Protein AF-A0A2A4S9M3-F1 (afdb_monomer)

Radius of gyration: 30.75 Å; Cα contacts (8 Å, |Δi|>4): 573; chains: 1; bounding box: 72×80×88 Å

Nearest PDB structures (foldseek):
  4kvl-assembly1_A  TM=8.487E-01  e=3.436E-14  Oryza sativa
  4kvk-assembly1_A  TM=8.444E-01  e=5.235E-13  Oryza sativa
  2gw1-assembly1_B  TM=8.976E-01  e=7.265E-02  Saccharomyces cerevisiae
  2pl2-assembly1_B  TM=8.483E-01  e=1.064E-01  Thermus thermophilus HB27
  8sxh-assembly1_C  TM=6.439E-01  e=9.925E-01  Pseudomonas aeruginosa

Foldseek 3Di:
DDDDDDDDDDDPPPDDDPDDDDDDDDDDDDDPDDPVVVVLLVVLLVCLQVLVLVVSLVSLVVCVVPDQALVSLQSNLLSCVSVLVLVSSLVSLVVRCVRPVPDVLSVVSNVVSVVCVVLVVVDDVPDADDDDLVVLLDDDDFDPPNADFDPDDDPDDDPVVVVVVVVVVVVCVVVVVVLVVLLCCLPPPVHAQDPDRGDLVVDDVVSSVSSVVNVVVVQVVQFWAAQDAPPAAWSRDDFPDQQDGRLVPDAGLQRASVPVGRRCVQGAFTWDTTGHDLLVQDDDDDVVNCVVQPVVCCVPPVPDDDDDDDDPPDDCLVVLVVVLQCQQAFDQHDFDPPDWDWGADPPPHPCCVSSVYRTDTHGHRRFSPNDDDPPGSRRGITGGRAGNDPPSLQAQANHSVLNVVQCPPPLRAGDADPVQFADADPSRFGRGRGCPPDDPSNSVVSSVVSVVRVVVSVVVCVVVVD

Mean predicted aligned error: 9.08 Å

Secondary structure (DSSP, 8-state):
------PPPPP---PPPP----------------HHHHHHHHHHHHHHHTT-HHHHHHHHHTTGGG--SSHHHHHHHHHHHHTT-HHHHHHHHHHHHHH-TT-HHHHHHHHHHHHHHHHTTTS-SS------HHHHHSPP---TTSSPPPPP-PPPPPHHHHHHHHHHHHHHHHHHHHHHHHHHHHHHTS----SSS--GGGS-HHHHHHHHHHHHHHHHHHS-B-SSPTTPPGGGPPTTPPPPSSTTTS--TTSTTSSTTSTTTT-TTEE--BSS-GGG-----HHHHTSS-HHHHIIIIIS--SSPPP-TT--HHHHHHHHHHHHHH----PEEEEEEEEEEPPTT-HHHHHT--SEEEEEEEPP-TT--TTSSSSS---EESS-SSSS-HHHH-SSHHHHHHHB-SSTTPBP--TTSPPPB-TTSSB--S--TT--HHHHHHHHHHHHHHHHHHHHHHHH---

Structure (mmCIF, N/CA/C/O backbone):
data_AF-A0A2A4S9M3-F1
#
_entry.id   AF-A0A2A4S9M3-F1
#
loop_
_atom_site.group_PDB
_atom_site.id
_atom_site.type_symbol
_atom_site.label_atom_id
_atom_site.label_alt_id
_atom_site.label_comp_id
_atom_site.label_asym_id
_atom_site.label_entity_id
_atom_site.label_seq_id
_atom_site.pdbx_PDB_ins_code
_atom_site.Cartn_x
_atom_site.Cartn_y
_atom_site.Cartn_z
_atom_site.occupancy
_atom_site.B_iso_or_equiv
_atom_site.auth_seq_id
_atom_site.auth_comp_id
_atom_site.auth_asym_id
_atom_site.auth_atom_id
_atom_site.pdbx_PDB_model_num
ATOM 1 N N . MET A 1 1 ? -14.253 -50.652 -7.033 1.00 42.84 1 MET A N 1
ATOM 2 C CA . MET A 1 1 ? -14.307 -51.408 -8.297 1.00 42.84 1 MET A CA 1
ATOM 3 C C . MET A 1 1 ? -15.195 -50.633 -9.264 1.00 42.84 1 MET A C 1
ATOM 5 O O . MET A 1 1 ? -16.349 -50.979 -9.441 1.00 42.84 1 MET A O 1
ATOM 9 N N . ILE A 1 2 ? -14.667 -49.522 -9.782 1.00 29.81 2 ILE A N 1
ATOM 10 C CA . ILE A 1 2 ? -15.126 -48.811 -10.980 1.00 29.81 2 ILE A CA 1
ATOM 11 C C . ILE A 1 2 ? -13.826 -48.273 -11.572 1.00 29.81 2 ILE A C 1
ATOM 13 O O . ILE A 1 2 ? -13.128 -47.486 -10.935 1.00 29.81 2 ILE A O 1
ATOM 17 N N . ASP A 1 3 ? -13.462 -48.863 -12.697 1.00 26.80 3 ASP A N 1
ATOM 18 C CA . ASP A 1 3 ? -12.218 -48.698 -13.426 1.00 26.80 3 ASP A CA 1
ATOM 19 C C . ASP A 1 3 ? -12.502 -47.707 -14.560 1.00 26.80 3 ASP A C 1
ATOM 21 O O . ASP A 1 3 ? -13.326 -47.979 -15.434 1.00 26.80 3 ASP A O 1
ATOM 25 N N . HIS A 1 4 ? -11.892 -46.526 -14.505 1.00 32.34 4 HIS A N 1
ATOM 26 C CA . HIS A 1 4 ? -11.906 -45.578 -15.612 1.00 32.34 4 HIS A CA 1
ATOM 27 C C . HIS A 1 4 ? -10.462 -45.330 -16.025 1.00 32.34 4 HIS A C 1
ATOM 29 O O . HIS A 1 4 ? -9.740 -44.531 -15.429 1.00 32.34 4 HIS A O 1
ATOM 35 N N . GLY A 1 5 ? -10.059 -46.097 -17.038 1.00 27.06 5 GLY A N 1
ATOM 36 C CA . GLY A 1 5 ? -8.757 -46.041 -17.672 1.00 27.06 5 GLY A CA 1
ATOM 37 C C . GLY A 1 5 ? -8.456 -44.652 -18.223 1.00 27.06 5 GLY A C 1
ATOM 38 O O . GLY A 1 5 ? -9.140 -44.147 -19.113 1.00 27.06 5 GLY A O 1
ATOM 39 N N . PHE A 1 6 ? -7.384 -44.063 -17.709 1.00 28.72 6 PHE A N 1
ATOM 40 C CA . PHE A 1 6 ? -6.715 -42.941 -18.341 1.00 28.72 6 PHE A CA 1
ATOM 41 C C . PHE A 1 6 ? -5.919 -43.471 -19.536 1.00 28.72 6 PHE A C 1
ATOM 43 O O . PHE A 1 6 ? -4.916 -44.164 -19.368 1.00 28.72 6 PHE A O 1
ATOM 50 N N . SER A 1 7 ? -6.370 -43.160 -20.754 1.00 28.30 7 SER A N 1
ATOM 51 C CA . SER A 1 7 ? -5.548 -43.337 -21.948 1.00 28.30 7 SER A CA 1
ATOM 52 C C . SER A 1 7 ? -4.449 -42.278 -21.946 1.00 28.30 7 SER A C 1
ATOM 54 O O . SER A 1 7 ? -4.725 -41.080 -22.026 1.00 28.30 7 SER A O 1
ATOM 56 N N . THR A 1 8 ? -3.203 -42.720 -21.866 1.00 31.06 8 THR A N 1
ATOM 57 C CA . THR A 1 8 ? -2.017 -41.905 -22.112 1.00 31.06 8 THR A CA 1
ATOM 58 C C . THR A 1 8 ? -2.015 -41.386 -23.559 1.00 31.06 8 THR A C 1
ATOM 60 O O . THR A 1 8 ? -2.219 -42.171 -24.490 1.00 31.06 8 THR A O 1
ATOM 63 N N . PRO A 1 9 ? -1.763 -40.088 -23.807 1.00 30.95 9 PRO A N 1
ATOM 64 C CA . PRO A 1 9 ? -1.440 -39.619 -25.146 1.00 30.95 9 PRO A CA 1
ATOM 65 C C . PRO A 1 9 ? -0.085 -40.198 -25.558 1.00 30.95 9 PRO A C 1
ATOM 67 O O . PRO A 1 9 ? 0.891 -40.131 -24.810 1.00 30.95 9 PRO A O 1
ATOM 70 N N . LYS A 1 10 ? -0.044 -40.799 -26.748 1.00 27.36 10 LYS A N 1
ATOM 71 C CA . LYS A 1 10 ? 1.167 -41.340 -27.370 1.00 27.36 10 LYS A CA 1
ATOM 72 C C . LYS A 1 10 ? 2.256 -40.268 -27.417 1.00 27.36 10 LYS A C 1
ATOM 74 O O . LYS A 1 10 ? 2.044 -39.197 -27.980 1.00 27.36 10 LYS A O 1
ATOM 79 N N . SER A 1 11 ? 3.428 -40.601 -26.885 1.00 29.14 11 SER A N 1
ATOM 80 C CA . SER A 1 11 ? 4.656 -39.863 -27.137 1.00 29.14 11 SER A CA 1
ATOM 81 C C . SER A 1 11 ? 4.961 -39.904 -28.635 1.00 29.14 11 SER A C 1
ATOM 83 O O . SER A 1 11 ? 5.195 -40.963 -29.220 1.00 29.14 11 SER A O 1
ATOM 85 N N . SER A 1 12 ? 4.948 -38.746 -29.288 1.00 28.80 12 SER A N 1
ATOM 86 C CA . SER A 1 12 ? 5.615 -38.596 -30.575 1.00 28.80 12 SER A CA 1
ATOM 87 C C . SER A 1 12 ? 7.116 -38.614 -30.303 1.00 28.80 12 SER A C 1
ATOM 89 O O . SER A 1 12 ? 7.695 -37.616 -29.876 1.00 28.80 12 SER A O 1
ATOM 91 N N . GLN A 1 13 ? 7.737 -39.777 -30.492 1.00 28.08 13 GLN A N 1
ATOM 92 C CA . GLN A 1 13 ? 9.186 -39.898 -30.566 1.00 28.08 13 GLN A CA 1
ATOM 93 C C . GLN A 1 13 ? 9.680 -39.022 -31.723 1.00 28.08 13 GLN A C 1
ATOM 95 O O . GLN A 1 13 ? 9.494 -39.359 -32.891 1.00 28.08 13 GLN A O 1
ATOM 100 N N . LEU A 1 14 ? 10.286 -37.880 -31.401 1.00 29.47 14 LEU A N 1
ATOM 101 C CA . LEU A 1 14 ? 11.103 -37.132 -32.346 1.00 29.47 14 LEU A CA 1
ATOM 102 C C . LEU A 1 14 ? 12.381 -37.945 -32.569 1.00 29.47 14 LEU A C 1
ATOM 104 O O . LEU A 1 14 ? 13.251 -38.024 -31.706 1.00 29.47 14 LEU A O 1
ATOM 108 N N . THR A 1 15 ? 12.460 -38.609 -33.717 1.00 31.11 15 THR A N 1
ATOM 109 C CA . THR A 1 15 ? 13.685 -39.243 -34.207 1.00 31.11 15 THR A CA 1
ATOM 110 C C . THR A 1 15 ? 14.762 -38.180 -34.456 1.00 31.11 15 THR A C 1
ATOM 112 O O . THR A 1 15 ? 14.432 -37.138 -35.034 1.00 31.11 15 THR A O 1
ATOM 115 N N . PRO A 1 16 ? 16.040 -38.427 -34.112 1.00 27.89 16 PRO A N 1
ATOM 116 C CA . PRO A 1 16 ? 17.136 -37.532 -34.472 1.00 27.89 16 PRO A CA 1
ATOM 117 C C . PRO A 1 16 ? 17.208 -37.414 -35.996 1.00 27.89 16 PRO A C 1
ATOM 119 O O . PRO A 1 16 ? 17.354 -38.423 -36.689 1.00 27.89 16 PRO A O 1
ATOM 122 N N . ARG A 1 17 ? 17.078 -36.199 -36.540 1.00 29.17 17 ARG A N 1
ATOM 123 C CA . ARG A 1 17 ? 17.356 -35.972 -37.962 1.00 29.17 17 ARG A CA 1
ATOM 124 C C . ARG A 1 17 ? 18.839 -36.235 -38.203 1.00 29.17 17 ARG A C 1
ATOM 126 O O . ARG A 1 17 ? 19.698 -35.620 -37.578 1.00 29.17 17 ARG A O 1
ATOM 133 N N . SER A 1 18 ? 19.101 -37.170 -39.107 1.00 27.66 18 SER A N 1
ATOM 134 C CA . SER A 1 18 ? 20.408 -37.434 -39.688 1.00 27.66 18 SER A CA 1
ATOM 135 C C . SER A 1 18 ? 21.010 -36.150 -40.250 1.00 27.66 18 SER A C 1
ATOM 137 O O . SER A 1 18 ? 20.326 -35.394 -40.942 1.00 27.66 18 SER A O 1
ATOM 139 N N . ILE A 1 19 ? 22.294 -35.956 -39.964 1.00 33.16 19 ILE A N 1
ATOM 140 C CA . ILE A 1 19 ? 23.172 -34.945 -40.548 1.00 33.16 19 ILE A CA 1
ATOM 141 C C . ILE A 1 19 ? 23.051 -35.046 -42.075 1.00 33.16 19 ILE A C 1
ATOM 143 O O . ILE A 1 19 ? 23.479 -36.033 -42.670 1.00 33.16 19 ILE A O 1
ATOM 147 N N . GLY A 1 20 ? 22.376 -34.068 -42.677 1.00 29.81 20 GLY A N 1
ATOM 148 C CA . GLY A 1 20 ? 22.252 -33.924 -44.122 1.00 29.81 20 GLY A CA 1
ATOM 149 C C . GLY A 1 20 ? 23.487 -33.229 -44.675 1.00 29.81 20 GLY A C 1
ATOM 150 O O . GLY A 1 20 ? 23.930 -32.217 -44.136 1.00 29.81 20 GLY A O 1
ATOM 151 N N . GLU A 1 21 ? 24.044 -33.816 -45.725 1.00 28.69 21 GLU A N 1
ATOM 152 C CA . GLU A 1 21 ? 25.200 -33.343 -46.475 1.00 28.69 21 GLU A CA 1
ATOM 153 C C . GLU A 1 21 ? 25.025 -31.885 -46.936 1.00 28.69 21 GLU A C 1
ATOM 155 O O . GLU A 1 21 ? 23.994 -31.503 -47.489 1.00 28.69 21 GLU A O 1
ATOM 160 N N . TYR A 1 22 ? 26.063 -31.076 -46.711 1.00 28.23 22 TYR A N 1
ATOM 161 C CA . TYR A 1 22 ? 26.186 -29.712 -47.221 1.00 28.23 22 TYR A CA 1
ATOM 162 C C . TYR A 1 22 ? 26.224 -29.728 -48.756 1.00 28.23 22 TYR A C 1
ATOM 164 O O . TYR A 1 22 ? 27.253 -30.032 -49.360 1.00 28.23 22 TYR A O 1
ATOM 172 N N . THR A 1 23 ? 25.124 -29.351 -49.403 1.00 29.58 23 THR A N 1
ATOM 173 C CA . THR A 1 23 ? 25.136 -28.929 -50.807 1.00 29.58 23 THR A CA 1
ATOM 174 C C . THR A 1 23 ? 25.354 -27.424 -50.869 1.00 29.58 23 THR A C 1
ATOM 176 O O . THR A 1 23 ? 24.516 -26.643 -50.421 1.00 29.58 23 THR A O 1
ATOM 179 N N . ALA A 1 24 ? 26.502 -27.030 -51.416 1.00 37.94 24 ALA A N 1
ATOM 180 C CA . ALA A 1 24 ? 26.849 -25.650 -51.711 1.00 37.94 24 ALA A CA 1
ATOM 181 C C . ALA A 1 24 ? 25.869 -25.038 -52.727 1.00 37.94 24 ALA A C 1
ATOM 183 O O . ALA A 1 24 ? 25.671 -25.599 -53.804 1.00 37.94 24 ALA A O 1
ATOM 184 N N . GLY A 1 25 ? 25.314 -23.868 -52.400 1.00 34.22 25 GLY A N 1
ATOM 185 C CA . GLY A 1 25 ? 24.670 -22.989 -53.377 1.00 34.22 25 GLY A CA 1
ATOM 186 C C . GLY A 1 25 ? 23.372 -22.337 -52.909 1.00 34.22 25 GLY A C 1
ATOM 187 O O . GLY A 1 25 ? 22.306 -22.806 -53.279 1.00 34.22 25 GLY A O 1
ATOM 188 N N . ASP A 1 26 ? 23.477 -21.237 -52.158 1.00 29.66 26 ASP A N 1
ATOM 189 C CA . ASP A 1 26 ? 22.722 -19.993 -52.406 1.00 29.66 26 ASP A CA 1
ATOM 190 C C . ASP A 1 26 ? 23.348 -18.876 -51.545 1.00 29.66 26 ASP A C 1
ATOM 192 O O . ASP A 1 26 ? 23.142 -18.799 -50.334 1.00 29.66 26 ASP A O 1
ATOM 196 N N . HIS A 1 27 ? 24.212 -18.055 -52.148 1.00 35.81 27 HIS A N 1
ATOM 197 C CA . HIS A 1 27 ? 24.874 -16.938 -51.473 1.00 35.81 27 HIS A CA 1
ATOM 198 C C . HIS A 1 27 ? 23.889 -15.772 -51.307 1.00 35.81 27 HIS A C 1
ATOM 200 O O . HIS A 1 27 ? 23.840 -14.865 -52.136 1.00 35.81 27 HIS A O 1
ATOM 206 N N . ARG A 1 28 ? 23.135 -15.766 -50.204 1.00 37.53 28 ARG A N 1
ATOM 207 C CA . ARG A 1 28 ? 22.654 -14.515 -49.599 1.00 37.53 28 ARG A CA 1
ATOM 208 C C . ARG A 1 28 ? 23.727 -14.043 -48.627 1.00 37.53 28 ARG A C 1
ATOM 210 O O . ARG A 1 28 ? 24.218 -14.842 -47.836 1.00 37.53 28 ARG A O 1
ATOM 217 N N . GLY A 1 29 ? 24.156 -12.792 -48.774 1.00 33.00 29 GLY A N 1
ATOM 218 C CA . GLY A 1 29 ? 25.310 -12.231 -48.074 1.00 33.00 29 GLY A CA 1
ATOM 219 C C . GLY A 1 29 ? 25.183 -12.337 -46.558 1.00 33.00 29 GLY A C 1
ATOM 220 O O . GLY A 1 29 ? 24.412 -11.603 -45.953 1.00 33.00 29 GLY A O 1
ATOM 221 N N . TRP A 1 30 ? 25.967 -13.234 -45.967 1.00 34.91 30 TRP A N 1
ATOM 222 C CA . TRP A 1 30 ? 26.328 -13.181 -44.559 1.00 34.91 30 TRP A CA 1
ATOM 223 C C . TRP A 1 30 ? 27.546 -12.269 -44.473 1.00 34.91 30 TRP A C 1
ATOM 225 O O . TRP A 1 30 ? 28.602 -12.596 -45.013 1.00 34.91 30 TRP A O 1
ATOM 235 N N . ILE A 1 31 ? 27.375 -11.093 -43.879 1.00 45.81 31 ILE A N 1
ATOM 236 C CA . ILE A 1 31 ? 28.504 -10.255 -43.484 1.00 45.81 31 ILE A CA 1
ATOM 237 C C . ILE A 1 31 ? 29.170 -11.003 -42.323 1.00 45.81 31 ILE A C 1
ATOM 239 O O . ILE A 1 31 ? 28.525 -11.258 -41.309 1.00 45.81 31 ILE A O 1
ATOM 243 N N . GLU A 1 32 ? 30.421 -11.439 -42.495 1.00 43.09 32 GLU A N 1
ATOM 244 C CA . GLU A 1 32 ? 31.227 -11.939 -41.377 1.00 43.09 32 GLU A CA 1
ATOM 245 C C . GLU A 1 32 ? 31.374 -10.797 -40.366 1.00 43.09 32 GLU A C 1
ATOM 247 O O . GLU A 1 32 ? 32.010 -9.785 -40.661 1.00 43.09 32 GLU A O 1
ATOM 252 N N . MET A 1 33 ? 30.751 -10.944 -39.195 1.00 54.06 33 MET A N 1
ATOM 253 C CA . MET A 1 33 ? 30.994 -10.051 -38.064 1.00 54.06 33 MET A CA 1
ATOM 254 C C . MET A 1 33 ? 32.470 -10.134 -37.669 1.00 54.06 33 MET A C 1
ATOM 256 O O . MET A 1 33 ? 33.020 -11.231 -37.539 1.00 54.06 33 MET A O 1
ATOM 260 N N . ASP A 1 34 ? 33.102 -8.987 -37.433 1.00 64.56 34 ASP A N 1
ATOM 261 C CA . ASP A 1 34 ? 34.456 -8.949 -36.884 1.00 64.56 34 ASP A CA 1
ATOM 262 C C . ASP A 1 34 ? 34.445 -9.528 -35.454 1.00 64.56 34 ASP A C 1
ATOM 264 O O . ASP A 1 34 ? 33.540 -9.252 -34.661 1.00 64.56 34 ASP A O 1
ATOM 268 N N . ASN A 1 35 ? 35.466 -10.309 -35.085 1.00 64.62 35 ASN A N 1
ATOM 269 C CA . ASN A 1 35 ? 35.623 -10.875 -33.737 1.00 64.62 35 ASN A CA 1
ATOM 270 C C . ASN A 1 35 ? 35.577 -9.787 -32.644 1.00 64.62 35 ASN A C 1
ATOM 272 O O . ASN A 1 35 ? 35.195 -10.062 -31.505 1.00 64.62 35 ASN A O 1
ATOM 276 N N . GLY A 1 36 ? 35.945 -8.547 -32.987 1.00 72.12 36 GLY A N 1
ATOM 277 C CA . GLY A 1 36 ? 35.822 -7.388 -32.103 1.00 72.12 36 GLY A CA 1
ATOM 278 C C . GLY A 1 36 ? 34.376 -6.981 -31.793 1.00 72.12 36 GLY A C 1
ATOM 279 O O . GLY A 1 36 ? 34.095 -6.576 -30.670 1.00 72.12 36 GLY A O 1
ATOM 280 N N . GLU A 1 37 ? 33.440 -7.119 -32.737 1.00 74.12 37 GLU A N 1
ATOM 281 C CA . GLU A 1 37 ? 32.028 -6.751 -32.533 1.00 74.12 37 GLU A CA 1
ATOM 282 C C . GLU A 1 37 ? 31.316 -7.735 -31.607 1.00 74.12 37 GLU A C 1
ATOM 284 O O . GLU A 1 37 ? 30.579 -7.330 -30.709 1.00 74.12 37 GLU A O 1
ATOM 289 N N . GLN A 1 38 ? 31.596 -9.031 -31.763 1.00 77.69 38 GLN A N 1
ATOM 290 C CA . GLN A 1 38 ? 31.062 -10.058 -30.868 1.00 77.69 38 GLN A CA 1
ATOM 291 C C . GLN A 1 38 ? 31.561 -9.877 -29.429 1.00 77.69 38 GLN A C 1
ATOM 293 O O . GLN A 1 38 ? 30.780 -10.019 -28.490 1.00 77.69 38 GLN A O 1
ATOM 298 N N . ALA A 1 39 ? 32.836 -9.517 -29.251 1.00 83.12 39 ALA A N 1
ATOM 299 C CA . ALA A 1 39 ? 33.405 -9.259 -27.931 1.00 83.12 39 ALA A CA 1
ATOM 300 C C . ALA A 1 39 ? 32.745 -8.053 -27.240 1.00 83.12 39 ALA A C 1
ATOM 302 O O . ALA A 1 39 ? 32.370 -8.152 -26.075 1.00 83.12 39 ALA A O 1
ATOM 303 N N . VAL A 1 40 ? 32.535 -6.950 -27.969 1.00 85.31 40 VAL A N 1
ATOM 304 C CA . VAL A 1 40 ? 31.871 -5.746 -27.436 1.00 85.31 40 VAL A CA 1
ATOM 305 C C . VAL A 1 40 ? 30.424 -6.036 -27.037 1.00 85.31 40 VAL A C 1
ATOM 307 O O . VAL A 1 40 ? 29.971 -5.577 -25.992 1.00 85.31 40 VAL A O 1
ATOM 310 N N . ARG A 1 41 ? 29.691 -6.826 -27.829 1.00 86.44 41 ARG A N 1
ATOM 311 C CA . ARG A 1 41 ? 28.314 -7.217 -27.489 1.00 86.44 41 ARG A CA 1
ATOM 312 C C . ARG A 1 41 ? 28.253 -8.109 -26.258 1.00 86.44 41 ARG A C 1
ATOM 314 O O . ARG A 1 41 ? 27.386 -7.900 -25.417 1.00 86.44 41 ARG A O 1
ATOM 321 N N . ALA A 1 42 ? 29.170 -9.066 -26.139 1.00 88.94 42 ALA A N 1
ATOM 322 C CA . ALA A 1 42 ? 29.266 -9.909 -24.952 1.00 88.94 42 ALA A CA 1
ATOM 323 C C . ALA A 1 42 ? 29.560 -9.069 -23.697 1.00 88.94 42 ALA A C 1
ATOM 325 O O . ALA A 1 42 ? 28.914 -9.256 -22.669 1.00 88.94 42 ALA A O 1
ATOM 326 N N . GLU A 1 43 ? 30.462 -8.090 -23.802 1.00 91.62 43 GLU A N 1
ATOM 327 C CA . GLU A 1 43 ? 30.752 -7.147 -22.718 1.00 91.62 43 GLU A CA 1
ATOM 328 C C . GLU A 1 43 ? 29.535 -6.267 -22.386 1.00 91.62 43 GLU A C 1
ATOM 330 O O . GLU A 1 43 ? 29.182 -6.113 -21.220 1.00 91.62 43 GLU A O 1
ATOM 335 N N . ALA A 1 44 ? 28.821 -5.748 -23.389 1.00 91.75 44 ALA A N 1
ATOM 336 C CA . ALA A 1 44 ? 27.601 -4.972 -23.174 1.00 91.75 44 ALA A CA 1
ATOM 337 C C . ALA A 1 44 ? 26.495 -5.795 -22.491 1.00 91.75 44 ALA A C 1
ATOM 339 O O . ALA A 1 44 ? 25.823 -5.291 -21.593 1.00 91.75 44 ALA A O 1
ATOM 340 N N . GLN A 1 45 ? 26.320 -7.062 -22.879 1.00 91.31 45 GLN A N 1
ATOM 341 C CA . GLN A 1 45 ? 25.387 -7.987 -22.230 1.00 91.31 45 GLN A CA 1
ATOM 342 C C . GLN A 1 45 ? 25.774 -8.250 -20.772 1.00 91.31 45 GLN A C 1
ATOM 344 O O . GLN A 1 45 ? 24.913 -8.208 -19.896 1.00 91.31 45 GLN A O 1
ATOM 349 N N . GLU A 1 46 ? 27.062 -8.445 -20.489 1.00 92.00 46 GLU A N 1
ATOM 350 C CA . GLU A 1 46 ? 27.554 -8.592 -19.119 1.00 92.00 46 GLU A CA 1
ATOM 351 C C . GLU A 1 46 ? 27.293 -7.321 -18.288 1.00 92.00 46 GLU A C 1
ATOM 353 O O . GLU A 1 46 ? 26.845 -7.404 -17.142 1.00 92.00 46 GLU A O 1
ATOM 358 N N . LEU A 1 47 ? 27.505 -6.134 -18.864 1.00 93.56 47 LEU A N 1
ATOM 359 C CA . LEU A 1 47 ? 27.195 -4.861 -18.210 1.00 93.56 47 LEU A CA 1
ATOM 360 C C . LEU A 1 47 ? 25.689 -4.706 -17.942 1.00 93.56 47 LEU A C 1
ATOM 362 O O . LEU A 1 47 ? 25.317 -4.278 -16.848 1.00 93.56 47 LEU A O 1
ATOM 366 N N . LEU A 1 48 ? 24.826 -5.087 -18.891 1.00 92.25 48 LEU A N 1
ATOM 367 C CA . LEU A 1 48 ? 23.368 -5.105 -18.718 1.00 92.25 48 LEU A CA 1
ATOM 368 C C . LEU A 1 48 ? 22.960 -6.041 -17.574 1.00 92.25 48 LEU A C 1
ATOM 370 O O . LEU A 1 48 ? 22.226 -5.631 -16.676 1.00 92.25 48 LEU A O 1
ATOM 374 N N . GLU A 1 49 ? 23.506 -7.256 -17.536 1.00 89.56 49 GLU A N 1
ATOM 375 C CA . GLU A 1 49 ? 23.250 -8.226 -16.468 1.00 89.56 49 GLU A CA 1
ATOM 376 C C . GLU A 1 49 ? 23.747 -7.740 -15.091 1.00 89.56 49 GLU A C 1
ATOM 378 O O . GLU A 1 49 ? 23.129 -8.013 -14.058 1.00 89.56 49 GLU A O 1
ATOM 383 N N . GLN A 1 50 ? 24.833 -6.962 -15.066 1.00 89.12 50 GLN A N 1
ATOM 384 C CA . GLN A 1 50 ? 25.369 -6.305 -13.867 1.00 89.12 50 GLN A CA 1
ATOM 385 C C . GLN A 1 50 ? 24.666 -4.982 -13.517 1.00 89.12 50 GLN A C 1
ATOM 387 O O . GLN A 1 50 ? 25.064 -4.321 -12.556 1.00 89.12 50 GLN A O 1
ATOM 392 N N . ARG A 1 51 ? 23.634 -4.580 -14.272 1.00 88.25 51 ARG A N 1
ATOM 393 C CA . ARG A 1 51 ? 22.920 -3.295 -14.157 1.00 88.25 51 ARG A CA 1
ATOM 394 C C . ARG A 1 51 ? 23.767 -2.046 -14.375 1.00 88.25 51 ARG A C 1
ATOM 396 O O . ARG A 1 51 ? 23.385 -0.939 -13.992 1.00 88.25 51 ARG A O 1
ATOM 403 N N . LYS A 1 52 ? 24.914 -2.193 -15.018 1.00 92.50 52 LYS A N 1
ATOM 404 C CA . LYS A 1 52 ? 25.766 -1.084 -15.437 1.00 92.50 52 LYS A CA 1
ATOM 405 C C . LYS A 1 52 ? 25.249 -0.525 -16.759 1.00 92.50 52 LYS A C 1
ATOM 407 O O . LYS A 1 52 ? 25.953 -0.485 -17.761 1.00 92.50 52 LYS A O 1
ATOM 412 N N . TYR A 1 53 ? 23.979 -0.118 -16.767 1.00 94.12 53 TYR A N 1
ATOM 413 C CA . TYR A 1 53 ? 23.262 0.251 -17.988 1.00 94.12 53 TYR A CA 1
ATOM 414 C C . TYR A 1 53 ? 23.875 1.470 -18.679 1.00 94.12 53 TYR A C 1
ATOM 416 O O . TYR A 1 53 ? 23.931 1.513 -19.904 1.00 94.12 53 TYR A O 1
ATOM 424 N N . ARG A 1 54 ? 24.376 2.442 -17.902 1.00 95.19 54 ARG A N 1
ATOM 425 C CA . ARG A 1 54 ? 25.093 3.603 -18.452 1.00 95.19 54 ARG A CA 1
ATOM 426 C C . ARG A 1 54 ? 26.415 3.199 -19.099 1.00 95.19 54 ARG A C 1
ATOM 428 O O . ARG A 1 54 ? 26.672 3.624 -20.216 1.00 95.19 54 ARG A O 1
ATOM 435 N N . ASP A 1 55 ? 27.183 2.322 -18.455 1.00 94.69 55 ASP A N 1
ATOM 436 C CA . ASP A 1 55 ? 28.439 1.814 -19.018 1.00 94.69 55 ASP A CA 1
ATOM 437 C C . ASP A 1 55 ? 28.175 1.015 -20.308 1.00 94.69 55 ASP A C 1
ATOM 439 O O . ASP A 1 55 ? 28.880 1.193 -21.299 1.00 94.69 55 ASP A O 1
ATOM 443 N N . ALA A 1 56 ? 27.120 0.187 -20.332 1.00 94.00 56 ALA A N 1
ATOM 444 C CA . ALA A 1 56 ? 26.694 -0.542 -21.529 1.00 94.00 56 ALA A CA 1
ATOM 445 C C . ALA A 1 56 ? 26.308 0.417 -22.667 1.00 94.00 56 ALA A C 1
ATOM 447 O O . ALA A 1 56 ? 26.699 0.229 -23.817 1.00 94.00 56 ALA A O 1
ATOM 448 N N . LEU A 1 57 ? 25.567 1.476 -22.341 1.00 93.81 57 LEU A N 1
ATOM 449 C CA . LEU A 1 57 ? 25.156 2.510 -23.281 1.00 93.81 57 LEU A CA 1
ATOM 450 C C . LEU A 1 57 ? 26.358 3.279 -23.849 1.00 93.81 57 LEU A C 1
ATOM 452 O O . LEU A 1 57 ? 26.418 3.495 -25.060 1.00 93.81 57 LEU A O 1
ATOM 456 N N . ASP A 1 58 ? 27.327 3.653 -23.014 1.00 92.19 58 ASP A N 1
ATOM 457 C CA . ASP A 1 58 ? 28.548 4.339 -23.450 1.00 92.19 58 ASP A CA 1
ATOM 458 C C . ASP A 1 58 ? 29.421 3.433 -24.332 1.00 92.19 58 ASP A C 1
ATOM 460 O O . ASP A 1 58 ? 29.951 3.879 -25.355 1.00 92.19 58 ASP A O 1
ATOM 464 N N . LEU A 1 59 ? 29.523 2.145 -23.988 1.00 91.12 59 LEU A N 1
ATOM 465 C CA . LEU A 1 59 ? 30.226 1.141 -24.785 1.00 91.12 59 LEU A CA 1
ATOM 466 C C . LEU A 1 59 ? 29.602 0.995 -26.185 1.00 91.12 59 LEU A C 1
ATOM 468 O O . LEU A 1 59 ? 30.312 1.066 -27.190 1.00 91.12 59 LEU A O 1
ATOM 472 N N . LEU A 1 60 ? 28.275 0.855 -26.258 1.00 89.50 60 LEU A N 1
ATOM 473 C CA . LEU A 1 60 ? 27.541 0.630 -27.509 1.00 89.50 60 LEU A CA 1
ATOM 474 C C . LEU A 1 60 ? 27.501 1.879 -28.406 1.00 89.50 60 LEU A C 1
ATOM 476 O O . LEU A 1 60 ? 27.733 1.783 -29.613 1.00 89.50 60 LEU A O 1
ATOM 480 N N . LYS A 1 61 ? 27.281 3.078 -27.843 1.00 86.06 61 LYS A N 1
ATOM 481 C CA . LYS A 1 61 ? 27.203 4.333 -28.623 1.00 86.06 61 LYS A CA 1
ATOM 482 C C . LYS A 1 61 ? 28.465 4.622 -29.429 1.00 86.06 61 LYS A C 1
ATOM 484 O O . LYS A 1 61 ? 28.378 5.130 -30.546 1.00 86.06 61 LYS A O 1
ATOM 489 N N . ASN A 1 62 ? 29.630 4.276 -28.889 1.00 79.25 62 ASN A N 1
ATOM 490 C CA . ASN A 1 62 ? 30.910 4.480 -29.564 1.00 79.25 62 ASN A CA 1
ATOM 491 C C . ASN A 1 62 ? 31.116 3.543 -30.769 1.00 79.25 62 ASN A C 1
ATOM 493 O O . ASN A 1 62 ? 32.010 3.788 -31.584 1.00 79.25 62 ASN A O 1
ATOM 497 N N . ARG A 1 63 ? 30.304 2.484 -30.900 1.00 74.12 63 ARG A N 1
ATOM 498 C CA . ARG A 1 63 ? 30.484 1.422 -31.897 1.00 74.12 63 ARG A CA 1
ATOM 499 C C . ARG A 1 63 ? 29.415 1.388 -32.992 1.00 74.12 63 ARG A C 1
ATOM 501 O O . ARG A 1 63 ? 29.745 0.988 -34.105 1.00 74.12 63 ARG A O 1
ATOM 508 N N . LEU A 1 64 ? 28.211 1.906 -32.731 1.00 68.56 64 LEU A N 1
ATOM 509 C CA . LEU A 1 64 ? 27.079 1.924 -33.676 1.00 68.56 64 LEU A CA 1
ATOM 510 C C . LEU A 1 64 ? 27.393 2.374 -35.117 1.00 68.56 64 LEU A C 1
ATOM 512 O O . LEU A 1 64 ? 26.848 1.768 -36.034 1.00 68.56 64 LEU A O 1
ATOM 516 N N . PRO A 1 65 ? 28.279 3.359 -35.388 1.00 61.09 65 PRO A N 1
ATOM 517 C CA . PRO A 1 65 ? 28.612 3.735 -36.768 1.00 61.09 65 PRO A CA 1
ATOM 518 C C . PRO A 1 65 ? 29.317 2.641 -37.590 1.00 61.09 65 PRO A C 1
ATOM 520 O O . PRO A 1 65 ? 29.552 2.847 -38.779 1.00 61.09 65 PRO A O 1
ATOM 523 N N . GLN A 1 66 ? 29.726 1.534 -36.962 1.00 60.94 66 GLN A N 1
ATOM 524 C CA . GLN A 1 66 ? 30.478 0.439 -37.583 1.00 60.94 66 GLN A CA 1
ATOM 525 C C . GLN A 1 66 ? 29.667 -0.860 -37.679 1.00 60.94 66 GLN A C 1
ATOM 527 O O . GLN A 1 66 ? 30.109 -1.782 -38.355 1.00 60.94 66 GLN A O 1
ATOM 532 N N . GLU A 1 67 ? 28.487 -0.925 -37.054 1.00 64.50 67 GLU A N 1
ATOM 533 C CA . GLU A 1 67 ? 27.666 -2.135 -37.038 1.00 64.50 67 GLU A CA 1
ATOM 534 C C . GLU A 1 67 ? 26.808 -2.271 -38.304 1.00 64.50 67 GLU A C 1
ATOM 536 O O . GLU A 1 67 ? 26.331 -1.285 -38.869 1.00 64.50 67 GLU A O 1
ATOM 541 N N . THR A 1 68 ? 26.612 -3.512 -38.757 1.00 66.12 68 THR A N 1
ATOM 542 C CA . THR A 1 68 ? 25.870 -3.829 -39.994 1.00 66.12 68 THR A CA 1
ATOM 543 C C . THR A 1 68 ? 24.561 -4.591 -39.760 1.00 66.12 68 THR A C 1
ATOM 545 O O . THR A 1 68 ? 23.825 -4.829 -40.718 1.00 66.12 68 THR A O 1
ATOM 548 N N . ASP A 1 69 ? 24.239 -4.937 -38.508 1.00 80.12 69 ASP A N 1
ATOM 549 C CA . ASP A 1 69 ? 23.017 -5.649 -38.114 1.00 80.12 69 ASP A CA 1
ATOM 550 C C . ASP A 1 69 ? 22.239 -4.900 -37.005 1.00 80.12 69 ASP A C 1
ATOM 552 O O . ASP A 1 69 ? 22.682 -3.869 -36.495 1.00 80.12 69 ASP A O 1
ATOM 556 N N . GLY A 1 70 ? 21.044 -5.392 -36.658 1.00 89.00 70 GLY A N 1
ATOM 557 C CA . GLY A 1 70 ? 20.161 -4.755 -35.674 1.00 89.00 70 GLY A CA 1
ATOM 558 C C . GLY A 1 70 ? 20.487 -5.016 -34.197 1.00 89.00 70 GLY A C 1
ATOM 559 O O . GLY A 1 70 ? 19.887 -4.369 -33.339 1.00 89.00 70 GLY A O 1
ATOM 560 N N . GLU A 1 71 ? 21.412 -5.920 -33.858 1.00 90.31 71 GLU A N 1
ATOM 561 C CA . GLU A 1 71 ? 21.590 -6.390 -32.471 1.00 90.31 71 GLU A CA 1
ATOM 562 C C . GLU A 1 71 ? 22.193 -5.308 -31.562 1.00 90.31 71 GLU A C 1
ATOM 564 O O . GLU A 1 71 ? 21.747 -5.157 -30.426 1.00 90.31 71 GLU A O 1
ATOM 569 N N . GLY A 1 72 ? 23.156 -4.503 -32.028 1.00 90.25 72 GLY A N 1
ATOM 570 C CA . GLY A 1 72 ? 23.693 -3.411 -31.200 1.00 90.25 72 GLY A CA 1
ATOM 571 C C . GLY A 1 72 ? 22.664 -2.321 -30.919 1.00 90.25 72 GLY A C 1
ATOM 572 O O . GLY A 1 72 ? 22.602 -1.805 -29.802 1.00 90.25 72 GLY A O 1
ATOM 573 N N . HIS A 1 73 ? 21.788 -2.031 -31.886 1.00 92.69 73 HIS A N 1
ATOM 574 C CA . HIS A 1 73 ? 20.636 -1.157 -31.667 1.00 92.69 73 HIS A CA 1
ATOM 575 C C . HIS A 1 73 ? 19.655 -1.769 -30.660 1.00 92.69 73 HIS A C 1
ATOM 577 O O . HIS A 1 73 ? 19.184 -1.065 -29.770 1.00 92.69 73 HIS A O 1
ATOM 583 N N . ALA A 1 74 ? 19.389 -3.075 -30.727 1.00 94.50 74 ALA A N 1
ATOM 584 C CA . ALA A 1 74 ? 18.534 -3.749 -29.753 1.00 94.50 74 ALA A CA 1
ATOM 585 C C . ALA A 1 74 ? 19.129 -3.726 -28.330 1.00 94.50 74 ALA A C 1
ATOM 587 O O . ALA A 1 74 ? 18.405 -3.449 -27.373 1.00 94.50 74 ALA A O 1
ATOM 588 N N . LEU A 1 75 ? 20.440 -3.945 -28.177 1.00 94.19 75 LEU A N 1
ATOM 589 C CA . LEU A 1 75 ? 21.134 -3.852 -26.885 1.00 94.19 75 LEU A CA 1
ATOM 590 C C . LEU A 1 75 ? 21.146 -2.418 -26.340 1.00 94.19 75 LEU A C 1
ATOM 592 O O . LEU A 1 75 ? 20.929 -2.217 -25.145 1.00 94.19 75 LEU A O 1
ATOM 596 N N . LEU A 1 76 ? 21.341 -1.413 -27.201 1.00 94.38 76 LEU A N 1
ATOM 597 C CA . LEU A 1 76 ? 21.264 -0.012 -26.786 1.00 94.38 76 LEU A CA 1
ATOM 598 C C . LEU A 1 76 ? 19.830 0.360 -26.379 1.00 94.38 76 LEU A C 1
ATOM 600 O O . LEU A 1 76 ? 19.628 1.046 -25.377 1.00 94.38 76 LEU A O 1
ATOM 604 N N . GLY A 1 77 ? 18.834 -0.124 -27.125 1.00 95.94 77 GLY A N 1
ATOM 605 C CA . GLY A 1 77 ? 17.422 0.019 -26.786 1.00 95.94 77 GLY A CA 1
ATOM 606 C C . GLY A 1 77 ? 17.091 -0.602 -25.432 1.00 95.94 77 GLY A C 1
ATOM 607 O O . GLY A 1 77 ? 16.416 0.031 -24.622 1.00 95.94 77 GLY A O 1
ATOM 608 N N . LEU A 1 78 ? 17.637 -1.784 -25.143 1.00 96.56 78 LEU A N 1
ATOM 609 C CA . LEU A 1 78 ? 17.472 -2.456 -23.856 1.00 96.56 78 LEU A CA 1
ATOM 610 C C . LEU A 1 78 ? 18.130 -1.677 -22.707 1.00 96.56 78 LEU A C 1
ATOM 612 O O . LEU A 1 78 ? 17.532 -1.536 -21.641 1.00 96.56 78 LEU A O 1
ATOM 616 N N . ALA A 1 79 ? 19.325 -1.120 -22.923 1.00 96.12 79 ALA A N 1
ATOM 617 C CA . ALA A 1 79 ? 19.997 -0.272 -21.938 1.00 96.12 79 ALA A CA 1
ATOM 618 C C . ALA A 1 79 ? 19.165 0.978 -21.605 1.00 96.12 79 ALA A C 1
ATOM 620 O O . ALA A 1 79 ? 18.948 1.279 -20.431 1.00 96.12 79 ALA A O 1
ATOM 621 N N . HIS A 1 80 ? 18.638 1.663 -22.626 1.00 97.19 80 HIS A N 1
ATOM 622 C CA . HIS A 1 80 ? 17.713 2.784 -22.445 1.00 97.19 80 HIS A CA 1
ATOM 623 C C . HIS A 1 80 ? 16.429 2.362 -21.724 1.00 97.19 80 HIS A C 1
ATOM 625 O O . HIS A 1 80 ? 15.982 3.059 -20.819 1.00 97.19 80 HIS A O 1
ATOM 631 N N . TYR A 1 81 ? 15.861 1.205 -22.075 1.00 96.38 81 TYR A N 1
ATOM 632 C CA . TYR A 1 81 ? 14.660 0.676 -21.430 1.00 96.38 81 TYR A CA 1
ATOM 633 C C . TYR A 1 81 ? 14.877 0.458 -19.926 1.00 96.38 81 TYR A C 1
ATOM 635 O O . TYR A 1 81 ? 14.041 0.853 -19.119 1.00 96.38 81 TYR A O 1
ATOM 643 N N . HIS A 1 82 ? 16.016 -0.116 -19.532 1.00 93.75 82 HIS A N 1
ATOM 644 C CA . HIS A 1 82 ? 16.365 -0.326 -18.125 1.00 93.75 82 HIS A CA 1
ATOM 645 C C . HIS A 1 82 ? 16.730 0.952 -17.359 1.00 93.75 82 HIS A C 1
ATOM 647 O O . HIS A 1 82 ? 16.633 0.968 -16.132 1.00 93.75 82 HIS A O 1
ATOM 653 N N . LEU A 1 83 ? 17.146 2.006 -18.062 1.00 94.62 83 LEU A N 1
ATOM 654 C CA . LEU A 1 83 ? 17.323 3.352 -17.509 1.00 94.62 83 LEU A CA 1
ATOM 655 C C . LEU A 1 83 ? 16.011 4.144 -17.445 1.00 94.62 83 LEU A C 1
ATOM 657 O O . LEU A 1 83 ? 16.032 5.303 -17.040 1.00 94.62 83 LEU A O 1
ATOM 661 N N . GLU A 1 84 ? 14.895 3.532 -17.854 1.00 95.31 84 GLU A N 1
ATOM 662 C CA . GLU A 1 84 ? 13.578 4.165 -17.969 1.00 95.31 84 GLU A CA 1
ATOM 663 C C . GLU A 1 84 ? 13.554 5.338 -18.974 1.00 95.31 84 GLU A C 1
ATOM 665 O O . GLU A 1 84 ? 12.656 6.179 -18.990 1.00 95.31 84 GLU A O 1
ATOM 670 N N . GLU A 1 85 ? 14.524 5.366 -19.892 1.00 97.00 85 GLU A N 1
ATOM 671 C CA . GLU A 1 85 ? 14.645 6.320 -20.996 1.00 97.00 85 GLU A CA 1
ATOM 672 C C . GLU A 1 85 ? 13.842 5.815 -22.209 1.00 97.00 85 GLU A C 1
ATOM 674 O O . GLU A 1 85 ? 14.371 5.590 -23.302 1.00 97.00 85 GLU A O 1
ATOM 679 N N . TYR A 1 86 ? 12.541 5.582 -22.009 1.00 97.50 86 TYR A N 1
ATOM 680 C CA . TYR A 1 86 ? 11.711 4.811 -22.941 1.00 97.50 86 TYR A CA 1
ATOM 681 C C . TYR A 1 86 ? 11.618 5.410 -24.348 1.00 97.50 86 TYR A C 1
ATOM 683 O O . TYR A 1 86 ? 11.626 4.658 -25.320 1.00 97.50 86 TYR A O 1
ATOM 691 N N . ALA A 1 87 ? 11.604 6.739 -24.486 1.00 97.25 87 ALA A N 1
ATOM 692 C CA . ALA A 1 87 ? 11.596 7.389 -25.798 1.00 97.25 87 ALA A CA 1
ATOM 693 C C . ALA A 1 87 ? 12.851 7.031 -26.618 1.00 97.25 87 ALA A C 1
ATOM 695 O O . ALA A 1 87 ? 12.748 6.662 -27.786 1.00 97.25 87 ALA A O 1
ATOM 696 N N . SER A 1 88 ? 14.024 7.042 -25.981 1.00 97.38 88 SER A N 1
ATOM 697 C CA . SER A 1 88 ? 15.279 6.611 -26.602 1.00 97.38 88 SER A CA 1
ATOM 698 C C . SER A 1 88 ? 15.253 5.117 -26.929 1.00 97.38 88 SER A C 1
ATOM 700 O O . SER A 1 88 ? 15.707 4.709 -27.995 1.00 97.38 88 SER A O 1
ATOM 702 N N . ALA A 1 89 ? 14.674 4.286 -26.054 1.00 97.75 89 ALA A N 1
ATOM 703 C CA . ALA A 1 89 ? 14.503 2.859 -26.327 1.00 97.75 89 ALA A CA 1
ATOM 704 C C . ALA A 1 89 ? 13.636 2.613 -27.576 1.00 97.75 89 ALA A C 1
ATOM 706 O O . ALA A 1 89 ? 13.989 1.783 -28.414 1.00 97.75 89 ALA A O 1
ATOM 707 N N . VAL A 1 90 ? 12.543 3.372 -27.743 1.00 98.38 90 VAL A N 1
ATOM 708 C CA . VAL A 1 90 ? 11.681 3.324 -28.937 1.00 98.38 90 VAL A CA 1
ATOM 709 C C . VAL A 1 90 ? 12.476 3.618 -30.206 1.00 98.38 90 VAL A C 1
ATOM 711 O O . VAL A 1 90 ? 12.333 2.891 -31.189 1.00 98.38 90 VAL A O 1
ATOM 714 N N . GLU A 1 91 ? 13.315 4.656 -30.196 1.00 97.06 91 GLU A N 1
ATOM 715 C CA . GLU A 1 91 ? 14.154 5.003 -31.348 1.00 97.06 91 GLU A CA 1
ATOM 716 C C . GLU A 1 91 ? 15.090 3.851 -31.724 1.00 97.06 91 GLU A C 1
ATOM 718 O O . GLU A 1 91 ? 15.148 3.456 -32.888 1.00 97.06 91 GLU A O 1
ATOM 723 N N . GLN A 1 92 ? 15.777 3.266 -30.741 1.00 96.12 92 GLN A N 1
ATOM 724 C CA . GLN A 1 92 ? 16.754 2.211 -31.001 1.00 96.12 92 GLN A CA 1
ATOM 725 C C . GLN A 1 92 ? 16.109 0.905 -31.476 1.00 96.12 92 GLN A C 1
ATOM 727 O O . GLN A 1 92 ? 16.555 0.337 -32.472 1.00 96.12 92 GLN A O 1
ATOM 732 N N . TYR A 1 93 ? 15.018 0.455 -30.848 1.00 97.50 93 TYR A N 1
ATOM 733 C CA . TYR A 1 93 ? 14.311 -0.743 -31.314 1.00 97.50 93 TYR A CA 1
ATOM 734 C C . TYR A 1 93 ? 13.680 -0.551 -32.698 1.00 97.50 93 TYR A C 1
ATOM 736 O O . TYR A 1 93 ? 13.645 -1.491 -33.492 1.00 97.50 93 TYR A O 1
ATOM 744 N N . ALA A 1 94 ? 13.226 0.662 -33.033 1.00 97.19 94 ALA A N 1
ATOM 745 C CA . ALA A 1 94 ? 12.732 0.957 -34.374 1.00 97.19 94 ALA A CA 1
ATOM 746 C C . ALA A 1 94 ? 13.834 0.827 -35.438 1.00 97.19 94 ALA A C 1
ATOM 748 O O . ALA A 1 94 ? 13.557 0.321 -36.524 1.00 97.19 94 ALA A O 1
ATOM 749 N N . VAL A 1 95 ? 15.071 1.244 -35.139 1.00 94.75 95 VAL A N 1
ATOM 750 C CA . VAL A 1 95 ? 16.214 1.046 -36.047 1.00 94.75 95 VAL A CA 1
ATOM 751 C C . VAL A 1 95 ? 16.589 -0.433 -36.144 1.00 94.75 95 VAL A C 1
ATOM 753 O O . VAL A 1 95 ? 16.771 -0.935 -37.252 1.00 94.75 95 VAL A O 1
ATOM 756 N N . ALA A 1 96 ? 16.621 -1.160 -35.023 1.00 94.69 96 ALA A N 1
ATOM 757 C CA . ALA A 1 96 ? 16.890 -2.599 -35.020 1.00 94.69 96 ALA A CA 1
ATOM 758 C C . ALA A 1 96 ? 15.923 -3.363 -35.949 1.00 94.69 96 ALA A C 1
ATOM 760 O O . ALA A 1 96 ? 16.353 -4.140 -36.800 1.00 94.69 96 ALA A O 1
ATOM 761 N N . LEU A 1 97 ? 14.623 -3.057 -35.879 1.00 96.25 97 LEU A N 1
ATOM 762 C CA . LEU A 1 97 ? 13.587 -3.664 -36.727 1.00 96.25 97 LEU A CA 1
ATOM 763 C C . LEU A 1 97 ? 13.632 -3.226 -38.200 1.00 96.25 97 LEU A C 1
ATOM 765 O O . LEU A 1 97 ? 13.068 -3.907 -39.053 1.00 96.25 97 LEU A O 1
ATOM 769 N N . GLN A 1 98 ? 14.285 -2.110 -38.539 1.00 94.81 98 GLN A N 1
ATOM 770 C CA . GLN A 1 98 ? 14.550 -1.782 -39.947 1.00 94.81 98 GLN A CA 1
ATOM 771 C C . GLN A 1 98 ? 15.604 -2.717 -40.551 1.00 94.81 98 GLN A C 1
ATOM 773 O O . GLN A 1 98 ? 15.546 -3.005 -41.746 1.00 94.81 98 GLN A O 1
ATOM 778 N N . LEU A 1 99 ? 16.550 -3.180 -39.730 1.00 92.38 99 LEU A N 1
ATOM 779 C CA . LEU A 1 99 ? 17.630 -4.082 -40.129 1.00 92.38 99 LEU A CA 1
ATOM 780 C C . LEU A 1 99 ? 17.189 -5.555 -40.087 1.00 92.38 99 LEU A C 1
ATOM 782 O O . LEU A 1 99 ? 17.604 -6.331 -40.946 1.00 92.38 99 LEU A O 1
ATOM 786 N N . ASP A 1 100 ? 16.296 -5.923 -39.162 1.00 93.75 100 ASP A N 1
ATOM 787 C CA . ASP A 1 100 ? 15.622 -7.227 -39.127 1.00 93.75 100 ASP A CA 1
ATOM 788 C C . ASP A 1 100 ? 14.141 -7.092 -38.733 1.00 93.75 100 ASP A C 1
ATOM 790 O O . ASP A 1 100 ? 13.756 -7.158 -37.565 1.00 93.75 100 ASP A O 1
ATOM 794 N N . ALA A 1 101 ? 13.284 -6.929 -39.742 1.00 92.94 101 ALA A N 1
ATOM 795 C CA . ALA A 1 101 ? 11.844 -6.752 -39.554 1.00 92.94 101 ALA A CA 1
ATOM 796 C C . ALA A 1 101 ? 11.117 -8.012 -39.047 1.00 92.94 101 ALA A C 1
ATOM 798 O O . ALA A 1 101 ? 9.937 -7.937 -38.705 1.00 92.94 101 ALA A O 1
ATOM 799 N N . GLY A 1 102 ? 11.777 -9.177 -39.048 1.00 93.44 102 GLY A N 1
ATOM 800 C CA . GLY A 1 102 ? 11.196 -10.443 -38.603 1.00 93.44 102 GLY A CA 1
ATOM 801 C C . GLY A 1 102 ? 11.332 -10.695 -37.102 1.00 93.44 102 GLY A C 1
ATOM 802 O O . GLY A 1 102 ? 10.764 -11.670 -36.606 1.00 93.44 102 GLY A O 1
ATOM 803 N N . ASN A 1 103 ? 12.073 -9.851 -36.380 1.00 94.81 103 ASN A N 1
ATOM 804 C CA . ASN A 1 103 ? 12.391 -10.087 -34.980 1.00 94.81 103 ASN A CA 1
ATOM 805 C C . ASN A 1 103 ? 11.211 -9.744 -34.051 1.00 94.81 103 ASN A C 1
ATOM 807 O O . ASN A 1 103 ? 10.952 -8.583 -33.727 1.00 94.81 103 ASN A O 1
ATOM 811 N N . GLN A 1 104 ? 10.487 -10.774 -33.607 1.00 93.94 104 GLN A N 1
ATOM 812 C CA . GLN A 1 104 ? 9.314 -10.606 -32.746 1.00 93.94 104 GLN A CA 1
ATOM 813 C C . GLN A 1 104 ? 9.669 -10.020 -31.369 1.00 93.94 104 GLN A C 1
ATOM 815 O O . GLN A 1 104 ? 8.896 -9.231 -30.830 1.00 93.94 104 GLN A O 1
ATOM 820 N N . GLU A 1 105 ? 10.826 -10.359 -30.801 1.00 92.94 105 GLU A N 1
ATOM 821 C CA . GLU A 1 105 ? 11.209 -9.884 -29.467 1.00 92.94 105 GLU A CA 1
ATOM 822 C C . GLU A 1 105 ? 11.454 -8.378 -29.452 1.00 92.94 105 GLU A C 1
ATOM 824 O O . GLU A 1 105 ? 11.011 -7.669 -28.547 1.00 92.94 105 GLU A O 1
ATOM 829 N N . TRP A 1 106 ? 12.131 -7.871 -30.483 1.00 96.06 106 TRP A N 1
ATOM 830 C CA . TRP A 1 106 ? 12.378 -6.440 -30.628 1.00 96.06 106 TRP A CA 1
ATOM 831 C C . TRP A 1 106 ? 11.080 -5.678 -30.873 1.00 96.06 106 TRP A C 1
ATOM 833 O O . TRP A 1 106 ? 10.921 -4.569 -30.365 1.00 96.06 106 TRP A O 1
ATOM 843 N N . GLN A 1 107 ? 10.128 -6.280 -31.591 1.00 96.94 107 GLN A N 1
ATOM 844 C CA . GLN A 1 107 ? 8.792 -5.714 -31.766 1.00 96.94 107 GLN A CA 1
ATOM 845 C C . GLN A 1 107 ? 8.044 -5.619 -30.428 1.00 96.94 107 GLN A C 1
ATOM 847 O O . GLN A 1 107 ? 7.474 -4.575 -30.119 1.00 96.94 107 GLN A O 1
ATOM 852 N N . GLU A 1 108 ? 8.103 -6.658 -29.596 1.00 95.56 108 GLU A N 1
ATOM 853 C CA . GLU A 1 108 ? 7.496 -6.645 -28.260 1.00 95.56 108 GLU A CA 1
ATOM 854 C C . GLU A 1 108 ? 8.137 -5.595 -27.341 1.00 95.56 108 GLU A C 1
ATOM 856 O O . GLU A 1 108 ? 7.425 -4.887 -26.626 1.00 95.56 108 GLU A O 1
ATOM 861 N N . MET A 1 109 ? 9.465 -5.451 -27.379 1.00 97.31 109 MET A N 1
ATOM 862 C CA . MET A 1 109 ? 10.173 -4.422 -26.613 1.00 97.31 109 MET A CA 1
ATOM 863 C C . MET A 1 109 ? 9.887 -3.006 -27.122 1.00 97.31 109 MET A C 1
ATOM 865 O O . MET A 1 109 ? 9.711 -2.095 -26.313 1.00 97.31 109 MET A O 1
ATOM 869 N N . LEU A 1 110 ? 9.768 -2.814 -28.439 1.00 97.88 110 LEU A N 1
ATOM 870 C CA . LEU A 1 110 ? 9.333 -1.552 -29.036 1.00 97.88 110 LEU A CA 1
ATOM 871 C C . LEU A 1 110 ? 7.928 -1.169 -28.559 1.00 97.88 110 LEU A C 1
ATOM 873 O O . LEU A 1 110 ? 7.700 -0.026 -28.163 1.00 97.88 110 LEU A O 1
ATOM 877 N N . ASP A 1 111 ? 6.988 -2.112 -28.586 1.00 97.44 111 ASP A N 1
ATOM 878 C CA . ASP A 1 111 ? 5.609 -1.865 -28.167 1.00 97.44 111 ASP A CA 1
ATOM 879 C C . ASP A 1 111 ? 5.519 -1.577 -26.662 1.00 97.44 111 ASP A C 1
ATOM 881 O O . ASP A 1 111 ? 4.819 -0.644 -26.258 1.00 97.44 111 ASP A O 1
ATOM 885 N N . ALA A 1 112 ? 6.292 -2.292 -25.836 1.00 96.12 112 ALA A N 1
ATOM 886 C CA . ALA A 1 112 ? 6.417 -2.008 -24.408 1.00 96.12 112 ALA A CA 1
ATOM 887 C C . ALA A 1 112 ? 7.012 -0.612 -24.149 1.00 96.12 112 ALA A C 1
ATOM 889 O O . ALA A 1 112 ? 6.439 0.172 -23.395 1.00 96.12 112 ALA A O 1
ATOM 890 N N . ALA A 1 113 ? 8.114 -0.254 -24.815 1.00 97.56 113 ALA A N 1
ATOM 891 C CA . ALA A 1 113 ? 8.745 1.059 -24.678 1.00 97.56 113 ALA A CA 1
ATOM 892 C C . ALA A 1 113 ? 7.814 2.198 -25.128 1.00 97.56 113 ALA A C 1
ATOM 894 O O . ALA A 1 113 ? 7.759 3.248 -24.488 1.00 97.56 113 ALA A O 1
ATOM 895 N N . ARG A 1 114 ? 7.020 1.995 -26.188 1.00 97.75 114 ARG A N 1
ATOM 896 C CA . ARG A 1 114 ? 5.998 2.960 -26.626 1.00 97.75 114 ARG A CA 1
ATOM 897 C C . ARG A 1 114 ? 4.916 3.147 -25.573 1.00 97.75 114 ARG A C 1
ATOM 899 O O . ARG A 1 114 ? 4.592 4.285 -25.246 1.00 97.75 114 ARG A O 1
ATOM 906 N N . ALA A 1 115 ? 4.380 2.050 -25.040 1.00 96.19 115 ALA A N 1
ATOM 907 C CA . ALA A 1 115 ? 3.369 2.103 -23.992 1.00 96.19 115 ALA A CA 1
ATOM 908 C C . ALA A 1 115 ? 3.893 2.839 -22.750 1.00 96.19 115 ALA A C 1
ATOM 910 O O . ALA A 1 115 ? 3.224 3.741 -22.254 1.00 96.19 115 ALA A O 1
ATOM 911 N N . ASN A 1 116 ? 5.117 2.527 -22.317 1.00 94.94 116 ASN A N 1
ATOM 912 C CA . ASN A 1 116 ? 5.762 3.162 -21.169 1.00 94.94 116 ASN A CA 1
ATOM 913 C C . ASN A 1 116 ? 6.034 4.654 -21.397 1.00 94.94 116 ASN A C 1
ATOM 915 O O . ASN A 1 116 ? 5.838 5.449 -20.487 1.00 94.94 116 ASN A O 1
ATOM 919 N N . THR A 1 117 ? 6.426 5.038 -22.618 1.00 93.94 117 THR A N 1
ATOM 920 C CA . THR A 1 117 ? 6.626 6.446 -23.000 1.00 93.94 117 THR A CA 1
ATOM 921 C C . THR A 1 117 ? 5.321 7.234 -22.907 1.00 93.94 117 THR A C 1
ATOM 923 O O . THR A 1 117 ? 5.304 8.325 -22.353 1.00 93.94 117 THR A O 1
ATOM 926 N N . VAL A 1 118 ? 4.223 6.683 -23.440 1.00 91.56 118 VAL A N 1
ATOM 927 C CA . VAL A 1 118 ? 2.896 7.326 -23.421 1.00 91.56 118 VAL A CA 1
ATOM 928 C C . VAL A 1 118 ? 2.326 7.402 -22.005 1.00 91.56 118 VAL A C 1
ATOM 930 O O . VAL A 1 118 ? 1.640 8.363 -21.677 1.00 91.56 118 VAL A O 1
ATOM 933 N N . ALA A 1 119 ? 2.579 6.380 -21.188 1.00 87.25 119 ALA A N 1
ATOM 934 C CA . ALA A 1 119 ? 2.088 6.296 -19.817 1.00 87.25 119 ALA A CA 1
ATOM 935 C C . ALA A 1 119 ? 2.992 6.998 -18.789 1.00 87.25 119 ALA A C 1
ATOM 937 O O . ALA A 1 119 ? 2.614 7.062 -17.625 1.00 87.25 119 ALA A O 1
ATOM 938 N N . GLU A 1 120 ? 4.167 7.485 -19.200 1.00 87.81 120 GLU A N 1
ATOM 939 C CA . GLU A 1 120 ? 5.155 8.159 -18.348 1.00 87.81 120 GLU A CA 1
ATOM 940 C C . GLU A 1 120 ? 5.510 7.381 -17.066 1.00 87.81 120 GLU A C 1
ATOM 942 O O . GLU A 1 120 ? 5.710 7.964 -16.001 1.00 87.81 120 GLU A O 1
ATOM 947 N N . ILE A 1 121 ? 5.619 6.048 -17.155 1.00 84.88 121 ILE A N 1
ATOM 948 C CA . ILE A 1 121 ? 5.784 5.183 -15.969 1.00 84.88 121 ILE A CA 1
ATOM 949 C C . ILE A 1 121 ? 7.082 5.435 -15.180 1.00 84.88 121 ILE A C 1
ATOM 951 O O . ILE A 1 121 ? 7.197 4.976 -14.049 1.00 84.88 121 ILE A O 1
ATOM 955 N N . GLN A 1 122 ? 8.056 6.129 -15.778 1.00 87.62 122 GLN A N 1
ATOM 956 C CA . GLN A 1 122 ? 9.309 6.551 -15.142 1.00 87.62 122 GLN A CA 1
ATOM 957 C C . GLN A 1 122 ? 9.120 7.675 -14.115 1.00 87.62 122 GLN A C 1
ATOM 959 O O . GLN A 1 122 ? 10.026 7.978 -13.342 1.00 87.62 122 GLN A O 1
ATOM 964 N N . VAL A 1 123 ? 7.976 8.364 -14.143 1.00 85.88 123 VAL A N 1
ATOM 965 C CA . VAL A 1 123 ? 7.676 9.433 -13.194 1.00 85.88 123 VAL A CA 1
ATOM 966 C C . VAL A 1 123 ? 7.085 8.787 -11.938 1.00 85.88 123 VAL A C 1
ATOM 968 O O . VAL A 1 123 ? 5.987 8.233 -12.004 1.00 85.88 123 VAL A O 1
ATOM 971 N N . PRO A 1 124 ? 7.779 8.826 -10.784 1.00 83.00 124 PRO A N 1
ATOM 972 C CA . PRO A 1 124 ? 7.268 8.212 -9.568 1.00 83.00 124 PRO A CA 1
ATOM 973 C C . PRO A 1 124 ? 5.998 8.927 -9.095 1.00 83.00 124 PRO A C 1
ATOM 975 O O . PRO A 1 124 ? 5.939 10.156 -9.038 1.00 83.00 124 PRO A O 1
ATOM 978 N N . VAL A 1 125 ? 4.977 8.144 -8.738 1.00 80.44 125 VAL A N 1
ATOM 979 C CA . VAL A 1 125 ? 3.723 8.654 -8.175 1.00 80.44 125 VAL A CA 1
ATOM 980 C C . VAL A 1 125 ? 3.331 7.830 -6.947 1.00 80.44 125 VAL A C 1
ATOM 982 O O . VAL A 1 125 ? 2.973 6.656 -7.091 1.00 80.44 125 VAL A O 1
ATOM 985 N N . PRO A 1 126 ? 3.362 8.414 -5.734 1.00 83.06 126 PRO A N 1
ATOM 986 C CA . PRO A 1 126 ? 3.870 9.744 -5.373 1.00 83.06 126 PRO A CA 1
ATOM 987 C C . PRO A 1 126 ? 5.411 9.806 -5.409 1.00 83.06 126 PRO A C 1
ATOM 989 O O . PRO A 1 126 ? 6.069 8.814 -5.730 1.00 83.06 126 PRO A O 1
ATOM 992 N N . ASP A 1 127 ? 5.977 10.959 -5.039 1.00 85.19 127 ASP A N 1
ATOM 993 C CA . ASP A 1 127 ? 7.423 11.138 -4.872 1.00 85.19 127 ASP A CA 1
ATOM 994 C C . ASP A 1 127 ? 8.043 10.052 -3.972 1.00 85.19 127 ASP A C 1
ATOM 996 O O . ASP A 1 127 ? 7.436 9.550 -3.018 1.00 85.19 127 ASP A O 1
ATOM 1000 N N . VAL A 1 128 ? 9.289 9.680 -4.277 1.00 88.75 128 VAL A N 1
ATOM 1001 C CA . VAL A 1 128 ? 10.011 8.639 -3.539 1.00 88.75 128 VAL A CA 1
ATOM 1002 C C . VAL A 1 128 ? 10.410 9.153 -2.155 1.00 88.75 128 VAL A C 1
ATOM 1004 O O . VAL A 1 128 ? 11.130 10.142 -2.028 1.00 88.75 128 VAL A O 1
ATOM 1007 N N . TYR A 1 129 ? 9.993 8.434 -1.114 1.00 89.94 129 TYR A N 1
ATOM 1008 C CA . TYR A 1 129 ? 10.300 8.738 0.280 1.00 89.94 129 TYR A CA 1
ATOM 1009 C C . TYR A 1 129 ? 10.694 7.473 1.053 1.00 89.94 129 TYR A C 1
ATOM 1011 O O . TYR A 1 129 ? 10.048 6.433 0.945 1.00 89.94 129 TYR A O 1
ATOM 1019 N N . PHE A 1 130 ? 11.742 7.578 1.869 1.00 95.00 130 PHE A N 1
ATOM 1020 C CA . PHE A 1 130 ? 12.219 6.513 2.753 1.00 95.00 130 PHE A CA 1
ATOM 1021 C C . PHE A 1 130 ? 11.979 6.889 4.214 1.00 95.00 130 PHE A C 1
ATOM 1023 O O . PHE A 1 130 ? 12.027 8.065 4.575 1.00 95.00 130 PHE A O 1
ATOM 1030 N N . PHE A 1 131 ? 11.738 5.891 5.061 1.00 96.50 131 PHE A N 1
ATOM 1031 C CA . PHE A 1 131 ? 11.393 6.102 6.458 1.00 96.50 131 PHE A CA 1
ATOM 1032 C C . PHE A 1 131 ? 12.530 6.788 7.214 1.00 96.50 131 PHE A C 1
ATOM 1034 O O . PHE A 1 131 ? 13.651 6.285 7.294 1.00 96.50 131 PHE A O 1
ATOM 1041 N N . ASP A 1 132 ? 12.206 7.914 7.842 1.00 96.69 132 ASP A N 1
ATOM 1042 C CA . ASP A 1 132 ? 13.120 8.618 8.731 1.00 96.69 132 ASP A CA 1
ATOM 1043 C C . ASP A 1 132 ? 12.896 8.169 10.176 1.00 96.69 132 ASP A C 1
ATOM 1045 O O . ASP A 1 132 ? 11.812 8.332 10.739 1.00 96.69 132 ASP A O 1
ATOM 1049 N N . ARG A 1 133 ? 13.937 7.602 10.790 1.00 97.25 133 ARG A N 1
ATOM 1050 C CA . ARG A 1 133 ? 13.856 7.040 12.141 1.00 97.25 133 ARG A CA 1
ATOM 1051 C C . ARG A 1 133 ? 13.351 8.048 13.172 1.00 97.25 133 ARG A C 1
ATOM 1053 O O . ARG A 1 133 ? 12.557 7.677 14.034 1.00 97.25 133 ARG A O 1
ATOM 1060 N N . ASP A 1 134 ? 13.835 9.282 13.121 1.00 97.69 134 ASP A N 1
ATOM 1061 C CA . ASP A 1 134 ? 13.544 10.271 14.154 1.00 97.69 134 ASP A CA 1
ATOM 1062 C C . ASP A 1 134 ? 12.119 10.808 13.998 1.00 97.69 134 ASP A C 1
ATOM 1064 O O . ASP A 1 134 ? 11.418 10.950 15.000 1.00 97.69 134 ASP A O 1
ATOM 1068 N N . LYS A 1 135 ? 11.625 10.965 12.761 1.00 96.44 135 LYS A N 1
ATOM 1069 C CA . LYS A 1 135 ? 10.202 11.231 12.493 1.00 96.44 135 LYS A CA 1
ATOM 1070 C C . LYS A 1 135 ? 9.301 10.103 12.999 1.00 96.44 135 LYS A C 1
ATOM 1072 O O . LYS A 1 135 ? 8.300 10.371 13.659 1.00 96.44 135 LYS A O 1
ATOM 1077 N N . LEU A 1 136 ? 9.662 8.841 12.748 1.00 97.62 136 LEU A N 1
ATOM 1078 C CA . LEU A 1 136 ? 8.869 7.695 13.213 1.00 97.62 136 LEU A CA 1
ATOM 1079 C C . LEU A 1 136 ? 8.806 7.595 14.747 1.00 97.62 136 LEU A C 1
ATOM 1081 O O . LEU A 1 136 ? 7.816 7.109 15.296 1.00 97.62 136 LEU A O 1
ATOM 1085 N N . LEU A 1 137 ? 9.837 8.062 15.455 1.00 97.12 137 LEU A N 1
ATOM 1086 C CA . LEU A 1 137 ? 9.897 8.057 16.922 1.00 97.12 137 LEU A CA 1
ATOM 1087 C C . LEU A 1 137 ? 9.366 9.338 17.573 1.00 97.12 137 LEU A C 1
ATOM 1089 O O . LEU A 1 137 ? 9.144 9.345 18.785 1.00 97.12 137 LEU A O 1
ATOM 1093 N N . ALA A 1 138 ? 9.151 10.399 16.797 1.00 96.94 138 ALA A N 1
ATOM 1094 C CA . ALA A 1 138 ? 8.623 11.656 17.301 1.00 96.94 138 ALA A CA 1
ATOM 1095 C C . ALA A 1 138 ? 7.248 11.469 17.960 1.00 96.94 138 ALA A C 1
ATOM 1097 O O . ALA A 1 138 ? 6.467 10.576 17.592 1.00 96.94 138 ALA A O 1
ATOM 1098 N N . GLU A 1 139 ? 6.974 12.325 18.946 1.00 96.12 139 GLU A N 1
ATOM 1099 C CA . GLU A 1 139 ? 5.658 12.414 19.572 1.00 96.12 139 GLU A CA 1
ATOM 1100 C C . GLU A 1 139 ? 4.597 12.790 18.526 1.00 96.12 139 GLU A C 1
ATOM 1102 O O . GLU A 1 139 ? 4.891 13.568 17.614 1.00 96.12 139 GLU A O 1
ATOM 1107 N N . PRO A 1 140 ? 3.376 12.236 18.616 1.00 95.25 140 PRO A N 1
ATOM 1108 C CA . PRO A 1 140 ? 2.313 12.563 17.679 1.00 95.25 140 PRO A CA 1
ATOM 1109 C C . PRO A 1 140 ? 1.809 13.987 17.920 1.00 95.25 140 PRO A C 1
ATOM 1111 O O . PRO A 1 140 ? 1.282 14.306 18.991 1.00 95.25 140 PRO A O 1
ATOM 1114 N N . ILE A 1 141 ? 1.948 14.838 16.905 1.00 92.94 141 ILE A N 1
ATOM 1115 C CA . ILE A 1 141 ? 1.542 16.243 16.953 1.00 92.94 141 ILE A CA 1
ATOM 1116 C C . ILE A 1 141 ? 0.259 16.409 16.146 1.00 92.94 141 ILE A C 1
ATOM 1118 O O . ILE A 1 141 ? 0.220 16.105 14.959 1.00 92.94 141 ILE A O 1
ATOM 1122 N N . VAL A 1 142 ? -0.766 16.968 16.785 1.00 95.19 142 VAL A N 1
ATOM 1123 C CA . VAL A 1 142 ? -1.959 17.478 16.103 1.00 95.19 142 VAL A CA 1
ATOM 1124 C C . VAL A 1 142 ? -1.788 18.991 15.980 1.00 95.19 142 VAL A C 1
ATOM 1126 O O . VAL A 1 142 ? -1.788 19.659 17.016 1.00 95.19 142 VAL A O 1
ATOM 1129 N N . PRO A 1 143 ? -1.596 19.546 14.769 1.00 93.75 143 PRO A N 1
ATOM 1130 C CA . PRO A 1 143 ? -1.383 20.981 14.612 1.00 93.75 143 PRO A CA 1
ATOM 1131 C C . PRO A 1 143 ? -2.560 21.808 15.136 1.00 93.75 143 PRO A C 1
ATOM 1133 O O . PRO A 1 143 ? -3.722 21.402 15.040 1.00 93.75 143 PRO A O 1
ATOM 1136 N N . ASP A 1 144 ? -2.265 22.993 15.667 1.00 88.81 144 ASP A N 1
ATOM 1137 C CA . ASP A 1 144 ? -3.296 23.906 16.157 1.00 88.81 144 ASP A CA 1
ATOM 1138 C C . ASP A 1 144 ? -4.281 24.260 15.033 1.00 88.81 144 ASP A C 1
ATOM 1140 O O . ASP A 1 144 ? -3.893 24.681 13.944 1.00 88.81 144 ASP A O 1
ATOM 1144 N N . GLY A 1 145 ? -5.577 24.084 15.299 1.00 86.69 145 GLY A N 1
ATOM 1145 C CA . GLY A 1 145 ? -6.641 24.320 14.318 1.00 86.69 145 GLY A CA 1
ATOM 1146 C C . GLY A 1 145 ? -6.873 23.182 13.316 1.00 86.69 145 GLY A C 1
ATOM 1147 O O . GLY A 1 145 ? -7.824 23.271 12.540 1.00 86.69 145 GLY A O 1
ATOM 1148 N N . ALA A 1 146 ? -6.083 22.100 13.352 1.00 91.56 146 ALA A N 1
ATOM 1149 C CA . ALA A 1 146 ? -6.328 20.916 12.522 1.00 91.56 146 ALA A CA 1
ATOM 1150 C C . ALA A 1 146 ? -7.663 20.239 12.869 1.00 91.56 146 ALA A C 1
ATOM 1152 O O . ALA A 1 146 ? -8.381 19.769 11.985 1.00 91.56 146 ALA A O 1
ATOM 1153 N N . LEU A 1 147 ? -8.016 20.226 14.159 1.00 92.12 147 LEU A N 1
ATOM 1154 C CA . LEU A 1 147 ? -9.284 19.701 14.650 1.00 92.12 147 LEU A CA 1
ATOM 1155 C C . LEU A 1 147 ? -10.214 20.829 15.114 1.00 92.12 147 LEU A C 1
ATOM 1157 O O . LEU A 1 147 ? -9.752 21.797 15.726 1.00 92.12 147 LEU A O 1
ATOM 1161 N N . PRO A 1 148 ? -11.535 20.693 14.899 1.00 86.31 148 PRO A N 1
ATOM 1162 C CA . PRO A 1 148 ? -12.503 21.589 15.513 1.00 86.31 148 PRO A CA 1
ATOM 1163 C C . PRO A 1 148 ? -12.462 21.501 17.052 1.00 86.31 148 PRO A C 1
ATOM 1165 O O . PRO A 1 148 ? -12.136 20.442 17.607 1.00 86.31 148 PRO A O 1
ATOM 1168 N N . PRO A 1 149 ? -12.850 22.578 17.763 1.00 77.94 149 PRO A N 1
ATOM 1169 C CA . PRO A 1 149 ? -12.994 22.537 19.213 1.00 77.94 149 PRO A CA 1
ATOM 1170 C C . PRO A 1 149 ? -14.070 21.526 19.619 1.00 77.94 149 PRO A C 1
ATOM 1172 O O . PRO A 1 149 ? -14.935 21.139 18.824 1.00 77.94 149 PRO A O 1
ATOM 1175 N N . ARG A 1 150 ? -14.041 21.093 20.883 1.00 72.56 150 ARG A N 1
ATOM 1176 C CA . ARG A 1 150 ? -15.023 20.114 21.377 1.00 72.56 150 ARG A CA 1
ATOM 1177 C C . ARG A 1 150 ? -16.453 20.648 21.182 1.00 72.56 150 ARG A C 1
ATOM 1179 O O . ARG A 1 150 ? -16.732 21.770 21.612 1.00 72.56 150 ARG A O 1
ATOM 1186 N N . PRO A 1 151 ? -17.379 19.863 20.599 1.00 70.19 151 PRO A N 1
ATOM 1187 C CA . PRO A 1 151 ? -18.761 20.302 20.457 1.00 70.19 151 PRO A CA 1
ATOM 1188 C C . PRO A 1 151 ? -19.393 20.596 21.827 1.00 70.19 151 PRO A C 1
ATOM 1190 O O . PRO A 1 151 ? -19.079 19.953 22.834 1.00 70.19 151 PRO A O 1
ATOM 1193 N N . LEU A 1 152 ? -20.293 21.586 21.866 1.00 60.88 152 LEU A N 1
ATOM 1194 C CA . LEU A 1 152 ? -20.970 22.018 23.091 1.00 60.88 152 LEU A CA 1
ATOM 1195 C C . LEU A 1 152 ? -21.702 20.844 23.761 1.00 60.88 152 LEU A C 1
ATOM 1197 O O . LEU A 1 152 ? -22.394 20.057 23.118 1.00 60.88 152 LEU A O 1
ATOM 1201 N N . ILE A 1 153 ? -21.547 20.755 25.083 1.00 62.50 153 ILE A N 1
ATOM 1202 C CA . ILE A 1 153 ? -22.039 19.672 25.943 1.00 62.50 153 ILE A CA 1
ATOM 1203 C C . ILE A 1 153 ? -23.508 19.333 25.638 1.00 62.50 153 ILE A C 1
ATOM 1205 O O . ILE A 1 153 ? -24.421 20.111 25.930 1.00 62.50 153 ILE A O 1
ATOM 1209 N N . VAL A 1 154 ? -23.758 18.116 25.146 1.00 59.75 154 VAL A N 1
ATOM 1210 C CA . VAL A 1 154 ? -25.109 17.545 25.083 1.00 59.75 154 VAL A CA 1
ATOM 1211 C C . VAL A 1 154 ? -25.579 17.281 26.516 1.00 59.75 154 VAL A C 1
ATOM 1213 O O . VAL A 1 154 ? -24.924 16.560 27.271 1.00 59.75 154 VAL A O 1
ATOM 1216 N N . ARG A 1 155 ? -26.719 17.863 26.919 1.00 67.56 155 ARG A N 1
ATOM 1217 C CA . ARG A 1 155 ? -27.317 17.617 28.245 1.00 67.56 155 ARG A CA 1
ATOM 1218 C C . ARG A 1 155 ? -27.424 16.110 28.500 1.00 67.56 155 ARG A C 1
ATOM 1220 O O . ARG A 1 155 ? -28.007 15.377 27.701 1.00 67.56 155 ARG A O 1
ATOM 1227 N N . GLY A 1 156 ? -26.884 15.665 29.636 1.00 68.50 156 GLY A N 1
ATOM 1228 C CA . GLY A 1 156 ? -26.915 14.259 30.031 1.00 68.50 156 GLY A CA 1
ATOM 1229 C C . GLY A 1 156 ? -28.343 13.690 30.087 1.00 68.50 156 GLY A C 1
ATOM 1230 O O . GLY A 1 156 ? -29.312 14.433 30.266 1.00 68.50 156 GLY A O 1
ATOM 1231 N N . PRO A 1 157 ? -28.501 12.362 29.956 1.00 76.25 157 PRO A N 1
ATOM 1232 C CA . PRO A 1 157 ? -29.811 11.727 29.915 1.00 76.25 157 PRO A CA 1
ATOM 1233 C C . PRO A 1 157 ? -30.598 11.981 31.209 1.00 76.25 157 PRO A C 1
ATOM 1235 O O . PRO A 1 157 ? -30.056 11.868 32.314 1.00 76.25 157 PRO A O 1
ATOM 1238 N N . GLY A 1 158 ? -31.892 12.288 31.064 1.00 87.94 158 GLY A N 1
ATOM 1239 C CA . GLY A 1 158 ? -32.830 12.412 32.183 1.00 87.94 158 GLY A CA 1
ATOM 1240 C C . GLY A 1 158 ? -33.028 11.092 32.952 1.00 87.94 158 GLY A C 1
ATOM 1241 O O . GLY A 1 158 ? -32.616 10.030 32.478 1.00 87.94 158 GLY A O 1
ATOM 1242 N N . PRO A 1 159 ? -33.683 11.119 34.126 1.00 87.62 159 PRO A N 1
ATOM 1243 C CA . PRO A 1 159 ? -33.747 9.984 35.054 1.00 87.62 159 PRO A CA 1
ATOM 1244 C C . PRO A 1 159 ? -34.363 8.712 34.448 1.00 87.62 159 PRO A C 1
ATOM 1246 O O . PRO A 1 159 ? -33.813 7.629 34.625 1.00 87.62 159 PRO A O 1
ATOM 1249 N N . LEU A 1 160 ? -35.438 8.829 33.660 1.00 89.38 160 LEU A N 1
ATOM 1250 C CA . LEU A 1 160 ? -36.050 7.685 32.966 1.00 89.38 160 LEU A CA 1
ATOM 1251 C C . LEU A 1 160 ? -35.107 7.055 31.934 1.00 89.38 160 LEU A C 1
ATOM 1253 O O . LEU A 1 160 ? -35.022 5.834 31.830 1.00 89.38 160 LEU A O 1
ATOM 1257 N N . LYS A 1 161 ? -34.357 7.885 31.196 1.00 88.44 161 LYS A N 1
ATOM 1258 C CA . LYS A 1 161 ? -33.370 7.407 30.222 1.00 88.44 161 LYS A CA 1
ATOM 1259 C C . LYS A 1 161 ? -32.192 6.732 30.930 1.00 88.44 161 LYS A C 1
ATOM 1261 O O . LYS A 1 161 ? -31.721 5.714 30.445 1.00 88.44 161 LYS A O 1
ATOM 1266 N N . ARG A 1 162 ? -31.776 7.219 32.107 1.00 89.25 162 ARG A N 1
ATOM 1267 C CA . ARG A 1 162 ? -30.778 6.536 32.952 1.00 89.25 162 ARG A CA 1
ATOM 1268 C C . ARG A 1 162 ? -31.269 5.171 33.435 1.00 89.25 162 ARG A C 1
ATOM 1270 O O . ARG A 1 162 ? -30.532 4.202 33.316 1.00 89.25 162 ARG A O 1
ATOM 1277 N N . LEU A 1 163 ? -32.507 5.077 33.928 1.00 92.38 163 LEU A N 1
ATOM 1278 C CA . LEU A 1 163 ? -33.091 3.799 34.353 1.00 92.38 163 LEU A CA 1
ATOM 1279 C C . LEU A 1 163 ? -33.169 2.801 33.191 1.00 92.38 163 LEU A C 1
ATOM 1281 O O . LEU A 1 163 ? -32.794 1.642 33.351 1.00 92.38 163 LEU A O 1
ATOM 1285 N N . LYS A 1 164 ? -33.605 3.265 32.014 1.00 92.50 164 LYS A N 1
ATOM 1286 C CA . LYS A 1 164 ? -33.621 2.461 30.790 1.00 92.50 164 LYS A CA 1
ATOM 1287 C C . LYS A 1 164 ? -32.224 1.928 30.457 1.00 92.50 164 LYS A C 1
ATOM 1289 O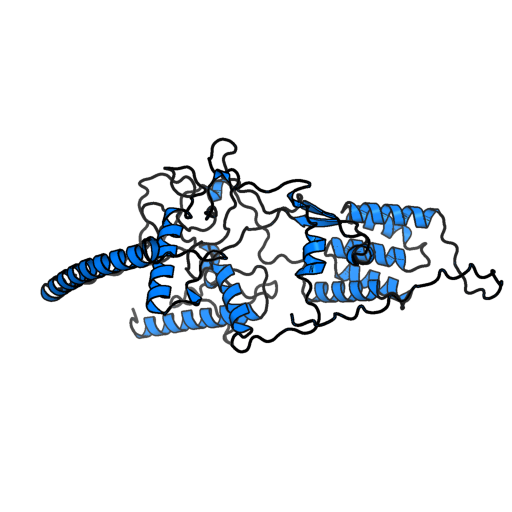 O . LYS A 1 164 ? -32.085 0.728 30.272 1.00 92.50 164 LYS A O 1
ATOM 1294 N N . VAL A 1 165 ? -31.204 2.791 30.466 1.00 90.94 165 VAL A N 1
ATOM 1295 C CA . VAL A 1 165 ? -29.805 2.393 30.219 1.00 90.94 165 VAL A CA 1
ATOM 1296 C C . VAL A 1 165 ? -29.334 1.347 31.229 1.00 90.94 165 VAL A C 1
ATOM 1298 O O . VAL A 1 165 ? -28.693 0.377 30.837 1.00 90.94 165 VAL A O 1
ATOM 1301 N N . ILE A 1 166 ? -29.675 1.493 32.515 1.00 93.50 166 ILE A N 1
ATOM 1302 C CA . ILE A 1 166 ? -29.324 0.503 33.548 1.00 93.50 166 ILE A CA 1
ATOM 1303 C C . ILE A 1 166 ? -29.971 -0.852 33.240 1.00 93.50 166 ILE A C 1
ATOM 1305 O O . ILE A 1 166 ? -29.298 -1.880 33.294 1.00 93.50 166 ILE A O 1
ATOM 1309 N N . LEU A 1 167 ? -31.262 -0.863 32.897 1.00 93.25 167 LEU A N 1
ATOM 1310 C CA . LEU A 1 167 ? -31.984 -2.091 32.570 1.00 93.25 167 LEU A CA 1
ATOM 1311 C C . LEU A 1 167 ? -31.431 -2.754 31.299 1.00 93.25 167 LEU A C 1
ATOM 1313 O O . LEU A 1 167 ? -31.199 -3.960 31.296 1.00 93.25 167 LEU A O 1
ATOM 1317 N N . GLU A 1 168 ? -31.178 -1.972 30.247 1.00 92.50 168 GLU A N 1
ATOM 1318 C CA . GLU A 1 168 ? -30.539 -2.439 29.010 1.00 92.50 168 GLU A CA 1
ATOM 1319 C C . GLU A 1 168 ? -29.151 -3.032 29.293 1.00 92.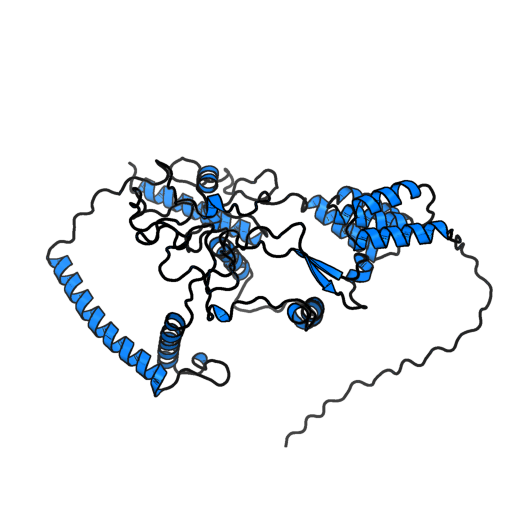50 168 GLU A C 1
ATOM 1321 O O . GLU A 1 168 ? -28.830 -4.102 28.783 1.00 92.50 168 GLU A O 1
ATOM 1326 N N . THR A 1 169 ? -28.364 -2.398 30.168 1.00 94.12 169 THR A N 1
ATOM 1327 C CA . THR A 1 169 ? -27.046 -2.899 30.591 1.00 94.12 169 THR A CA 1
ATOM 1328 C C . THR A 1 169 ? -27.166 -4.235 31.328 1.00 94.12 169 THR A C 1
ATOM 1330 O O . THR A 1 169 ? -26.420 -5.166 31.034 1.00 94.12 169 THR A O 1
ATOM 1333 N N . LEU A 1 170 ? -28.125 -4.371 32.253 1.00 95.19 170 LEU A N 1
ATOM 1334 C CA . LEU A 1 170 ? -28.347 -5.613 33.001 1.00 95.19 170 LEU A CA 1
ATOM 1335 C C . LEU A 1 170 ? -28.777 -6.758 32.073 1.00 95.19 170 LEU A C 1
ATOM 1337 O O . LEU A 1 170 ? -28.210 -7.849 32.126 1.00 95.19 170 LEU A O 1
ATOM 1341 N N . ILE A 1 171 ? -29.766 -6.507 31.211 1.00 95.06 171 ILE A N 1
ATOM 1342 C CA . ILE A 1 171 ? -30.250 -7.491 30.234 1.00 95.06 171 ILE A CA 1
ATOM 1343 C C . ILE A 1 171 ? -29.112 -7.886 29.289 1.00 95.06 171 ILE A C 1
ATOM 1345 O O . ILE A 1 171 ? -28.903 -9.075 29.049 1.00 95.06 171 ILE A O 1
ATOM 1349 N N . GLY A 1 172 ? -28.344 -6.907 28.805 1.00 94.25 172 GLY A N 1
ATOM 1350 C CA . GLY A 1 172 ? -27.166 -7.130 27.975 1.00 94.25 172 GLY A CA 1
ATOM 1351 C C . GLY A 1 172 ? -26.121 -8.009 28.662 1.00 94.25 172 GLY A C 1
ATOM 1352 O O . GLY A 1 172 ? -25.611 -8.935 28.038 1.00 94.25 172 GLY A O 1
ATOM 1353 N N . ALA A 1 173 ? -25.857 -7.797 29.954 1.00 95.12 173 ALA A N 1
ATOM 1354 C CA . ALA A 1 173 ? -24.926 -8.622 30.722 1.00 95.12 173 ALA A CA 1
ATOM 1355 C C . ALA A 1 173 ? -25.402 -10.080 30.853 1.00 95.12 173 ALA A C 1
ATOM 1357 O O . ALA A 1 173 ? -24.615 -11.005 30.650 1.00 95.12 173 ALA A O 1
ATOM 1358 N N . ILE A 1 174 ? -26.692 -10.300 31.137 1.00 95.50 174 ILE A N 1
ATOM 1359 C CA . ILE A 1 174 ? -27.276 -11.649 31.234 1.00 95.50 174 ILE A CA 1
ATOM 1360 C C . ILE A 1 174 ? -27.212 -12.364 29.878 1.00 95.50 174 ILE A C 1
ATOM 1362 O O . ILE A 1 174 ? -26.749 -13.503 29.800 1.00 95.50 174 ILE A O 1
ATOM 1366 N N . LEU A 1 175 ? -27.643 -11.700 28.801 1.00 95.06 175 LEU A N 1
ATOM 1367 C CA . LEU A 1 175 ? -27.582 -12.256 27.447 1.00 95.06 175 LEU A CA 1
ATOM 1368 C C . LEU A 1 175 ? -26.139 -12.518 27.007 1.00 95.06 175 LEU A C 1
ATOM 1370 O O . LEU A 1 175 ? -25.873 -13.547 26.387 1.00 95.06 175 LEU A O 1
ATOM 1374 N N . GLY A 1 176 ? -25.210 -11.630 27.361 1.00 93.94 176 GLY A N 1
ATOM 1375 C CA . GLY A 1 176 ? -23.781 -11.797 27.116 1.00 93.94 176 GLY A CA 1
ATOM 1376 C C . GLY A 1 176 ? -23.229 -13.043 27.802 1.00 93.94 176 GLY A C 1
ATOM 1377 O O . GLY A 1 176 ? -22.575 -13.851 27.148 1.00 93.94 176 GLY A O 1
ATOM 1378 N N . PHE A 1 177 ? -23.567 -13.261 29.076 1.00 95.56 177 PHE A N 1
ATOM 1379 C CA . PHE A 1 177 ? -23.173 -14.465 29.810 1.00 95.56 177 PHE A CA 1
ATOM 1380 C C . PHE A 1 177 ? -23.721 -15.744 29.164 1.00 95.56 177 PHE A C 1
ATOM 1382 O O . PHE A 1 177 ? -22.971 -16.689 28.929 1.00 95.56 177 PHE A O 1
ATOM 1389 N N . ILE A 1 178 ? -25.015 -15.773 28.825 1.00 95.25 178 ILE A N 1
ATOM 1390 C CA . ILE A 1 178 ? -25.630 -16.926 28.146 1.00 95.25 178 ILE A CA 1
ATOM 1391 C C . ILE A 1 178 ? -24.935 -17.186 26.803 1.00 95.25 178 ILE A C 1
ATOM 1393 O O . ILE A 1 178 ? -24.618 -18.329 26.478 1.00 95.25 178 ILE A O 1
ATOM 1397 N N . THR A 1 179 ? -24.672 -16.128 26.036 1.00 93.56 179 THR A N 1
ATOM 1398 C CA . THR A 1 179 ? -23.993 -16.218 24.739 1.00 93.56 179 THR A CA 1
ATOM 1399 C C . THR A 1 179 ? -22.578 -16.768 24.894 1.00 93.56 179 THR A C 1
ATOM 1401 O O . THR A 1 179 ? -22.209 -17.664 24.141 1.00 93.56 179 THR A O 1
ATOM 1404 N N . ASP A 1 180 ? -21.806 -16.310 25.884 1.00 94.19 180 ASP A N 1
ATOM 1405 C CA . ASP A 1 180 ? -20.466 -16.846 26.154 1.00 94.19 180 ASP A CA 1
ATOM 1406 C C . ASP A 1 180 ? -20.523 -18.335 26.517 1.00 94.19 180 ASP A C 1
ATOM 1408 O O . ASP A 1 180 ? -19.793 -19.136 25.938 1.00 94.19 180 ASP A O 1
ATOM 1412 N N . VAL A 1 181 ? -21.466 -18.757 27.368 1.00 93.88 181 VAL A N 1
ATOM 1413 C CA . VAL A 1 181 ? -21.670 -20.185 27.674 1.00 93.88 181 VAL A CA 1
ATOM 1414 C C . VAL A 1 181 ? -21.948 -20.998 26.404 1.00 93.88 181 VAL A C 1
ATOM 1416 O O . VAL A 1 181 ? -21.357 -22.064 26.220 1.00 93.88 181 VAL A O 1
ATOM 1419 N N . LEU A 1 182 ? -22.796 -20.500 25.498 1.00 93.44 182 LEU A N 1
ATOM 1420 C CA . LEU 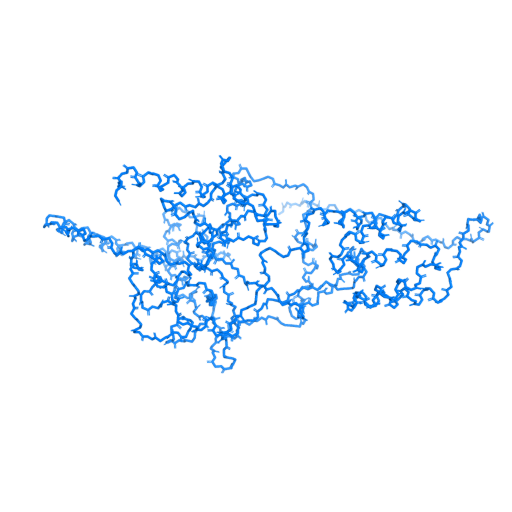A 1 182 ? -23.092 -21.167 24.224 1.00 93.44 182 LEU A CA 1
ATOM 1421 C C . LEU A 1 182 ? -21.874 -21.220 23.292 1.00 93.44 182 LEU A C 1
ATOM 1423 O O . LEU A 1 182 ? -21.619 -22.259 22.681 1.00 93.44 182 LEU A O 1
ATOM 1427 N N . ILE A 1 183 ? -21.092 -20.140 23.219 1.00 94.31 183 ILE A N 1
ATOM 1428 C CA . ILE A 1 183 ? -19.828 -20.083 22.472 1.00 94.31 183 ILE A CA 1
ATOM 1429 C C . ILE A 1 183 ? -18.857 -21.144 23.007 1.00 94.31 183 ILE A C 1
ATOM 1431 O O . ILE A 1 183 ? -18.302 -21.932 22.238 1.00 94.31 183 ILE A O 1
ATOM 1435 N N . GLN A 1 184 ? -18.683 -21.211 24.329 1.00 93.50 184 GLN A N 1
ATOM 1436 C CA . GLN A 1 184 ? -17.816 -22.196 24.975 1.00 93.50 184 GLN A CA 1
ATOM 1437 C C . GLN A 1 184 ? -18.309 -23.627 24.733 1.00 93.50 184 GLN A C 1
ATOM 1439 O O . GLN A 1 184 ? -17.491 -24.505 24.462 1.00 93.50 184 GLN A O 1
ATOM 1444 N N . LEU A 1 185 ? -19.622 -23.870 24.787 1.00 91.06 185 LEU A N 1
ATOM 1445 C CA . LEU A 1 185 ? -20.222 -25.177 24.510 1.00 91.06 185 LEU A CA 1
ATOM 1446 C C . LEU A 1 185 ? -19.962 -25.617 23.061 1.00 91.06 185 LEU A C 1
ATOM 1448 O O . LEU A 1 185 ? -19.494 -26.735 22.829 1.00 91.06 185 LEU A O 1
ATOM 1452 N N . ALA A 1 186 ? -20.204 -24.733 22.090 1.00 89.88 186 ALA A N 1
ATOM 1453 C CA . ALA A 1 186 ? -19.963 -25.013 20.678 1.00 89.88 186 ALA A CA 1
ATOM 1454 C C . ALA A 1 186 ? -18.486 -25.321 20.396 1.00 89.88 186 ALA A C 1
ATOM 1456 O O . ALA A 1 186 ? -18.171 -26.248 19.653 1.00 89.88 186 ALA A O 1
ATOM 1457 N N . GLY A 1 187 ? -17.571 -24.579 21.016 1.00 89.44 187 GLY A N 1
ATOM 1458 C CA . GLY A 1 187 ? -16.138 -24.785 20.845 1.00 89.44 187 GLY A CA 1
ATOM 1459 C C . GLY A 1 187 ? -15.589 -26.028 21.534 1.00 89.44 187 GLY A C 1
ATOM 1460 O O . GLY A 1 187 ? -14.910 -26.838 20.905 1.00 89.44 187 GLY A O 1
ATOM 1461 N N . LYS A 1 188 ? -15.852 -26.167 22.838 1.00 90.62 188 LYS A N 1
ATOM 1462 C CA . LYS A 1 188 ? -15.214 -27.179 23.695 1.00 90.62 188 LYS A CA 1
ATOM 1463 C C . LYS A 1 188 ? -15.902 -28.538 23.654 1.00 90.62 188 LYS A C 1
ATOM 1465 O O . LYS A 1 188 ? -15.220 -29.541 23.823 1.00 90.62 188 LYS A O 1
ATOM 1470 N N . VAL A 1 189 ? -17.223 -28.574 23.466 1.00 88.06 189 VAL A N 1
ATOM 1471 C CA . VAL A 1 189 ? -18.003 -29.823 23.525 1.00 88.06 189 VAL A CA 1
ATOM 1472 C C . VAL A 1 189 ? -18.349 -30.322 22.130 1.00 88.06 189 VAL A C 1
ATOM 1474 O O . VAL A 1 189 ? -18.072 -31.473 21.815 1.00 88.06 189 VAL A O 1
ATOM 1477 N N . ILE A 1 190 ? -18.912 -29.459 21.279 1.00 87.69 190 ILE A N 1
ATOM 1478 C CA . ILE A 1 190 ? -19.239 -29.833 19.891 1.00 87.69 190 ILE A CA 1
ATOM 1479 C C . ILE A 1 190 ? -17.959 -29.904 19.035 1.00 87.69 190 ILE A C 1
ATOM 1481 O O . ILE A 1 190 ? -17.901 -30.628 18.044 1.00 87.69 190 ILE A O 1
ATOM 1485 N N . GLY A 1 191 ? -16.910 -29.184 19.441 1.00 89.38 191 GLY A N 1
ATOM 1486 C CA . GLY A 1 191 ? -15.642 -29.108 18.724 1.00 89.38 191 GLY A CA 1
ATOM 1487 C C . GLY A 1 191 ? -15.701 -28.084 17.594 1.00 89.38 191 GLY A C 1
ATOM 1488 O O . GLY A 1 191 ? -16.745 -27.870 16.990 1.00 89.38 191 GLY A O 1
ATOM 1489 N N . TYR A 1 192 ? -14.572 -27.450 17.286 1.00 91.00 192 TYR A N 1
ATOM 1490 C CA . TYR A 1 192 ? -14.482 -26.380 16.278 1.00 91.00 192 TYR A CA 1
ATOM 1491 C C . TYR A 1 192 ? -13.495 -26.677 15.137 1.00 91.00 192 TYR A C 1
ATOM 1493 O O . TYR A 1 192 ? -13.379 -25.897 14.187 1.00 91.00 192 TYR A O 1
ATOM 1501 N N . ARG A 1 193 ? -12.759 -27.789 15.250 1.00 90.19 193 ARG A N 1
ATOM 1502 C CA . ARG A 1 193 ? -11.735 -28.214 14.294 1.00 90.19 193 ARG A CA 1
ATOM 1503 C C . ARG A 1 193 ? -12.307 -29.227 13.311 1.00 90.19 193 ARG A C 1
ATOM 1505 O O . ARG A 1 193 ? -13.051 -30.116 13.711 1.00 90.19 193 ARG A O 1
ATOM 1512 N N . GLY A 1 194 ? -11.904 -29.098 12.052 1.00 87.44 194 GLY A N 1
ATOM 1513 C CA . GLY A 1 194 ? -12.213 -30.042 10.980 1.00 87.44 194 GLY A CA 1
ATOM 1514 C C . GLY A 1 194 ? -10.956 -30.745 10.464 1.00 87.44 194 GLY A C 1
ATOM 1515 O O . GLY A 1 194 ? -9.866 -30.569 11.007 1.00 87.44 194 GLY A O 1
ATOM 1516 N N . LYS A 1 195 ? -11.095 -31.504 9.368 1.00 86.00 195 LYS A N 1
ATOM 1517 C CA . LYS A 1 195 ? -9.954 -32.135 8.672 1.00 86.00 195 LYS A CA 1
ATOM 1518 C C . LYS A 1 195 ? -8.934 -31.098 8.183 1.00 86.00 195 LYS A C 1
ATOM 1520 O O . LYS A 1 195 ? -7.735 -31.337 8.263 1.00 86.00 195 LYS A O 1
ATOM 1525 N N . VAL A 1 196 ? -9.422 -29.960 7.686 1.00 82.94 196 VAL A N 1
ATOM 1526 C CA . VAL A 1 196 ? -8.615 -28.810 7.261 1.00 82.94 196 VAL A CA 1
ATOM 1527 C C . VAL A 1 196 ? -9.068 -27.608 8.080 1.00 82.94 196 VAL A C 1
ATOM 1529 O O . VAL A 1 196 ? -10.069 -26.985 7.750 1.00 82.94 196 VAL A O 1
ATOM 1532 N N . TRP A 1 197 ? -8.354 -27.327 9.173 1.00 83.31 197 TRP A N 1
ATOM 1533 C CA . TRP A 1 197 ? -8.588 -26.228 10.124 1.00 83.31 197 TRP A CA 1
ATOM 1534 C C . TRP A 1 197 ? -9.963 -26.220 10.829 1.00 83.31 197 TRP A C 1
ATOM 1536 O O . TRP A 1 197 ? -10.012 -26.396 12.045 1.00 83.31 197 TRP A O 1
ATOM 1546 N N . THR A 1 198 ? -11.078 -26.071 10.109 1.00 90.81 198 THR A N 1
ATOM 1547 C CA . THR A 1 198 ? -12.455 -26.003 10.634 1.00 90.81 198 THR A CA 1
ATOM 1548 C C . THR A 1 198 ? -13.486 -26.530 9.619 1.00 90.81 198 THR A C 1
ATOM 1550 O O . THR A 1 198 ? -13.187 -26.697 8.439 1.00 90.81 198 THR A O 1
ATOM 1553 N N . ASP A 1 199 ? -14.702 -26.821 10.078 1.00 91.75 199 ASP A N 1
ATOM 1554 C CA . ASP A 1 199 ? -15.814 -27.384 9.299 1.00 91.75 199 ASP A CA 1
ATOM 1555 C C . ASP A 1 199 ? -17.145 -26.630 9.514 1.00 91.75 199 ASP A C 1
ATOM 1557 O O . ASP A 1 199 ? -18.213 -27.156 9.202 1.00 91.75 199 ASP A O 1
ATOM 1561 N N . TRP A 1 200 ? -17.100 -25.401 10.052 1.00 93.50 200 TRP A N 1
ATOM 1562 C CA . TRP A 1 200 ? -18.291 -24.619 10.429 1.00 93.50 200 TRP A CA 1
ATOM 1563 C C . TRP A 1 200 ? -19.312 -24.460 9.291 1.00 93.50 200 TRP A C 1
ATOM 1565 O O . TRP A 1 200 ? -20.513 -24.437 9.550 1.00 93.50 200 TRP A O 1
ATOM 1575 N N . TYR A 1 201 ? -18.843 -24.393 8.043 1.00 93.31 201 TYR A N 1
ATOM 1576 C CA . TYR A 1 201 ? -19.655 -24.204 6.837 1.00 93.31 201 TYR A CA 1
ATOM 1577 C C . TYR A 1 201 ? -20.529 -25.419 6.487 1.00 93.31 201 TYR A C 1
ATOM 1579 O O . TYR A 1 201 ? -21.486 -25.281 5.733 1.00 93.31 201 TYR A O 1
ATOM 1587 N N . ASN A 1 202 ? -20.239 -26.595 7.054 1.00 92.81 202 ASN A N 1
ATOM 1588 C CA . ASN A 1 202 ? -21.053 -27.805 6.896 1.00 92.81 202 ASN A CA 1
ATOM 1589 C C . ASN A 1 202 ? -22.078 -27.988 8.027 1.00 92.81 202 ASN A C 1
ATOM 1591 O O . ASN A 1 202 ? -22.822 -28.969 8.039 1.00 92.81 202 ASN A O 1
ATOM 1595 N N . ARG A 1 203 ? -22.095 -27.092 9.021 1.00 91.88 203 ARG A N 1
ATOM 1596 C CA . ARG A 1 203 ? -22.948 -27.209 10.208 1.00 91.88 203 ARG A CA 1
ATOM 1597 C C . ARG A 1 203 ? -24.251 -26.444 10.019 1.00 91.88 203 ARG A C 1
ATOM 1599 O O . ARG A 1 203 ? -24.339 -25.506 9.231 1.00 91.88 203 ARG A O 1
ATOM 1606 N N . TRP A 1 204 ? -25.265 -26.807 10.805 1.00 94.94 204 TRP A N 1
ATOM 1607 C CA . TRP A 1 204 ? -26.471 -25.987 10.913 1.00 94.94 204 TRP A CA 1
ATOM 1608 C C . TRP A 1 204 ? -26.109 -24.561 11.346 1.00 94.94 204 TRP A C 1
ATOM 1610 O O . TRP A 1 204 ? -25.237 -24.384 12.200 1.00 94.94 204 TRP A O 1
ATOM 1620 N N . TYR A 1 205 ? -26.786 -23.560 10.773 1.00 95.62 205 TYR A N 1
ATOM 1621 C CA . TYR A 1 205 ? -26.353 -22.161 10.811 1.00 95.62 205 TYR A CA 1
ATOM 1622 C C . TYR A 1 205 ? -26.024 -21.650 12.223 1.00 95.62 205 TYR A C 1
ATOM 1624 O O . TYR A 1 205 ? -24.983 -21.030 12.398 1.00 95.62 205 TYR A O 1
ATOM 1632 N N . LEU A 1 206 ? -26.836 -21.957 13.248 1.00 93.56 206 LEU A N 1
ATOM 1633 C CA . LEU A 1 206 ? -26.547 -21.515 14.622 1.00 93.56 206 LEU A CA 1
ATOM 1634 C C . LEU A 1 206 ? -25.271 -22.137 15.176 1.00 93.56 206 LEU A C 1
ATOM 1636 O O . LEU A 1 206 ? -24.460 -21.441 15.781 1.00 93.56 206 LEU A O 1
ATOM 1640 N N . ILE A 1 207 ? -25.083 -23.440 14.962 1.00 91.75 207 ILE A N 1
ATOM 1641 C CA . ILE A 1 207 ? -23.884 -24.141 15.424 1.00 91.75 207 ILE A CA 1
ATOM 1642 C C . ILE A 1 207 ? -22.667 -23.575 14.694 1.00 91.75 207 ILE A C 1
ATOM 1644 O O . ILE A 1 207 ? -21.677 -23.264 15.345 1.00 91.75 207 ILE A O 1
ATOM 1648 N N . GLY A 1 208 ? -22.759 -23.371 13.375 1.00 94.31 208 GLY A N 1
ATOM 1649 C CA . GLY A 1 208 ? -21.710 -22.726 12.582 1.00 94.31 208 GLY A CA 1
ATOM 1650 C C . GLY A 1 208 ? -21.345 -21.336 13.113 1.00 94.31 208 GLY A C 1
ATOM 1651 O O . GLY A 1 208 ? -20.169 -21.060 13.343 1.00 94.31 208 GLY A O 1
ATOM 1652 N N . THR A 1 209 ? -22.340 -20.494 13.407 1.00 95.62 209 THR A N 1
ATOM 1653 C CA . THR A 1 209 ? -22.136 -19.156 13.985 1.00 95.62 209 THR A CA 1
ATOM 1654 C C . THR A 1 209 ? -21.450 -19.211 15.349 1.00 95.62 209 THR A C 1
ATOM 1656 O O . THR A 1 209 ? -20.479 -18.489 15.571 1.00 95.62 209 THR A O 1
ATOM 1659 N N . PHE A 1 210 ? -21.888 -20.083 16.264 1.00 95.62 210 PHE A N 1
ATOM 1660 C CA . PHE A 1 210 ? -21.227 -20.226 17.567 1.00 95.62 210 PHE A CA 1
ATOM 1661 C C . PHE A 1 210 ? -19.820 -20.826 17.448 1.00 95.62 210 PHE A C 1
ATOM 1663 O O . PHE A 1 210 ? -18.922 -20.433 18.192 1.00 95.62 210 PHE A O 1
ATOM 1670 N N . THR A 1 211 ? -19.588 -21.725 16.488 1.00 94.06 211 THR A N 1
ATOM 1671 C CA . THR A 1 211 ? -18.250 -22.237 16.165 1.00 94.06 211 THR A CA 1
ATOM 1672 C C . THR A 1 211 ? -17.327 -21.116 15.674 1.00 94.06 211 THR A C 1
ATOM 1674 O O . THR A 1 211 ? -16.199 -21.015 16.156 1.00 94.06 211 THR A O 1
ATOM 1677 N N . LEU A 1 212 ? -17.797 -20.237 14.781 1.00 95.12 212 LEU A N 1
ATOM 1678 C CA . LEU A 1 212 ? -17.048 -19.057 14.327 1.00 95.12 212 LEU A CA 1
ATOM 1679 C C . LEU A 1 212 ? -16.762 -18.076 15.470 1.00 95.12 212 LEU A C 1
ATOM 1681 O O . LEU A 1 212 ? -15.642 -17.583 15.599 1.00 95.12 212 LEU A O 1
ATOM 1685 N N . ALA A 1 213 ? -17.746 -17.824 16.335 1.00 95.56 213 ALA A N 1
ATOM 1686 C CA . ALA A 1 213 ? -17.561 -16.977 17.508 1.00 95.56 213 ALA A CA 1
ATOM 1687 C C . ALA A 1 213 ? -16.496 -17.552 18.459 1.00 95.56 213 ALA A C 1
ATOM 1689 O O . ALA A 1 213 ? -15.631 -16.818 18.937 1.00 95.56 213 ALA A O 1
ATOM 1690 N N . TYR A 1 214 ? -16.491 -18.871 18.673 1.00 95.75 214 TYR A N 1
ATOM 1691 C CA . TYR A 1 214 ? -15.458 -19.531 19.470 1.00 95.75 214 TYR A CA 1
ATOM 1692 C C . TYR A 1 214 ? -14.076 -19.459 18.813 1.00 95.75 214 TYR A C 1
ATOM 1694 O O . TYR A 1 214 ? -13.089 -19.161 19.484 1.00 95.75 214 TYR A O 1
ATOM 1702 N N . LEU A 1 215 ? -13.996 -19.683 17.497 1.00 94.56 215 LEU A N 1
ATOM 1703 C CA . LEU A 1 215 ? -12.764 -19.503 16.726 1.00 94.56 215 LEU A CA 1
ATOM 1704 C C . LEU A 1 215 ? -12.197 -18.094 16.908 1.00 94.56 215 LEU A C 1
ATOM 1706 O O . LEU A 1 215 ? -11.007 -17.956 17.172 1.00 94.56 215 LEU A O 1
ATOM 1710 N N . ARG A 1 216 ? -13.044 -17.059 16.855 1.00 95.38 216 ARG A N 1
ATOM 1711 C CA . ARG A 1 216 ? -12.628 -15.679 17.127 1.00 95.38 216 ARG A CA 1
ATOM 1712 C C . ARG A 1 216 ? -12.039 -15.529 18.530 1.00 95.38 216 ARG A C 1
ATOM 1714 O O . ARG A 1 216 ? -10.970 -14.948 18.649 1.00 95.38 216 ARG A O 1
ATOM 1721 N N . VAL A 1 217 ? -12.665 -16.090 19.570 1.00 94.62 217 VAL A N 1
ATOM 1722 C CA . VAL A 1 217 ? -12.116 -16.069 20.945 1.00 94.62 217 VAL A CA 1
ATOM 1723 C C . VAL A 1 217 ? -10.729 -16.715 21.003 1.00 94.62 217 VAL A C 1
ATOM 1725 O O . VAL A 1 217 ? -9.814 -16.171 21.621 1.00 94.62 217 VAL A O 1
ATOM 1728 N N . VAL A 1 218 ? -10.554 -17.864 20.343 1.00 94.06 218 VAL A N 1
ATOM 1729 C CA . VAL A 1 218 ? -9.261 -18.561 20.282 1.00 94.06 218 VAL A CA 1
ATOM 1730 C C . VAL A 1 218 ? -8.212 -17.714 19.561 1.00 94.06 218 VAL A C 1
ATOM 1732 O O . VAL A 1 218 ? -7.101 -17.583 20.072 1.00 94.06 218 VAL A O 1
ATOM 1735 N N . LEU A 1 219 ? -8.552 -17.122 18.416 1.00 94.94 219 LEU A N 1
ATOM 1736 C CA . LEU A 1 219 ? -7.629 -16.304 17.630 1.00 94.94 219 LEU A CA 1
ATOM 1737 C C . LEU A 1 219 ? -7.279 -14.996 18.349 1.00 94.94 219 LEU A C 1
ATOM 1739 O O . LEU A 1 219 ? -6.109 -14.666 18.467 1.00 94.94 219 LEU A O 1
ATOM 1743 N N . THR A 1 220 ? -8.247 -14.285 18.926 1.00 95.44 220 THR A N 1
ATOM 1744 C CA . THR A 1 220 ? -7.979 -13.067 19.710 1.00 95.44 220 THR A CA 1
ATOM 1745 C C . THR A 1 220 ? -7.037 -13.346 20.880 1.00 95.44 220 THR A C 1
ATOM 1747 O O . THR A 1 220 ? -6.167 -12.535 21.174 1.00 95.44 220 THR A O 1
ATOM 1750 N N . LYS A 1 221 ? -7.170 -14.507 21.534 1.00 94.56 221 LYS A N 1
ATOM 1751 C CA . LYS A 1 221 ? -6.305 -14.877 22.658 1.00 94.56 221 LYS A CA 1
ATOM 1752 C C . LYS A 1 221 ? -4.876 -15.235 22.235 1.00 94.56 221 LYS A C 1
ATOM 1754 O O . LYS A 1 221 ? -3.947 -14.945 22.982 1.00 94.56 221 LYS A O 1
ATOM 1759 N N . ASN A 1 222 ? -4.703 -15.922 21.105 1.00 94.38 222 ASN A N 1
ATOM 1760 C CA . ASN A 1 222 ? -3.425 -16.560 20.759 1.00 94.38 222 ASN A CA 1
ATOM 1761 C C . ASN A 1 222 ? -2.723 -15.944 19.537 1.00 94.38 222 ASN A C 1
ATOM 1763 O O . ASN A 1 222 ? -1.550 -16.215 19.323 1.00 94.38 222 ASN A O 1
ATOM 1767 N N . ASN A 1 223 ? -3.409 -15.118 18.747 1.00 95.75 223 ASN A N 1
ATOM 1768 C CA . ASN A 1 223 ? -2.960 -14.641 17.436 1.00 95.75 223 ASN A CA 1
ATOM 1769 C C . ASN A 1 223 ? -2.998 -13.110 17.322 1.00 95.75 223 ASN A C 1
ATOM 1771 O O . ASN A 1 223 ? -3.132 -12.585 16.223 1.00 95.75 223 ASN A O 1
ATOM 1775 N N . LEU A 1 224 ? -2.910 -12.383 18.435 1.00 95.44 224 LEU A N 1
ATOM 1776 C CA . LEU A 1 224 ? -2.659 -10.941 18.437 1.00 95.44 224 LEU A CA 1
ATOM 1777 C C . LEU A 1 224 ? -1.329 -10.711 19.148 1.00 95.44 224 LEU A C 1
ATOM 1779 O O . LEU A 1 224 ? -1.252 -10.849 20.370 1.00 95.44 224 LEU A O 1
ATOM 1783 N N . LYS A 1 225 ? -0.273 -10.459 18.373 1.00 94.44 225 LYS A N 1
ATOM 1784 C CA . LYS A 1 225 ? 1.093 -10.281 18.867 1.00 94.44 225 LYS A CA 1
ATOM 1785 C C . LYS A 1 225 ? 1.608 -8.909 18.472 1.00 94.44 225 LYS A C 1
ATOM 1787 O O . LYS A 1 225 ? 1.564 -8.531 17.299 1.00 94.44 225 LYS A O 1
ATOM 1792 N N . ASP A 1 226 ? 2.068 -8.182 19.478 1.00 93.50 226 ASP A N 1
ATOM 1793 C CA . ASP A 1 226 ? 2.706 -6.889 19.301 1.00 93.50 226 ASP A CA 1
ATOM 1794 C C . ASP A 1 226 ? 4.157 -7.086 18.850 1.00 93.50 226 ASP A C 1
ATOM 1796 O O . ASP A 1 226 ? 4.852 -7.992 19.323 1.00 93.50 226 ASP A O 1
ATOM 1800 N N . THR A 1 227 ? 4.593 -6.247 17.915 1.00 94.44 227 THR A N 1
ATOM 1801 C CA . THR A 1 227 ? 5.973 -6.224 17.436 1.00 94.44 227 THR A CA 1
ATOM 1802 C C . THR A 1 227 ? 6.852 -5.264 18.231 1.00 94.44 227 THR A C 1
ATOM 1804 O O . THR A 1 227 ? 8.076 -5.335 18.098 1.00 94.44 227 THR A O 1
ATOM 1807 N N . TYR A 1 228 ? 6.274 -4.409 19.079 1.00 94.94 228 TYR A N 1
ATOM 1808 C CA . TYR A 1 228 ? 6.999 -3.618 20.070 1.00 94.94 228 TYR A CA 1
ATOM 1809 C C . TYR A 1 228 ? 7.276 -4.425 21.355 1.00 94.94 228 TYR A C 1
ATOM 1811 O O . TYR A 1 228 ? 6.538 -5.356 21.689 1.00 94.94 228 TYR A O 1
ATOM 1819 N N . PRO A 1 229 ? 8.347 -4.102 22.108 1.00 93.25 229 PRO A N 1
ATOM 1820 C CA . PRO A 1 229 ? 8.640 -4.767 23.373 1.00 93.25 229 PRO A CA 1
ATOM 1821 C C . PRO A 1 229 ? 7.514 -4.621 24.401 1.00 93.25 229 PRO A C 1
ATOM 1823 O O . PRO A 1 229 ? 6.907 -3.559 24.559 1.00 93.25 229 PRO A O 1
ATOM 1826 N N . LYS A 1 230 ? 7.288 -5.678 25.180 1.00 91.62 230 LYS A N 1
ATOM 1827 C CA . LYS A 1 230 ? 6.261 -5.691 26.224 1.00 91.62 230 LYS A CA 1
ATOM 1828 C C . LYS A 1 230 ? 6.442 -4.537 27.218 1.00 91.62 230 LYS A C 1
ATOM 1830 O O . LYS A 1 230 ? 7.515 -4.360 27.789 1.00 91.62 230 LYS A O 1
ATOM 1835 N N . GLY A 1 231 ? 5.356 -3.810 27.484 1.00 91.44 231 GLY A N 1
ATOM 1836 C CA . GLY A 1 231 ? 5.339 -2.688 28.429 1.00 91.44 231 GLY A CA 1
ATOM 1837 C C . GLY A 1 231 ? 5.822 -1.361 27.842 1.00 91.44 231 GLY A C 1
ATOM 1838 O O . GLY A 1 231 ? 5.934 -0.388 28.585 1.00 91.44 231 GLY A O 1
ATOM 1839 N N . THR A 1 232 ? 6.097 -1.314 26.538 1.00 94.38 232 THR A N 1
ATOM 1840 C CA . THR A 1 232 ? 6.316 -0.065 25.801 1.00 94.38 232 THR A CA 1
ATOM 1841 C C . THR A 1 232 ? 5.035 0.350 25.083 1.00 94.38 232 THR A C 1
ATOM 1843 O O . THR A 1 232 ? 4.218 -0.507 24.755 1.00 94.38 232 THR A O 1
ATOM 1846 N N . LEU A 1 233 ? 4.850 1.656 24.888 1.00 96.94 233 LEU A N 1
ATOM 1847 C CA . LEU A 1 233 ? 3.806 2.186 24.011 1.00 96.94 233 LEU A CA 1
ATOM 1848 C C . LEU A 1 233 ? 4.272 2.130 22.552 1.00 96.94 233 LEU A C 1
ATOM 1850 O O . LEU A 1 233 ? 5.483 2.145 22.284 1.00 96.94 233 LEU A O 1
ATOM 1854 N N . ILE A 1 234 ? 3.321 2.108 21.619 1.00 97.19 234 ILE A N 1
ATOM 1855 C CA . ILE A 1 234 ? 3.594 2.099 20.178 1.00 97.19 234 ILE A CA 1
ATOM 1856 C C . ILE A 1 234 ? 4.493 3.277 19.803 1.00 97.19 234 ILE A C 1
ATOM 1858 O O . ILE A 1 234 ? 4.340 4.384 20.305 1.00 97.19 234 ILE A O 1
ATOM 1862 N N . GLY A 1 235 ? 5.489 3.042 18.944 1.00 96.06 235 GLY A N 1
ATOM 1863 C CA . GLY A 1 235 ? 6.465 4.070 18.560 1.00 96.06 235 GLY A CA 1
ATOM 1864 C C . GLY A 1 235 ? 7.391 4.510 19.701 1.00 96.06 235 GLY A C 1
ATOM 1865 O O . GLY A 1 235 ? 7.969 5.591 19.624 1.00 96.06 235 GLY A O 1
ATOM 1866 N N . PHE A 1 236 ? 7.526 3.691 20.753 1.00 96.56 236 PHE A N 1
ATOM 1867 C CA . PHE A 1 236 ? 8.329 3.965 21.952 1.00 96.56 236 PHE A CA 1
ATOM 1868 C C . PHE A 1 236 ? 7.947 5.266 22.670 1.00 96.56 236 PHE A C 1
ATOM 1870 O O . PHE A 1 236 ? 8.809 5.952 23.223 1.00 96.56 236 PHE A O 1
ATOM 1877 N N . GLN A 1 237 ? 6.654 5.592 22.663 1.00 97.19 237 GLN A N 1
ATOM 1878 C CA . GLN A 1 237 ? 6.136 6.808 23.277 1.00 97.19 237 GLN A CA 1
ATOM 1879 C C . GLN A 1 237 ? 6.225 6.790 24.803 1.00 97.19 237 GLN A C 1
ATOM 1881 O O . GLN A 1 237 ? 6.284 5.744 25.459 1.00 97.19 237 GLN A O 1
ATOM 1886 N N . THR A 1 238 ? 6.228 7.990 25.372 1.00 94.75 238 THR A N 1
ATOM 1887 C CA . THR A 1 238 ? 6.230 8.215 26.815 1.00 94.75 238 THR A CA 1
ATOM 1888 C C . THR A 1 238 ? 4.801 8.126 27.370 1.00 94.75 238 THR A C 1
ATOM 1890 O O . THR A 1 238 ? 3.882 8.729 26.818 1.00 94.75 238 THR A O 1
ATOM 1893 N N . PRO A 1 239 ? 4.556 7.384 28.465 1.00 93.75 239 PRO A N 1
ATOM 1894 C CA . PRO A 1 239 ? 3.240 7.373 29.099 1.00 93.75 239 PRO A CA 1
ATOM 1895 C C . PRO A 1 239 ? 2.864 8.728 29.708 1.00 93.75 239 PRO A C 1
ATOM 1897 O O . PRO A 1 239 ? 3.725 9.473 30.174 1.00 93.75 239 PRO A O 1
ATOM 1900 N N . GLY A 1 240 ? 1.560 9.001 29.799 1.00 90.12 240 GLY A N 1
ATOM 1901 C CA . GLY A 1 240 ? 1.035 10.184 30.493 1.00 90.12 240 GLY A CA 1
ATOM 1902 C C . GLY A 1 240 ? 1.040 11.475 29.671 1.00 90.12 240 GLY A C 1
ATOM 1903 O O . GLY A 1 240 ? 0.830 12.547 30.239 1.00 90.12 240 GLY A O 1
ATOM 1904 N N . GLN A 1 241 ? 1.251 11.387 28.355 1.00 94.38 241 GLN A N 1
ATOM 1905 C CA . GLN A 1 241 ? 1.024 12.511 27.447 1.00 94.38 241 GLN A CA 1
ATOM 1906 C C . GLN A 1 241 ? -0.440 12.980 27.529 1.00 94.38 241 GLN A C 1
ATOM 1908 O O . GLN A 1 241 ? -1.358 12.194 27.776 1.00 94.38 241 GLN A O 1
ATOM 1913 N N . SER A 1 242 ? -0.661 14.284 27.354 1.00 92.81 242 SER A N 1
ATOM 1914 C CA . SER A 1 242 ? -2.000 14.875 27.423 1.00 92.81 242 SER A CA 1
ATOM 1915 C C . SER A 1 242 ? -2.654 14.879 26.041 1.00 92.81 242 SER A C 1
ATOM 1917 O O . SER A 1 242 ? -2.068 15.454 25.126 1.00 92.81 242 SER A O 1
ATOM 1919 N N . PRO A 1 243 ? -3.863 14.308 25.882 1.00 93.50 243 PRO A N 1
ATOM 1920 C CA . PRO A 1 243 ? -4.557 14.337 24.604 1.00 93.50 243 PRO A CA 1
ATOM 1921 C C . PRO A 1 243 ? -4.838 15.772 24.134 1.00 93.50 243 PRO A C 1
ATOM 1923 O O . PRO A 1 243 ? -5.385 16.554 24.926 1.00 93.50 243 PRO A O 1
ATOM 1926 N N . PRO A 1 244 ? -4.536 16.109 22.867 1.00 92.50 244 PRO A N 1
ATOM 1927 C CA . PRO A 1 244 ? -4.896 17.394 22.280 1.00 92.50 244 PRO A CA 1
ATOM 1928 C C . PRO A 1 244 ? -6.409 17.656 22.318 1.00 92.50 244 PRO A C 1
ATOM 1930 O O . PRO A 1 244 ? -7.235 16.761 22.542 1.00 92.50 244 PRO A O 1
ATOM 1933 N N . GLU A 1 245 ? -6.818 18.906 22.106 1.00 90.81 245 GLU A N 1
ATOM 1934 C CA . GLU A 1 245 ? -8.241 19.212 21.977 1.00 90.81 245 GLU A CA 1
ATOM 1935 C C . GLU A 1 245 ? -8.833 18.553 20.713 1.00 90.81 245 GLU A C 1
ATOM 1937 O O . GLU A 1 245 ? -8.144 18.322 19.727 1.00 90.81 245 GLU A O 1
ATOM 1942 N N . GLY A 1 246 ? -10.117 18.186 20.752 1.00 91.06 246 GLY A N 1
ATOM 1943 C CA . GLY A 1 246 ? -10.821 17.627 19.591 1.00 91.06 246 GLY A CA 1
ATOM 1944 C C . GLY A 1 246 ? -10.631 16.123 19.352 1.00 91.06 246 GLY A C 1
ATOM 1945 O O . GLY A 1 246 ? -11.583 15.483 18.911 1.00 91.06 246 GLY A O 1
ATOM 1946 N N . VAL A 1 247 ? -9.505 15.510 19.742 1.00 93.31 247 VAL A N 1
ATOM 1947 C CA . VAL A 1 247 ? -9.181 14.088 19.428 1.00 93.31 247 VAL A CA 1
ATOM 1948 C C . VAL A 1 247 ? -10.175 13.056 19.987 1.00 93.31 247 VAL A C 1
ATOM 1950 O O . VAL A 1 247 ? -10.230 11.915 19.554 1.00 93.31 247 VAL A O 1
ATOM 1953 N N . THR A 1 248 ? -11.015 13.458 20.942 1.00 91.88 248 THR A N 1
ATOM 1954 C CA . THR A 1 248 ? -12.102 12.620 21.488 1.00 91.88 248 THR A CA 1
ATOM 1955 C C . THR A 1 248 ? -13.351 12.566 20.603 1.00 91.88 248 THR A C 1
ATOM 1957 O O . THR A 1 248 ? -14.258 11.786 20.882 1.00 91.88 248 THR A O 1
ATOM 1960 N N . HIS A 1 249 ? -13.435 13.425 19.587 1.00 91.38 249 HIS A N 1
ATOM 1961 C CA . HIS A 1 249 ? -14.616 13.611 18.739 1.00 91.38 249 HIS A CA 1
ATOM 1962 C C . HIS A 1 249 ? -14.292 13.539 17.243 1.00 91.38 249 HIS A C 1
ATOM 1964 O O . HIS A 1 249 ? -15.192 13.278 16.446 1.00 91.38 249 HIS A O 1
ATOM 1970 N N . PHE A 1 250 ? -13.032 13.758 16.865 1.00 94.00 250 PHE A N 1
ATOM 1971 C CA . PHE A 1 250 ? -12.584 13.821 15.479 1.00 94.00 250 PHE A CA 1
ATOM 1972 C C . PHE A 1 250 ? -11.392 12.895 15.253 1.00 94.00 250 PHE A C 1
ATOM 1974 O O . PHE A 1 250 ? -10.621 12.630 16.174 1.00 94.00 250 PHE A O 1
ATOM 1981 N N . ARG A 1 251 ? -11.248 12.416 14.015 1.00 96.25 251 ARG A N 1
ATOM 1982 C CA . ARG A 1 251 ? -10.079 11.647 13.581 1.00 96.25 251 ARG A CA 1
ATOM 1983 C C . ARG A 1 251 ? -8.949 12.610 13.231 1.00 96.25 251 ARG A C 1
ATOM 1985 O O . ARG A 1 251 ? -9.194 13.626 12.586 1.00 96.25 251 ARG A O 1
ATOM 1992 N N . THR A 1 252 ? -7.745 12.299 13.683 1.00 97.75 252 THR A N 1
ATOM 1993 C CA . THR A 1 252 ? -6.506 12.998 13.323 1.00 97.75 252 THR A CA 1
ATOM 1994 C C . THR A 1 252 ? -6.031 12.544 11.945 1.00 97.75 252 THR A C 1
ATOM 1996 O O . THR A 1 252 ? -6.372 11.449 11.501 1.00 97.75 252 THR A O 1
ATOM 1999 N N . ALA A 1 253 ? -5.251 13.385 11.267 1.00 97.81 253 ALA A N 1
ATOM 2000 C CA . ALA A 1 253 ? -4.787 13.115 9.908 1.00 97.81 253 ALA A CA 1
ATOM 2001 C C . ALA A 1 253 ? -3.826 11.916 9.809 1.00 97.81 253 ALA A C 1
ATOM 2003 O O . ALA A 1 253 ? -3.857 11.188 8.828 1.00 97.81 253 ALA A O 1
ATOM 2004 N N . ASP A 1 254 ? -2.998 11.697 10.832 1.00 97.88 254 ASP A N 1
ATOM 2005 C CA . ASP A 1 254 ? -2.030 10.595 10.900 1.00 97.88 254 ASP A CA 1
ATOM 2006 C C . ASP A 1 254 ? -2.542 9.389 11.705 1.00 97.88 254 ASP A C 1
ATOM 2008 O O . ASP A 1 254 ? -1.783 8.464 11.995 1.00 97.88 254 ASP A O 1
ATOM 2012 N N . GLY A 1 255 ? -3.813 9.398 12.121 1.00 98.06 255 GLY A N 1
ATOM 2013 C CA . GLY A 1 255 ? -4.428 8.334 12.917 1.00 98.06 255 GLY A CA 1
ATOM 2014 C C . GLY A 1 255 ? -3.993 8.280 14.390 1.00 98.06 255 GLY A C 1
ATOM 2015 O O . GLY A 1 255 ? -4.432 7.384 15.120 1.00 98.06 255 GLY A O 1
ATOM 2016 N N . SER A 1 256 ? -3.161 9.217 14.854 1.00 98.06 256 SER A N 1
ATOM 2017 C CA . SER A 1 256 ? -2.752 9.318 16.259 1.00 98.06 256 SER A CA 1
ATOM 2018 C C . SER A 1 256 ? -3.911 9.686 17.196 1.00 98.06 256 SER A C 1
ATOM 2020 O O . SER A 1 256 ? -4.962 10.167 16.779 1.00 98.06 256 SER A O 1
ATOM 2022 N N . TRP A 1 257 ? -3.744 9.469 18.499 1.00 97.25 257 TRP A N 1
ATOM 2023 C CA . TRP A 1 257 ? -4.705 9.849 19.543 1.00 97.25 257 TRP A CA 1
ATOM 2024 C C . TRP A 1 257 ? -6.094 9.194 19.460 1.00 97.25 257 TRP A C 1
ATOM 2026 O O . TRP A 1 257 ? -7.006 9.601 20.179 1.00 97.25 257 TRP A O 1
ATOM 2036 N N . ASN A 1 258 ? -6.256 8.135 18.662 1.00 96.81 258 ASN A N 1
ATOM 2037 C CA . ASN A 1 258 ? -7.465 7.309 18.672 1.00 96.81 258 ASN A CA 1
ATOM 2038 C C . ASN A 1 258 ? -7.569 6.508 19.987 1.00 96.81 258 ASN A C 1
ATOM 2040 O O . ASN A 1 258 ? -8.607 6.508 20.654 1.00 96.81 258 ASN A O 1
ATOM 2044 N N . ASN A 1 259 ? -6.452 5.921 20.433 1.00 96.44 259 ASN A N 1
ATOM 2045 C CA . ASN A 1 259 ? -6.296 5.448 21.804 1.00 96.44 259 ASN A CA 1
ATOM 2046 C C . ASN A 1 259 ? -5.609 6.523 22.657 1.00 96.44 259 ASN A C 1
ATOM 2048 O O . ASN A 1 259 ? -4.434 6.828 22.493 1.00 96.44 259 ASN A O 1
ATOM 2052 N N . LEU A 1 260 ? -6.339 7.085 23.623 1.00 95.31 260 LEU A N 1
ATOM 2053 C CA . LEU A 1 260 ? -5.823 8.155 24.487 1.00 95.31 260 LEU A CA 1
ATOM 2054 C C . LEU A 1 260 ? -4.727 7.691 25.461 1.00 95.31 260 LEU A C 1
ATOM 2056 O O . LEU A 1 260 ? -4.039 8.529 26.038 1.00 95.31 260 LEU A O 1
ATOM 2060 N N . ALA A 1 261 ? -4.609 6.382 25.697 1.00 95.31 261 ALA A N 1
ATOM 2061 C CA . ALA A 1 261 ? -3.584 5.800 26.561 1.00 95.31 261 ALA A CA 1
ATOM 2062 C C . ALA A 1 261 ? -2.320 5.383 25.791 1.00 95.31 261 ALA A C 1
ATOM 2064 O O . ALA A 1 261 ? -1.259 5.274 26.403 1.00 95.31 261 ALA A O 1
ATOM 2065 N N . ASP A 1 262 ? -2.435 5.164 24.479 1.00 97.31 262 ASP A N 1
ATOM 2066 C CA . ASP A 1 262 ? -1.324 4.870 23.575 1.00 97.31 262 ASP A CA 1
ATOM 2067 C C . ASP A 1 262 ? -1.473 5.719 22.302 1.00 97.31 262 ASP A C 1
ATOM 2069 O O . ASP A 1 262 ? -2.167 5.330 21.357 1.00 97.31 262 ASP A O 1
ATOM 2073 N N . PRO A 1 263 ? -0.870 6.918 22.279 1.00 97.56 263 PRO A N 1
ATOM 2074 C CA . PRO A 1 263 ? -1.230 7.948 21.317 1.00 97.56 263 PRO A CA 1
ATOM 2075 C C . PRO A 1 263 ? -0.790 7.631 19.885 1.00 97.56 263 PRO A C 1
ATOM 2077 O O . PRO A 1 263 ? -1.266 8.287 18.964 1.00 97.56 263 PRO A O 1
ATOM 2080 N N . LYS A 1 264 ? 0.081 6.638 19.665 1.00 98.19 264 LYS A N 1
ATOM 2081 C CA . LYS A 1 264 ? 0.462 6.192 18.316 1.00 98.19 264 LYS A CA 1
ATOM 2082 C C . LYS A 1 264 ? -0.173 4.861 17.924 1.00 98.19 264 LYS A C 1
ATOM 2084 O O . LYS A 1 264 ? 0.124 4.364 16.843 1.00 98.19 264 LYS A O 1
ATOM 2089 N N . GLU A 1 265 ? -1.054 4.275 18.736 1.00 97.56 265 GLU A N 1
ATOM 2090 C CA . GLU A 1 265 ? -1.750 3.052 18.331 1.00 97.56 265 GLU A CA 1
ATOM 2091 C C . GLU A 1 265 ? -2.521 3.282 17.022 1.00 97.56 265 GLU A C 1
ATOM 2093 O O . GLU A 1 265 ? -3.371 4.166 16.920 1.00 97.56 265 GLU A O 1
ATOM 2098 N N . GLY A 1 266 ? -2.175 2.490 16.004 1.00 97.12 266 GLY A N 1
ATOM 2099 C CA . GLY A 1 266 ? -2.764 2.542 14.668 1.00 97.12 266 GLY A CA 1
ATOM 2100 C C . GLY A 1 266 ? -2.401 3.766 13.820 1.00 97.12 266 GLY A C 1
ATOM 2101 O O . GLY A 1 266 ? -2.897 3.870 12.699 1.00 97.12 266 GLY A O 1
ATOM 2102 N N . ALA A 1 267 ? -1.532 4.655 14.306 1.00 98.38 267 ALA A N 1
ATOM 2103 C CA . ALA A 1 267 ? -1.060 5.806 13.542 1.00 98.38 267 ALA A CA 1
ATOM 2104 C C . ALA A 1 267 ? -0.200 5.383 12.337 1.00 98.38 267 ALA A C 1
ATOM 2106 O O . ALA A 1 267 ? 0.400 4.299 12.334 1.00 98.38 267 ALA A O 1
ATOM 2107 N N . ALA A 1 268 ? -0.112 6.254 11.335 1.00 98.19 268 ALA A N 1
ATOM 2108 C CA . ALA A 1 268 ? 0.819 6.120 10.222 1.00 98.19 268 ALA A CA 1
ATOM 2109 C C . ALA A 1 268 ? 2.273 6.047 10.7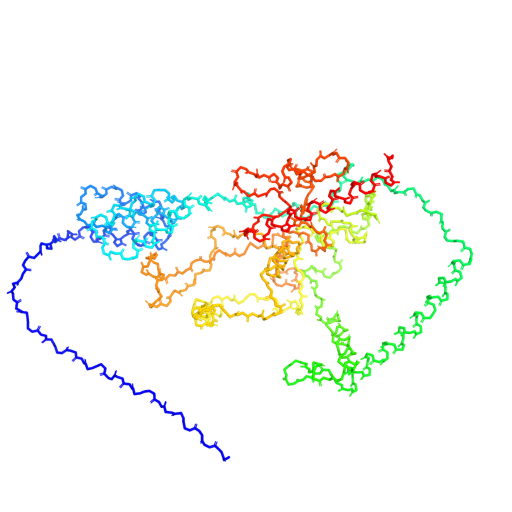21 1.00 98.19 268 ALA A C 1
ATOM 2111 O O . ALA A 1 268 ? 2.635 6.619 11.756 1.00 98.19 268 ALA A O 1
ATOM 2112 N N . GLY A 1 269 ? 3.125 5.304 10.014 1.00 97.56 269 GLY A N 1
ATOM 2113 C CA . GLY A 1 269 ? 4.527 5.143 10.401 1.00 97.56 269 GLY A CA 1
ATOM 2114 C C . GLY A 1 269 ? 4.744 4.256 11.636 1.00 97.56 269 GLY A C 1
ATOM 2115 O O . GLY A 1 269 ? 5.765 4.364 12.319 1.00 97.56 269 GLY A O 1
ATOM 2116 N N . THR A 1 270 ? 3.804 3.367 11.957 1.00 98.06 270 THR A N 1
ATOM 2117 C CA . THR A 1 270 ? 3.955 2.405 13.062 1.00 98.06 270 THR A CA 1
ATOM 2118 C C . THR A 1 270 ? 4.142 0.983 12.552 1.00 98.06 270 THR A C 1
ATOM 2120 O O . THR A 1 270 ? 3.865 0.673 11.393 1.00 98.06 270 THR A O 1
ATOM 2123 N N . ARG A 1 271 ? 4.696 0.101 13.390 1.00 97.62 271 ARG A N 1
ATOM 2124 C CA . ARG A 1 271 ? 5.001 -1.271 12.969 1.00 97.62 271 ARG A CA 1
ATOM 2125 C C . ARG A 1 271 ? 3.729 -2.067 12.711 1.00 97.62 271 ARG A C 1
ATOM 2127 O O . ARG A 1 271 ? 2.797 -2.036 13.509 1.00 97.62 271 ARG A O 1
ATOM 2134 N N . PHE A 1 272 ? 3.770 -2.911 11.685 1.00 97.00 272 PHE A N 1
ATOM 2135 C CA . PHE A 1 272 ? 2.790 -3.979 11.539 1.00 97.00 272 PHE A CA 1
ATOM 2136 C C . PHE A 1 272 ? 2.840 -4.922 12.747 1.00 97.00 272 PHE A C 1
ATOM 2138 O O . PHE A 1 272 ? 3.916 -5.388 13.139 1.00 97.00 272 PHE A O 1
ATOM 2145 N N . THR A 1 273 ? 1.673 -5.276 13.280 1.00 94.38 273 THR A N 1
ATOM 2146 C CA . THR A 1 273 ? 1.519 -6.354 14.268 1.00 94.38 273 THR A CA 1
ATOM 2147 C C . THR A 1 273 ? 1.540 -7.728 13.583 1.00 94.38 273 THR A C 1
ATOM 2149 O O . THR A 1 273 ? 1.727 -7.840 12.362 1.00 94.38 273 THR A O 1
ATOM 2152 N N . ARG A 1 274 ? 1.441 -8.815 14.358 1.00 95.25 274 ARG A N 1
ATOM 2153 C CA . ARG A 1 274 ? 1.523 -10.189 13.836 1.00 95.25 274 ARG A CA 1
ATOM 2154 C C . ARG A 1 274 ? 0.460 -11.101 14.426 1.00 95.25 274 ARG A C 1
ATOM 2156 O O . ARG A 1 274 ? -0.021 -10.908 15.541 1.00 95.25 274 ARG A O 1
ATOM 2163 N N . ASN A 1 275 ? 0.128 -12.144 13.664 1.00 95.88 275 ASN A N 1
ATOM 2164 C CA . ASN A 1 275 ? -0.819 -13.181 14.079 1.00 95.88 275 ASN A CA 1
ATOM 2165 C C . ASN A 1 275 ? -0.166 -14.514 14.466 1.00 95.88 275 ASN A C 1
ATOM 2167 O O . ASN A 1 275 ? -0.867 -15.491 14.730 1.00 95.88 275 ASN A O 1
ATOM 2171 N N . VAL A 1 276 ? 1.162 -14.556 14.510 1.00 94.00 276 VAL A N 1
ATOM 2172 C CA . VAL A 1 276 ? 1.980 -15.708 14.912 1.00 94.00 276 VAL A CA 1
ATOM 2173 C C . VAL A 1 276 ? 2.919 -15.282 16.032 1.00 94.00 276 VAL A C 1
ATOM 2175 O O . VAL A 1 276 ? 3.159 -14.087 16.184 1.00 94.00 276 VAL A O 1
ATOM 2178 N N . GLU A 1 277 ? 3.422 -16.245 16.807 1.00 92.88 277 GLU A N 1
ATOM 2179 C CA . GLU A 1 277 ? 4.376 -15.982 17.892 1.00 92.88 277 GLU A CA 1
ATOM 2180 C C . GLU A 1 277 ? 5.599 -15.199 17.406 1.00 92.88 277 GLU A C 1
ATOM 2182 O O . GLU A 1 277 ? 6.033 -15.352 16.262 1.00 92.88 277 GLU A O 1
ATOM 2187 N N . ASN A 1 278 ? 6.145 -14.350 18.283 1.00 91.88 278 ASN A N 1
ATOM 2188 C CA . ASN A 1 278 ? 7.194 -13.415 17.889 1.00 91.88 278 ASN A CA 1
ATOM 2189 C C . ASN A 1 278 ? 8.474 -14.131 17.433 1.00 91.88 278 ASN A C 1
ATOM 2191 O O . ASN A 1 278 ? 9.086 -13.721 16.451 1.00 91.88 278 ASN A O 1
ATOM 2195 N N . ASP A 1 279 ? 8.817 -15.247 18.074 1.00 89.00 279 ASP A N 1
ATOM 2196 C CA . ASP A 1 279 ? 9.945 -16.119 17.728 1.00 89.00 279 ASP A CA 1
ATOM 2197 C C . ASP A 1 279 ? 9.766 -16.885 16.406 1.00 89.00 279 ASP A C 1
ATOM 2199 O O . ASP A 1 279 ? 10.706 -17.504 15.924 1.00 89.00 279 ASP A O 1
ATOM 2203 N N . ALA A 1 280 ? 8.581 -16.851 15.793 1.00 90.25 280 ALA A N 1
ATOM 2204 C CA . ALA A 1 280 ? 8.349 -17.398 14.460 1.00 90.25 280 ALA A CA 1
ATOM 2205 C C . ALA A 1 280 ? 8.536 -16.347 13.350 1.00 90.25 280 ALA A C 1
ATOM 2207 O O . ALA A 1 280 ? 8.505 -16.690 12.168 1.00 90.25 280 ALA A O 1
ATOM 2208 N N . ILE A 1 281 ? 8.721 -15.065 13.692 1.00 88.38 281 ILE A N 1
ATOM 2209 C CA . ILE A 1 281 ? 8.841 -13.971 12.720 1.00 88.38 281 ILE A CA 1
ATOM 2210 C C . ILE A 1 281 ? 10.300 -13.852 12.264 1.00 88.38 281 ILE A C 1
ATOM 2212 O O . ILE A 1 281 ? 11.013 -12.917 12.624 1.00 88.38 281 ILE A O 1
ATOM 2216 N N . HIS A 1 282 ? 10.744 -14.800 11.447 1.00 86.75 282 HIS A N 1
ATOM 2217 C CA . HIS A 1 282 ? 12.050 -14.763 10.795 1.00 86.75 282 HIS A CA 1
ATOM 2218 C C . HIS A 1 282 ? 11.869 -14.887 9.280 1.00 86.75 282 HIS A C 1
ATOM 2220 O O . HIS A 1 282 ? 11.110 -15.751 8.839 1.00 86.75 282 HIS A O 1
ATOM 2226 N N . PRO A 1 283 ? 12.533 -14.047 8.467 1.00 85.12 283 PRO A N 1
ATOM 2227 C CA . PRO A 1 283 ? 12.527 -14.248 7.031 1.00 85.12 283 PRO A CA 1
ATOM 2228 C C . PRO A 1 283 ? 13.388 -15.466 6.692 1.00 85.12 283 PRO A C 1
ATOM 2230 O O . PRO A 1 283 ? 14.488 -15.629 7.228 1.00 85.12 283 PRO A O 1
ATOM 2233 N N . GLU A 1 284 ? 12.918 -16.289 5.760 1.00 90.06 284 GLU A N 1
ATOM 2234 C CA . GLU A 1 284 ? 13.798 -17.257 5.113 1.00 90.06 284 GLU A CA 1
ATOM 2235 C C . GLU A 1 284 ? 14.880 -16.515 4.320 1.00 90.06 284 GLU A C 1
ATOM 2237 O O . GLU A 1 284 ? 14.653 -15.426 3.786 1.00 90.06 284 GLU A O 1
ATOM 2242 N N . THR A 1 285 ? 16.078 -17.094 4.238 1.00 88.69 285 THR A N 1
ATOM 2243 C CA . THR A 1 285 ? 17.216 -16.484 3.533 1.00 88.69 285 THR A CA 1
ATOM 2244 C C . THR A 1 285 ? 17.927 -17.491 2.636 1.00 88.69 285 THR A C 1
ATOM 2246 O O . THR A 1 285 ? 17.749 -18.707 2.757 1.00 88.69 285 THR A O 1
ATOM 2249 N N . GLY A 1 286 ? 18.733 -16.975 1.702 1.00 88.75 286 GLY A N 1
ATOM 2250 C CA . GLY A 1 286 ? 19.541 -17.786 0.793 1.00 88.75 286 GLY A CA 1
ATOM 2251 C C . GLY A 1 286 ? 18.710 -18.828 0.042 1.00 88.75 286 GLY A C 1
ATOM 2252 O O . GLY A 1 286 ? 17.648 -18.525 -0.499 1.00 88.75 286 GLY A O 1
ATOM 2253 N N . ASN A 1 287 ? 19.190 -20.071 0.038 1.00 90.19 287 ASN A N 1
ATOM 2254 C CA . ASN A 1 287 ? 18.565 -21.159 -0.714 1.00 90.19 287 ASN A CA 1
ATOM 2255 C C . ASN A 1 287 ? 17.168 -21.538 -0.210 1.00 90.19 287 ASN A C 1
ATOM 2257 O O . ASN A 1 287 ? 16.379 -22.034 -1.005 1.00 90.19 287 ASN A O 1
ATOM 2261 N N . ILE A 1 288 ? 16.852 -21.320 1.073 1.00 93.31 288 ILE A N 1
ATOM 2262 C CA . ILE A 1 288 ? 15.534 -21.688 1.613 1.00 93.31 288 ILE A CA 1
ATOM 2263 C C . ILE A 1 288 ? 14.464 -20.746 1.056 1.00 93.31 288 ILE A C 1
ATOM 2265 O O . ILE A 1 288 ? 13.425 -21.206 0.597 1.00 93.31 288 ILE A O 1
ATOM 2269 N N . LEU A 1 289 ? 14.758 -19.442 0.987 1.00 92.50 289 LEU A N 1
ATOM 2270 C CA . LEU A 1 289 ? 13.870 -18.460 0.355 1.00 92.50 289 LEU A CA 1
ATOM 2271 C C . LEU A 1 289 ? 13.652 -18.746 -1.142 1.00 92.50 289 LEU A C 1
ATOM 2273 O O . LEU A 1 289 ? 12.585 -18.465 -1.679 1.00 92.50 289 LEU A O 1
ATOM 2277 N N . MET A 1 290 ? 14.669 -19.296 -1.809 1.00 94.31 290 MET A N 1
ATOM 2278 C CA . MET A 1 290 ? 14.673 -19.548 -3.253 1.00 94.31 290 MET A CA 1
ATOM 2279 C C . MET A 1 290 ? 14.226 -20.967 -3.639 1.00 94.31 290 MET A C 1
ATOM 2281 O O . MET A 1 290 ? 14.345 -21.332 -4.809 1.00 94.31 290 MET A O 1
ATOM 2285 N N . SER A 1 291 ? 13.752 -21.788 -2.694 1.00 93.88 291 SER A N 1
ATOM 2286 C CA . SER A 1 291 ? 13.354 -23.175 -2.957 1.00 93.88 291 SER A CA 1
ATOM 2287 C C . SER A 1 291 ? 11.935 -23.471 -2.443 1.00 93.88 291 SER A C 1
ATOM 2289 O O . SER A 1 291 ? 11.718 -23.473 -1.231 1.00 93.88 291 SER A O 1
ATOM 2291 N N . PRO A 1 292 ? 10.963 -23.774 -3.328 1.00 95.25 292 PRO A N 1
ATOM 2292 C CA . PRO A 1 292 ? 11.072 -23.778 -4.792 1.00 95.25 292 PRO A CA 1
ATOM 2293 C C . PRO A 1 292 ? 11.339 -22.377 -5.363 1.00 95.25 292 PRO A C 1
ATOM 2295 O O . PRO A 1 292 ? 11.048 -21.371 -4.718 1.00 95.25 292 PRO A O 1
ATOM 2298 N N . ASN A 1 293 ? 11.881 -22.318 -6.583 1.00 95.44 293 ASN A N 1
ATOM 2299 C CA . ASN A 1 293 ? 12.210 -21.053 -7.233 1.00 95.44 293 ASN A CA 1
ATOM 2300 C C . ASN A 1 293 ? 10.939 -20.182 -7.397 1.00 95.44 293 ASN A C 1
ATOM 2302 O O . ASN A 1 293 ? 9.967 -20.643 -8.006 1.00 95.44 293 ASN A O 1
ATOM 2306 N N . PRO A 1 294 ? 10.917 -18.924 -6.904 1.00 96.00 294 PRO A N 1
ATOM 2307 C CA . PRO A 1 294 ? 9.726 -18.072 -6.973 1.00 96.00 294 PRO A CA 1
ATOM 2308 C C . PRO A 1 294 ? 9.201 -17.825 -8.394 1.00 96.00 294 PRO A C 1
ATOM 2310 O O . PRO A 1 294 ? 7.987 -17.759 -8.611 1.00 96.00 294 PRO A O 1
ATOM 2313 N N . ARG A 1 295 ? 10.096 -17.719 -9.385 1.00 95.56 295 ARG A N 1
ATOM 2314 C CA . ARG A 1 295 ? 9.720 -17.551 -10.791 1.00 95.56 295 ARG A CA 1
ATOM 2315 C C . ARG A 1 295 ? 9.084 -18.819 -11.351 1.00 95.56 295 ARG A C 1
ATOM 2317 O O . ARG A 1 295 ? 8.062 -18.715 -12.024 1.00 95.56 295 ARG A O 1
ATOM 2324 N N . GLU A 1 296 ? 9.609 -19.996 -11.023 1.00 95.31 296 GLU A N 1
ATOM 2325 C CA . GLU A 1 296 ? 8.983 -21.270 -11.407 1.00 95.31 296 GLU A CA 1
ATOM 2326 C C . GLU A 1 296 ? 7.579 -21.407 -10.812 1.00 95.31 296 GLU A C 1
ATOM 2328 O O . GLU A 1 296 ? 6.642 -21.761 -11.525 1.00 95.31 296 GLU A O 1
ATOM 2333 N N . VAL A 1 297 ? 7.397 -21.055 -9.533 1.00 96.06 297 VAL A N 1
ATOM 2334 C CA . VAL A 1 297 ? 6.069 -21.050 -8.899 1.00 96.06 297 VAL A CA 1
ATOM 2335 C C . VAL A 1 297 ? 5.112 -20.112 -9.643 1.00 96.06 297 VAL A C 1
ATOM 2337 O O . VAL A 1 297 ? 3.973 -20.492 -9.923 1.00 96.06 297 VAL A O 1
ATOM 2340 N N . SER A 1 298 ? 5.570 -18.913 -10.014 1.00 95.50 298 SER A N 1
ATOM 2341 C CA . SER A 1 298 ? 4.778 -17.945 -10.783 1.00 95.50 298 SER A CA 1
ATOM 2342 C C . SER A 1 298 ? 4.369 -18.482 -12.162 1.00 95.50 298 SER A C 1
ATOM 2344 O O . SER A 1 298 ? 3.191 -18.438 -12.531 1.00 95.50 298 SER A O 1
ATOM 2346 N N . LEU A 1 299 ? 5.313 -19.070 -12.901 1.00 93.81 299 LEU A N 1
ATOM 2347 C CA . LEU A 1 299 ? 5.064 -19.651 -14.222 1.00 93.81 299 LEU A CA 1
ATOM 2348 C C . LEU A 1 299 ? 4.083 -20.830 -14.161 1.00 93.81 299 LEU A C 1
ATOM 2350 O O . LEU A 1 299 ? 3.146 -20.892 -14.954 1.00 93.81 299 LEU A O 1
ATOM 2354 N N . GLN A 1 300 ? 4.259 -21.737 -13.198 1.00 93.94 300 GLN A N 1
ATOM 2355 C CA . GLN A 1 300 ? 3.483 -22.977 -13.121 1.00 93.94 300 GLN A CA 1
ATOM 2356 C C . GLN A 1 300 ? 2.095 -22.787 -12.495 1.00 93.94 300 GLN A C 1
ATOM 2358 O O . GLN A 1 300 ? 1.132 -23.409 -12.943 1.00 93.94 300 GLN A O 1
ATOM 2363 N N . PHE A 1 301 ? 1.970 -21.943 -11.463 1.00 95.06 301 PHE A N 1
ATOM 2364 C CA . PHE A 1 301 ? 0.744 -21.863 -10.656 1.00 95.06 301 PHE A CA 1
ATOM 2365 C C . PHE A 1 301 ? -0.025 -20.546 -10.777 1.00 95.06 301 PHE A C 1
ATOM 2367 O O . PHE A 1 301 ? -1.229 -20.538 -10.518 1.00 95.06 301 PHE A O 1
ATOM 2374 N N . LEU A 1 302 ? 0.633 -19.440 -11.141 1.00 95.81 302 LEU A N 1
ATOM 2375 C CA . LEU A 1 302 ? 0.014 -18.105 -11.136 1.00 95.81 302 LEU A CA 1
ATOM 2376 C C . LEU A 1 302 ? -0.234 -17.547 -12.540 1.00 95.81 302 LEU A C 1
ATOM 2378 O O . LEU A 1 302 ? -1.095 -16.683 -12.716 1.00 95.81 302 LEU A O 1
ATOM 2382 N N . THR A 1 303 ? 0.474 -18.056 -13.550 1.00 92.81 303 THR A N 1
ATOM 2383 C CA . THR A 1 303 ? 0.260 -17.654 -14.941 1.00 92.81 303 THR A CA 1
ATOM 2384 C C . THR A 1 303 ? -1.137 -18.068 -15.381 1.00 92.81 303 THR A C 1
ATOM 2386 O O . THR A 1 303 ? -1.497 -19.247 -15.362 1.00 92.81 303 THR A O 1
ATOM 2389 N N . ARG A 1 304 ? -1.947 -17.087 -15.789 1.00 93.06 304 ARG A N 1
ATOM 2390 C CA . ARG A 1 304 ? -3.301 -17.339 -16.284 1.00 93.06 304 ARG A CA 1
ATOM 2391 C C . ARG A 1 304 ? -3.228 -18.174 -17.560 1.00 93.06 304 ARG A C 1
ATOM 2393 O O . ARG A 1 304 ? -2.775 -17.693 -18.591 1.00 93.06 304 ARG A O 1
ATOM 2400 N N . GLN A 1 305 ? -3.732 -19.401 -17.485 1.00 89.00 305 GLN A N 1
ATOM 2401 C CA . GLN A 1 305 ? -3.891 -20.278 -18.640 1.00 89.00 305 GLN A CA 1
ATOM 2402 C C . GLN A 1 305 ? -5.297 -20.106 -19.228 1.00 89.00 305 GLN A C 1
ATOM 2404 O O . GLN A 1 305 ? -6.293 -20.336 -18.537 1.00 89.00 305 GLN A O 1
ATOM 2409 N N . GLY A 1 306 ? -5.374 -19.719 -20.502 1.00 90.31 306 GLY A N 1
ATOM 2410 C CA . GLY A 1 306 ? -6.636 -19.542 -21.224 1.00 90.31 306 GLY A CA 1
ATOM 2411 C C . GLY A 1 306 ? -7.445 -18.308 -20.804 1.00 90.31 306 GLY A C 1
ATOM 2412 O O . GLY A 1 306 ? -6.913 -17.312 -20.313 1.00 90.31 306 GLY A O 1
ATOM 2413 N N . GLU A 1 307 ? -8.755 -18.367 -21.044 1.00 90.56 307 GLU A N 1
ATOM 2414 C CA . GLU A 1 307 ? -9.669 -17.243 -20.834 1.00 90.56 307 GLU A CA 1
ATOM 2415 C C . GLU A 1 307 ? -9.956 -16.961 -19.351 1.00 90.56 307 GLU A C 1
ATOM 2417 O O . GLU A 1 307 ? -9.895 -17.834 -18.479 1.00 90.56 307 GLU A O 1
ATOM 2422 N N . MET A 1 308 ? -10.312 -15.708 -19.058 1.00 88.50 308 MET A N 1
ATOM 2423 C CA . MET A 1 308 ? -10.717 -15.292 -17.718 1.00 88.50 308 MET A CA 1
ATOM 2424 C C . MET A 1 308 ? -12.018 -15.994 -17.309 1.00 88.50 308 MET A C 1
ATOM 2426 O O . MET A 1 308 ? -13.044 -15.872 -17.974 1.00 88.50 308 MET A O 1
ATOM 2430 N N . LYS A 1 309 ? -11.993 -16.702 -16.177 1.00 88.38 309 LYS A N 1
ATOM 2431 C CA . LYS A 1 309 ? -13.176 -17.391 -15.649 1.00 88.38 309 LYS A CA 1
ATOM 2432 C C . LYS A 1 309 ? -14.085 -16.411 -14.912 1.00 88.38 309 LYS A C 1
ATOM 2434 O O . LYS A 1 309 ? -13.656 -15.748 -13.971 1.00 88.38 309 LYS A O 1
ATOM 2439 N N . THR A 1 310 ? -15.351 -16.356 -15.308 1.00 88.44 310 THR A N 1
ATOM 2440 C CA . THR A 1 310 ? -16.360 -15.502 -14.670 1.00 88.44 310 THR A CA 1
ATOM 2441 C C . THR A 1 310 ? -16.825 -16.081 -13.333 1.00 88.44 310 THR A C 1
ATOM 2443 O O . THR A 1 310 ? -17.135 -17.271 -13.253 1.00 88.44 310 THR A O 1
ATOM 2446 N N . ILE A 1 311 ? -16.964 -15.234 -12.309 1.00 90.88 311 ILE A N 1
ATOM 2447 C CA . ILE A 1 311 ? -17.611 -15.580 -11.035 1.00 90.88 311 ILE A CA 1
ATOM 2448 C C . ILE A 1 311 ? -19.016 -14.950 -11.037 1.00 90.88 311 ILE A C 1
ATOM 2450 O O . ILE A 1 311 ? -19.110 -13.725 -11.025 1.00 90.88 311 ILE A O 1
ATOM 2454 N N . PRO A 1 312 ? -20.119 -15.730 -11.043 1.00 92.25 312 PRO A N 1
ATOM 2455 C CA . PRO A 1 312 ? -21.464 -15.199 -11.319 1.00 92.25 312 PRO A CA 1
ATOM 2456 C C . PRO A 1 312 ? -21.975 -14.116 -10.361 1.00 92.25 312 PRO A C 1
ATOM 2458 O O . PRO A 1 312 ? -22.874 -13.361 -10.712 1.00 92.25 312 PRO A O 1
ATOM 2461 N N . PHE A 1 313 ? -21.436 -14.060 -9.144 1.00 92.62 313 PHE A N 1
ATOM 2462 C CA . PHE A 1 313 ? -21.885 -13.161 -8.080 1.00 92.62 313 PHE A CA 1
ATOM 2463 C C . PHE A 1 313 ? -20.863 -12.070 -7.729 1.00 92.62 313 PHE A C 1
ATOM 2465 O O . PHE A 1 313 ? -21.129 -11.265 -6.841 1.00 92.62 313 PHE A O 1
ATOM 2472 N N . LEU A 1 314 ? -19.696 -12.043 -8.385 1.00 94.38 314 LEU A N 1
ATOM 2473 C CA . LEU A 1 314 ? -18.617 -11.105 -8.077 1.00 94.38 314 LEU A CA 1
ATOM 2474 C C . LEU A 1 314 ? -18.159 -10.403 -9.356 1.00 94.38 314 LEU A C 1
ATOM 2476 O O . LEU A 1 314 ? -17.664 -11.041 -10.282 1.00 94.38 314 LEU A O 1
ATOM 2480 N N . ASN A 1 315 ? -18.333 -9.084 -9.405 1.00 91.75 315 ASN A N 1
ATOM 2481 C CA . ASN A 1 315 ? -17.941 -8.253 -10.542 1.00 91.75 315 ASN A CA 1
ATOM 2482 C C . ASN A 1 315 ? -16.620 -7.507 -10.261 1.00 91.75 315 ASN A C 1
ATOM 2484 O O . ASN A 1 315 ? -16.072 -7.565 -9.160 1.00 91.75 315 ASN A O 1
ATOM 2488 N N . LEU A 1 316 ? -16.117 -6.773 -11.257 1.00 91.56 316 LEU A N 1
ATOM 2489 C CA . LEU A 1 316 ? -14.866 -6.014 -11.129 1.00 91.56 316 LEU A CA 1
ATOM 2490 C C . LEU A 1 316 ? -14.941 -4.850 -10.127 1.00 91.56 316 LEU A C 1
ATOM 2492 O O . LEU A 1 316 ? -13.899 -4.431 -9.631 1.00 91.56 316 LEU A O 1
ATOM 2496 N N . TRP A 1 317 ? -16.136 -4.376 -9.754 1.00 93.12 317 TRP A N 1
ATOM 2497 C CA . TRP A 1 317 ? -16.272 -3.381 -8.683 1.00 93.12 317 TRP A CA 1
ATOM 2498 C C . TRP A 1 317 ? -15.800 -3.924 -7.342 1.00 93.12 317 TRP A C 1
ATOM 2500 O O . TRP A 1 317 ? -15.210 -3.180 -6.571 1.00 93.12 317 TRP A O 1
ATOM 2510 N N . ALA A 1 318 ? -15.990 -5.218 -7.075 1.00 94.38 318 ALA A N 1
ATOM 2511 C CA . ALA A 1 318 ? -15.463 -5.828 -5.861 1.00 94.38 318 ALA A CA 1
ATOM 2512 C C . ALA A 1 318 ? -13.924 -5.852 -5.847 1.00 94.38 318 ALA A C 1
ATOM 2514 O O . ALA A 1 318 ? -13.326 -5.673 -4.789 1.00 94.38 318 ALA A O 1
ATOM 2515 N N . ALA A 1 319 ? -13.289 -6.027 -7.013 1.00 92.81 319 ALA A N 1
ATOM 2516 C CA . ALA A 1 319 ? -11.834 -5.957 -7.147 1.00 92.81 319 ALA A CA 1
ATOM 2517 C C . ALA A 1 319 ? -11.314 -4.523 -6.946 1.00 92.81 319 ALA A C 1
ATOM 2519 O O . ALA A 1 319 ? -10.336 -4.319 -6.232 1.00 92.81 319 ALA A O 1
ATOM 2520 N N . ALA A 1 320 ? -11.998 -3.524 -7.515 1.00 95.31 320 ALA A N 1
ATOM 2521 C CA . ALA A 1 320 ? -11.686 -2.117 -7.266 1.00 95.31 320 ALA A CA 1
ATOM 2522 C C . ALA A 1 320 ? -11.876 -1.750 -5.789 1.00 95.31 320 ALA A C 1
ATOM 2524 O O . ALA A 1 320 ? -10.995 -1.135 -5.201 1.00 95.31 320 ALA A O 1
ATOM 2525 N N . TRP A 1 321 ? -12.982 -2.189 -5.180 1.00 97.00 321 TRP A N 1
ATOM 2526 C CA . TRP A 1 321 ? -13.299 -1.941 -3.776 1.00 97.00 321 TRP A CA 1
ATOM 2527 C C . TRP A 1 321 ? -12.236 -2.506 -2.845 1.00 97.00 321 TRP A C 1
ATOM 2529 O O . TRP A 1 321 ? -11.739 -1.786 -1.990 1.00 97.00 321 TRP A O 1
ATOM 2539 N N . ILE A 1 322 ? -11.846 -3.774 -3.007 1.00 96.56 322 ILE A N 1
ATOM 2540 C CA . ILE A 1 322 ? -10.847 -4.355 -2.105 1.00 96.56 322 ILE A CA 1
ATOM 2541 C C . ILE A 1 322 ? -9.470 -3.703 -2.277 1.00 96.56 322 ILE A C 1
ATOM 2543 O O . ILE A 1 322 ? -8.770 -3.525 -1.287 1.00 96.56 322 ILE A O 1
ATOM 2547 N N . ASN A 1 323 ? -9.104 -3.281 -3.494 1.00 94.88 323 ASN A N 1
ATOM 2548 C CA . ASN A 1 323 ? -7.867 -2.526 -3.695 1.00 94.88 323 ASN A CA 1
ATOM 2549 C C . ASN A 1 323 ? -7.936 -1.138 -3.039 1.00 94.88 323 ASN A C 1
ATOM 2551 O O . ASN A 1 323 ? -7.023 -0.748 -2.323 1.00 94.88 323 ASN A O 1
ATOM 2555 N N . PHE A 1 324 ? -9.059 -0.437 -3.214 1.00 96.50 324 PHE A N 1
ATOM 2556 C CA . PHE A 1 324 ? -9.342 0.846 -2.567 1.00 96.50 324 PHE A CA 1
ATOM 2557 C C . PHE A 1 324 ? -9.289 0.741 -1.039 1.00 96.50 324 PHE A C 1
ATOM 2559 O O . PHE A 1 324 ? -8.763 1.627 -0.380 1.00 96.50 324 PHE A O 1
ATOM 2566 N N . GLN A 1 325 ? -9.773 -0.365 -0.471 1.00 97.25 325 GLN A N 1
ATOM 2567 C CA . GLN A 1 325 ? -9.654 -0.616 0.959 1.00 97.25 325 GLN A CA 1
ATOM 2568 C C . GLN A 1 325 ? -8.221 -0.916 1.405 1.00 97.25 325 GLN A C 1
ATOM 2570 O O . GLN A 1 325 ? -7.822 -0.459 2.466 1.00 97.25 325 GLN A O 1
ATOM 2575 N N . ASN A 1 326 ? -7.422 -1.641 0.620 1.00 96.00 326 ASN A N 1
ATOM 2576 C CA . ASN A 1 326 ? -6.020 -1.869 0.980 1.00 96.00 326 ASN A CA 1
ATOM 2577 C C . ASN A 1 326 ? -5.225 -0.556 1.053 1.00 96.00 326 ASN A C 1
ATOM 2579 O O . ASN A 1 326 ? -4.379 -0.435 1.931 1.00 96.00 326 ASN A O 1
ATOM 2583 N N . HIS A 1 327 ? -5.548 0.426 0.202 1.00 95.31 327 HIS A N 1
ATOM 2584 C CA . HIS A 1 327 ? -4.942 1.766 0.225 1.00 95.31 327 HIS A CA 1
ATOM 2585 C C . HIS A 1 327 ? -5.272 2.567 1.502 1.00 95.31 327 HIS A C 1
ATOM 2587 O O . HIS A 1 327 ? -4.602 3.554 1.780 1.00 95.31 327 HIS A O 1
ATOM 2593 N N . ASP A 1 328 ? -6.297 2.156 2.256 1.00 97.50 328 ASP A N 1
ATOM 2594 C CA . ASP A 1 328 ? -6.660 2.708 3.571 1.00 97.50 328 ASP A CA 1
ATOM 2595 C C . ASP A 1 328 ? -5.888 2.025 4.708 1.00 97.50 328 ASP A C 1
ATOM 2597 O O . ASP A 1 328 ? -5.689 2.599 5.767 1.00 97.50 328 ASP A O 1
ATOM 2601 N N . TRP A 1 329 ? -5.518 0.753 4.522 1.00 97.12 329 TRP A N 1
ATOM 2602 C CA . TRP A 1 329 ? -5.142 -0.125 5.630 1.00 97.12 329 TRP A CA 1
ATOM 2603 C C . TRP A 1 329 ? -3.649 -0.417 5.712 1.00 97.12 329 TRP A C 1
ATOM 2605 O O . TRP A 1 329 ? -3.117 -0.516 6.820 1.00 97.12 329 TRP A O 1
ATOM 2615 N N . ILE A 1 330 ? -2.994 -0.691 4.575 1.00 95.75 330 ILE A N 1
ATOM 2616 C CA . ILE A 1 330 ? -1.657 -1.298 4.560 1.00 95.75 330 ILE A CA 1
ATOM 2617 C C . ILE A 1 330 ? -0.800 -0.855 3.362 1.00 95.75 330 ILE A C 1
ATOM 2619 O O . ILE A 1 330 ? -1.177 -1.043 2.210 1.00 95.75 330 ILE A O 1
ATOM 2623 N N . ASP A 1 331 ? 0.420 -0.390 3.634 1.00 95.69 331 ASP A N 1
ATOM 2624 C CA . ASP A 1 331 ? 1.486 -0.188 2.646 1.00 95.69 331 ASP A CA 1
ATOM 2625 C C . ASP A 1 331 ? 2.869 -0.315 3.316 1.00 95.69 331 ASP A C 1
ATOM 2627 O O . ASP A 1 331 ? 3.089 0.205 4.407 1.00 95.69 331 ASP A O 1
ATOM 2631 N N . HIS A 1 332 ? 3.810 -1.041 2.701 1.00 95.19 332 HIS A N 1
ATOM 2632 C CA . HIS A 1 332 ? 5.157 -1.260 3.274 1.00 95.19 332 HIS A CA 1
ATOM 2633 C C . HIS A 1 332 ? 6.136 -0.111 3.000 1.00 95.19 332 HIS A C 1
ATOM 2635 O O . HIS A 1 332 ? 7.305 -0.178 3.39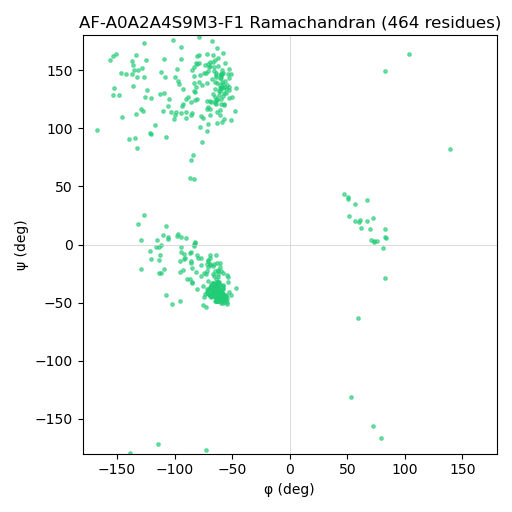2 1.00 95.19 332 HIS A O 1
ATOM 2641 N N . GLY A 1 333 ? 5.682 0.924 2.309 1.00 93.44 333 GLY A N 1
ATOM 2642 C CA . GLY A 1 333 ? 6.511 2.001 1.837 1.00 93.44 333 GLY A CA 1
ATOM 2643 C C . GLY A 1 333 ? 7.292 1.669 0.575 1.00 93.44 333 GLY A C 1
ATOM 2644 O O . GLY A 1 333 ? 7.060 0.668 -0.109 1.00 93.44 333 GLY A O 1
ATOM 2645 N N . GLN A 1 334 ? 8.259 2.532 0.282 1.00 92.38 334 GLN A N 1
ATOM 2646 C CA . GLN A 1 334 ? 9.186 2.328 -0.822 1.00 92.38 334 GLN A CA 1
ATOM 2647 C C . GLN A 1 334 ? 10.056 1.084 -0.604 1.00 92.38 334 GLN A C 1
ATOM 2649 O O . GLN A 1 334 ? 10.485 0.766 0.510 1.00 92.38 334 GLN A O 1
ATOM 2654 N N . THR A 1 335 ? 10.360 0.391 -1.697 1.00 93.25 335 THR A N 1
ATOM 2655 C CA . THR A 1 335 ? 11.392 -0.649 -1.717 1.00 93.25 335 THR A CA 1
ATOM 2656 C C . THR A 1 335 ? 12.783 -0.029 -1.843 1.00 93.25 335 THR A C 1
ATOM 2658 O O . THR A 1 335 ? 12.934 1.067 -2.378 1.00 93.25 335 THR A O 1
ATOM 2661 N N . LEU A 1 336 ? 13.816 -0.740 -1.389 1.00 92.38 336 LEU A N 1
ATOM 2662 C CA . LEU A 1 336 ? 15.206 -0.294 -1.511 1.00 92.38 336 LEU A CA 1
ATOM 2663 C C . LEU A 1 336 ? 15.643 -0.192 -2.980 1.00 92.38 336 LEU A C 1
ATOM 2665 O O . LEU A 1 336 ? 15.232 -0.989 -3.818 1.00 92.38 336 LEU A O 1
ATOM 2669 N N . THR A 1 337 ? 16.502 0.775 -3.297 1.00 86.69 337 THR A N 1
ATOM 2670 C CA . THR A 1 337 ? 16.972 1.024 -4.673 1.00 86.69 337 THR A CA 1
ATOM 2671 C C . THR A 1 337 ? 18.303 0.344 -4.992 1.00 86.69 337 THR A C 1
ATOM 2673 O O . THR A 1 337 ? 18.657 0.201 -6.164 1.00 86.69 337 THR A O 1
ATOM 2676 N N . ASP A 1 338 ? 19.027 -0.128 -3.984 1.00 88.12 338 ASP A N 1
ATOM 2677 C CA . ASP A 1 338 ? 20.365 -0.717 -4.085 1.00 88.12 338 ASP A CA 1
ATOM 2678 C C . ASP A 1 338 ? 20.447 -2.170 -3.577 1.00 88.12 338 ASP A C 1
ATOM 2680 O O . ASP A 1 338 ? 21.396 -2.880 -3.911 1.00 88.12 338 ASP A O 1
ATOM 2684 N N . GLU A 1 339 ? 19.425 -2.663 -2.874 1.00 91.81 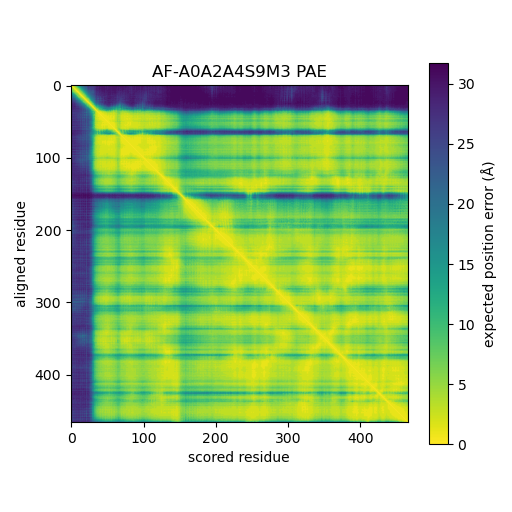339 GLU A N 1
ATOM 2685 C CA . GLU A 1 339 ? 19.348 -4.045 -2.393 1.00 91.81 339 GLU A CA 1
ATOM 2686 C C . GLU A 1 339 ? 18.241 -4.865 -3.061 1.00 91.81 339 GLU A C 1
ATOM 2688 O O . GLU A 1 339 ? 17.065 -4.500 -3.046 1.00 91.81 339 GLU A O 1
ATOM 2693 N N . TYR A 1 340 ? 18.613 -6.046 -3.563 1.00 92.38 340 TYR A N 1
ATOM 2694 C CA . TYR A 1 340 ? 17.729 -6.894 -4.360 1.00 92.38 340 TYR A CA 1
ATOM 2695 C C . TYR A 1 340 ? 17.748 -8.343 -3.880 1.00 92.38 340 TYR A C 1
ATOM 2697 O O . TYR A 1 340 ? 18.753 -8.858 -3.383 1.00 92.38 340 TYR A O 1
ATOM 2705 N N . HIS A 1 341 ? 16.624 -9.018 -4.070 1.00 93.19 341 HIS A N 1
ATOM 2706 C CA . HIS A 1 341 ? 16.571 -10.462 -4.195 1.00 93.19 341 HIS A CA 1
ATOM 2707 C C . HIS A 1 341 ? 16.914 -10.841 -5.635 1.00 93.19 341 HIS A C 1
ATOM 2709 O O . HIS A 1 341 ? 16.265 -10.379 -6.573 1.00 93.19 341 HIS A O 1
ATOM 2715 N N . GLU A 1 342 ? 17.921 -11.695 -5.803 1.00 93.44 342 GLU A N 1
ATOM 2716 C CA . GLU A 1 342 ? 18.259 -12.273 -7.101 1.00 93.44 342 GLU A CA 1
ATOM 2717 C C . GLU A 1 342 ? 17.491 -13.578 -7.287 1.00 93.44 342 GLU A C 1
ATOM 2719 O O . GLU A 1 342 ? 17.775 -14.572 -6.620 1.00 93.44 342 GLU A O 1
ATOM 2724 N N . ILE A 1 343 ? 16.502 -13.570 -8.175 1.00 95.25 343 ILE A N 1
ATOM 2725 C CA . ILE A 1 343 ? 15.668 -14.730 -8.480 1.00 95.25 343 ILE A CA 1
ATOM 2726 C C . ILE A 1 343 ? 16.187 -15.335 -9.786 1.00 95.25 343 ILE A C 1
ATOM 2728 O O . ILE A 1 343 ? 15.990 -14.732 -10.844 1.00 95.25 343 ILE A O 1
ATOM 2732 N N . PRO A 1 344 ? 16.849 -16.505 -9.765 1.00 94.56 344 PRO A N 1
ATOM 2733 C CA . PRO A 1 344 ? 17.331 -17.135 -10.988 1.00 94.56 344 PRO A CA 1
ATOM 2734 C C . PRO A 1 344 ? 16.168 -17.415 -11.939 1.00 94.56 344 PRO A C 1
ATOM 2736 O O . PRO A 1 344 ? 15.137 -17.941 -11.517 1.00 94.56 344 PRO A O 1
ATOM 2739 N N . LEU A 1 345 ? 16.329 -17.092 -13.218 1.00 96.06 345 LEU A N 1
ATOM 2740 C CA . LEU A 1 345 ? 15.344 -17.449 -14.234 1.00 96.06 345 LEU A CA 1
ATOM 2741 C C . LEU A 1 345 ? 15.583 -18.894 -14.696 1.00 96.06 345 LEU A C 1
ATOM 2743 O O . LEU A 1 345 ? 16.740 -19.262 -14.909 1.00 96.06 345 LEU A O 1
ATOM 2747 N N . PRO A 1 346 ? 14.547 -19.719 -14.905 1.00 95.31 346 PRO A N 1
ATOM 2748 C CA . PRO A 1 346 ? 14.685 -20.994 -15.613 1.00 95.31 346 PRO A CA 1
ATOM 2749 C C . PRO A 1 346 ? 15.357 -20.821 -16.980 1.00 95.31 346 PRO A C 1
ATOM 2751 O O . PRO A 1 346 ? 15.261 -19.753 -17.580 1.00 95.31 346 PRO A O 1
ATOM 2754 N N . ALA A 1 347 ? 16.072 -21.840 -17.466 1.00 93.88 347 ALA A N 1
ATOM 2755 C CA . ALA A 1 347 ? 16.836 -21.748 -18.718 1.00 93.88 347 ALA A CA 1
ATOM 2756 C C . ALA A 1 347 ? 15.955 -21.475 -19.951 1.00 93.88 347 ALA A C 1
ATOM 2758 O O . ALA A 1 347 ? 16.417 -20.861 -20.905 1.00 93.88 347 ALA A O 1
ATOM 2759 N N . ASP A 1 348 ? 14.700 -21.914 -19.903 1.00 93.31 348 ASP A N 1
ATOM 2760 C CA . ASP A 1 348 ? 13.661 -21.743 -20.916 1.00 93.31 348 ASP A CA 1
ATOM 2761 C C . ASP A 1 348 ? 12.722 -20.554 -20.631 1.00 93.31 348 ASP A C 1
ATOM 2763 O O . ASP A 1 348 ? 11.703 -20.403 -21.302 1.00 93.31 348 ASP A O 1
ATOM 2767 N N . ASP A 1 349 ? 13.033 -19.706 -19.642 1.00 94.50 349 ASP A N 1
ATOM 2768 C CA . ASP A 1 349 ? 12.224 -18.523 -19.347 1.00 94.50 349 ASP A CA 1
ATOM 2769 C C . ASP A 1 349 ? 12.350 -17.485 -20.476 1.00 94.50 349 ASP A C 1
ATOM 2771 O O . ASP A 1 349 ? 13.461 -17.002 -20.724 1.00 94.50 349 ASP A O 1
ATOM 2775 N N . PRO A 1 350 ? 11.240 -17.050 -21.105 1.00 90.00 350 PRO A N 1
ATOM 2776 C CA . PRO A 1 350 ? 11.274 -16.045 -22.169 1.00 90.00 350 PRO A CA 1
ATOM 2777 C C . PRO A 1 350 ? 11.907 -14.714 -21.744 1.00 90.00 350 PRO A C 1
ATOM 2779 O O . PRO A 1 350 ? 12.420 -13.970 -22.574 1.00 90.00 350 PRO A O 1
ATOM 2782 N N . ALA A 1 351 ? 11.902 -14.397 -20.444 1.00 90.88 351 ALA A N 1
ATOM 2783 C CA . ALA A 1 351 ? 12.548 -13.195 -19.931 1.00 90.88 351 ALA A CA 1
ATOM 2784 C C . ALA A 1 351 ? 14.075 -13.211 -20.113 1.00 90.88 351 ALA A C 1
ATOM 2786 O O . ALA A 1 351 ? 14.676 -12.136 -20.140 1.00 90.88 351 ALA A O 1
ATOM 2787 N N . ARG A 1 352 ? 14.702 -14.391 -20.250 1.00 91.94 352 ARG A N 1
ATOM 2788 C CA . ARG A 1 352 ? 16.142 -14.495 -20.522 1.00 91.94 352 ARG A CA 1
ATOM 2789 C C . ARG A 1 352 ? 16.502 -13.943 -21.888 1.00 91.94 352 ARG A C 1
ATOM 2791 O O . ARG A 1 352 ? 17.480 -13.215 -22.007 1.00 91.94 352 ARG A O 1
ATOM 2798 N N . GLU A 1 353 ? 15.708 -14.284 -22.894 1.00 88.19 353 GLU A N 1
ATOM 2799 C CA . GLU A 1 353 ? 15.926 -13.844 -24.268 1.00 88.19 353 GLU A CA 1
ATOM 2800 C C . GLU A 1 353 ? 15.505 -12.376 -24.415 1.00 88.19 353 GLU A C 1
ATOM 2802 O O . GLU A 1 353 ? 16.345 -11.533 -24.739 1.00 88.19 353 GLU A O 1
ATOM 2807 N N . ARG A 1 354 ? 14.274 -12.046 -23.996 1.00 89.31 354 ARG A N 1
ATOM 2808 C CA . ARG A 1 354 ? 13.688 -10.702 -24.112 1.00 89.31 354 ARG A CA 1
ATOM 2809 C C . ARG A 1 354 ? 14.480 -9.607 -23.390 1.00 89.31 354 ARG A C 1
ATOM 2811 O O . ARG A 1 354 ? 14.632 -8.514 -23.926 1.00 89.31 354 ARG A O 1
ATOM 2818 N N . PHE A 1 355 ? 14.954 -9.875 -22.172 1.00 89.88 355 PHE A N 1
ATOM 2819 C CA . PHE A 1 355 ? 15.651 -8.882 -21.340 1.00 89.88 355 PHE A CA 1
ATOM 2820 C C . PHE A 1 355 ? 17.148 -9.165 -21.180 1.00 89.88 355 PHE A C 1
ATOM 2822 O O . PHE A 1 355 ? 17.793 -8.519 -20.361 1.00 89.88 355 PHE A O 1
ATOM 2829 N N . ARG A 1 356 ? 17.700 -10.140 -21.921 1.00 88.31 356 ARG A N 1
ATOM 2830 C CA . ARG A 1 356 ? 19.130 -10.508 -21.895 1.00 88.31 356 ARG A CA 1
ATOM 2831 C C . ARG A 1 356 ? 19.696 -10.656 -20.468 1.00 88.31 356 ARG A C 1
ATOM 2833 O O . ARG A 1 356 ? 20.791 -10.190 -20.175 1.00 88.31 356 ARG A O 1
ATOM 2840 N N . GLN A 1 357 ? 18.945 -11.306 -19.575 1.00 89.88 357 GLN A N 1
ATOM 2841 C CA . GLN A 1 357 ? 19.300 -11.462 -18.155 1.00 89.88 357 GLN A CA 1
ATOM 2842 C C . GLN A 1 357 ? 19.125 -12.911 -17.692 1.00 89.88 357 GLN A C 1
ATOM 2844 O O . GLN A 1 357 ? 18.177 -13.578 -18.096 1.00 89.88 357 GLN A O 1
ATOM 2849 N N . THR A 1 358 ? 19.978 -13.421 -16.798 1.00 93.19 358 THR A N 1
ATOM 2850 C CA . THR A 1 358 ? 19.810 -14.788 -16.255 1.00 93.19 358 THR A CA 1
ATOM 2851 C C . THR A 1 358 ? 19.048 -14.843 -14.928 1.00 93.19 358 THR A C 1
ATOM 2853 O O . THR A 1 358 ? 18.706 -15.927 -14.441 1.00 93.19 358 THR A O 1
ATOM 2856 N N . LYS A 1 359 ? 18.745 -13.678 -14.354 1.00 93.19 359 LYS A N 1
ATOM 2857 C CA . LYS A 1 359 ? 18.072 -13.494 -13.067 1.00 93.19 359 LYS A CA 1
ATOM 2858 C C . LYS A 1 359 ? 17.110 -12.311 -13.128 1.00 93.19 359 LYS A C 1
ATOM 2860 O O . LYS A 1 359 ? 17.375 -11.330 -13.808 1.00 93.19 359 LYS A O 1
ATOM 2865 N N . MET A 1 360 ? 16.006 -12.410 -12.396 1.00 92.25 360 MET A N 1
ATOM 2866 C CA . MET A 1 360 ? 15.103 -11.303 -12.101 1.00 92.25 360 MET A CA 1
ATOM 2867 C C . MET A 1 360 ? 15.517 -10.675 -10.775 1.00 92.25 360 MET A C 1
ATOM 2869 O O . MET A 1 360 ? 15.759 -11.381 -9.796 1.00 92.25 360 MET A O 1
ATOM 2873 N N . LEU A 1 361 ? 15.585 -9.350 -10.740 1.00 90.31 361 LEU A N 1
ATOM 2874 C CA . LEU A 1 361 ? 15.972 -8.604 -9.552 1.00 90.31 361 LEU A CA 1
ATOM 2875 C C . LEU A 1 361 ? 14.736 -7.961 -8.937 1.00 90.31 361 LEU A C 1
ATOM 2877 O O . LEU A 1 361 ? 14.076 -7.145 -9.575 1.00 90.31 361 LEU A O 1
ATOM 2881 N N . LEU A 1 362 ? 14.429 -8.336 -7.699 1.00 92.00 362 LEU A N 1
ATOM 2882 C CA . LEU A 1 362 ? 13.303 -7.789 -6.951 1.00 92.00 362 LEU A CA 1
ATOM 2883 C C . LEU A 1 362 ? 13.836 -6.921 -5.803 1.00 92.00 362 LEU A C 1
ATOM 2885 O O . LEU A 1 362 ? 14.474 -7.473 -4.904 1.00 92.00 362 LEU A O 1
ATOM 2889 N N . PRO A 1 363 ? 13.598 -5.598 -5.812 1.00 93.38 363 PRO A N 1
ATOM 2890 C CA . PRO A 1 363 ? 13.909 -4.718 -4.691 1.00 93.38 363 PRO A CA 1
ATOM 2891 C C . PRO A 1 363 ? 13.441 -5.280 -3.348 1.00 93.38 363 PRO A C 1
ATOM 2893 O O . PRO A 1 363 ? 12.310 -5.758 -3.224 1.00 93.38 363 PRO A O 1
ATOM 2896 N N . LYS A 1 364 ? 14.297 -5.225 -2.326 1.00 93.56 364 LYS A N 1
ATOM 2897 C CA . LYS A 1 364 ? 13.895 -5.635 -0.976 1.00 93.56 364 LYS A CA 1
ATOM 2898 C C . LYS A 1 364 ? 12.965 -4.594 -0.357 1.00 93.56 364 LYS A C 1
ATOM 2900 O O . LYS A 1 364 ? 13.121 -3.393 -0.578 1.00 93.56 364 LYS A O 1
ATOM 2905 N N . SER A 1 365 ? 12.034 -5.047 0.478 1.00 92.94 365 SER A N 1
ATOM 2906 C CA . SER A 1 365 ? 11.278 -4.150 1.355 1.00 92.94 365 SER A CA 1
ATOM 2907 C C . SER A 1 365 ? 12.231 -3.377 2.265 1.00 92.94 365 SER A C 1
ATOM 2909 O O . SER A 1 365 ? 13.194 -3.942 2.789 1.00 92.94 365 SER A O 1
ATOM 2911 N N . GLN A 1 366 ? 11.946 -2.096 2.473 1.00 94.06 366 GLN A N 1
ATOM 2912 C CA . GLN A 1 366 ? 12.709 -1.263 3.390 1.00 94.06 366 GLN A CA 1
ATOM 2913 C C . GLN A 1 366 ? 12.673 -1.840 4.822 1.00 94.06 366 GLN A C 1
ATOM 2915 O O . GLN A 1 366 ? 11.607 -2.248 5.293 1.00 94.06 366 GLN A O 1
ATOM 2920 N N . PRO A 1 367 ? 13.813 -1.891 5.536 1.00 91.38 367 PRO A N 1
ATOM 2921 C CA . PRO A 1 367 ? 13.845 -2.332 6.925 1.00 91.38 367 PRO A CA 1
ATOM 2922 C C . PRO A 1 367 ? 13.178 -1.305 7.847 1.00 91.38 367 PRO A C 1
ATOM 2924 O O . PRO A 1 367 ? 13.202 -0.109 7.578 1.00 91.38 367 PRO A O 1
ATOM 2927 N N . ASP A 1 368 ? 12.640 -1.756 8.981 1.00 95.69 368 ASP A N 1
ATOM 2928 C CA . ASP A 1 368 ? 12.195 -0.861 10.054 1.00 95.69 368 ASP A CA 1
ATOM 2929 C C . ASP A 1 368 ? 13.404 -0.180 10.736 1.00 95.69 368 ASP A C 1
ATOM 2931 O O . ASP A 1 368 ? 14.150 -0.857 11.456 1.00 95.69 368 ASP A O 1
ATOM 2935 N N . PRO A 1 369 ? 13.593 1.147 10.587 1.00 96.25 369 PRO A N 1
ATOM 2936 C CA . PRO A 1 369 ? 14.741 1.843 11.164 1.00 96.25 369 PRO A CA 1
ATOM 2937 C C . PRO A 1 369 ? 14.595 2.085 12.678 1.00 96.25 369 PRO A C 1
ATOM 2939 O O . PRO A 1 369 ? 15.551 2.473 13.350 1.00 96.25 369 PRO A O 1
ATOM 2942 N N . THR A 1 370 ? 13.405 1.866 13.248 1.00 96.44 370 THR A N 1
ATOM 2943 C CA . THR A 1 370 ? 13.135 2.012 14.688 1.00 96.44 370 THR A CA 1
ATOM 2944 C C . THR A 1 370 ? 13.475 0.754 15.479 1.00 96.44 370 THR A C 1
ATOM 2946 O O . THR A 1 370 ? 13.572 0.799 16.710 1.00 96.44 370 THR A O 1
ATOM 2949 N N . ARG A 1 371 ? 13.636 -0.377 14.785 1.00 94.50 371 ARG A N 1
ATOM 2950 C CA . ARG A 1 371 ? 14.005 -1.668 15.357 1.00 94.50 371 ARG A CA 1
ATOM 2951 C C . ARG A 1 371 ? 15.338 -1.591 16.094 1.00 94.50 371 ARG A C 1
ATOM 2953 O O . ARG A 1 371 ? 16.294 -1.004 15.598 1.00 94.50 371 ARG A O 1
ATOM 2960 N N . ARG A 1 372 ? 15.418 -2.229 17.264 1.00 91.38 372 ARG A N 1
ATOM 2961 C CA . ARG A 1 372 ? 16.636 -2.355 18.081 1.00 91.38 372 ARG A CA 1
ATOM 2962 C C . ARG A 1 372 ? 17.162 -3.798 18.014 1.00 91.38 372 ARG A C 1
ATOM 2964 O O . ARG A 1 372 ? 16.720 -4.647 18.794 1.00 91.38 372 ARG A O 1
ATOM 2971 N N . PRO A 1 373 ? 18.079 -4.124 17.079 1.00 85.31 373 PRO A N 1
ATOM 2972 C CA . PRO A 1 373 ? 18.575 -5.487 16.909 1.00 85.31 373 PRO A CA 1
ATOM 2973 C C . PRO A 1 373 ? 19.149 -6.062 18.209 1.00 85.31 373 PRO A C 1
ATOM 2975 O O . PRO A 1 373 ? 19.910 -5.398 18.911 1.00 85.31 373 PRO A O 1
ATOM 2978 N N . GLY A 1 374 ? 18.769 -7.299 18.537 1.00 83.56 374 GLY A N 1
ATOM 2979 C CA . GLY A 1 374 ? 19.225 -7.997 19.745 1.00 83.56 374 GLY A CA 1
ATOM 2980 C C . GLY A 1 374 ? 18.616 -7.501 21.064 1.00 83.56 374 GLY A C 1
ATOM 2981 O O . GLY A 1 374 ? 18.975 -8.026 22.113 1.00 83.56 374 GLY A O 1
ATOM 2982 N N . GLN A 1 375 ? 17.708 -6.519 21.032 1.00 85.88 375 GLN A N 1
ATOM 2983 C CA . GLN A 1 375 ? 17.049 -5.958 22.222 1.00 85.88 375 GLN A CA 1
ATOM 2984 C C . GLN A 1 375 ? 15.531 -6.189 22.243 1.00 85.88 375 GLN A C 1
ATOM 2986 O O . GLN A 1 375 ? 14.861 -5.783 23.190 1.00 85.88 375 GLN A O 1
ATOM 2991 N N . GLU A 1 376 ? 14.979 -6.817 21.204 1.00 90.56 376 GLU A N 1
ATOM 2992 C CA . GLU A 1 376 ? 13.543 -7.033 21.032 1.00 90.56 376 GLU A CA 1
ATOM 2993 C C . GLU A 1 376 ? 13.250 -8.520 20.791 1.00 90.56 376 GLU A C 1
ATOM 2995 O O . GLU A 1 376 ? 14.030 -9.201 20.124 1.00 90.56 376 GLU A O 1
ATOM 3000 N N . GLU A 1 377 ? 12.127 -9.015 21.324 1.00 88.75 377 GLU A N 1
ATOM 3001 C CA . GLU A 1 377 ? 11.681 -10.410 21.154 1.00 88.75 377 GLU A CA 1
ATOM 3002 C C . GLU A 1 377 ? 11.344 -10.725 19.693 1.00 88.75 377 GLU A C 1
ATOM 3004 O O . GLU A 1 377 ? 11.712 -11.774 19.174 1.00 88.75 377 GLU A O 1
ATOM 3009 N N . THR A 1 378 ? 10.662 -9.795 19.024 1.00 90.94 378 THR A N 1
ATOM 3010 C CA . THR A 1 378 ? 10.376 -9.841 17.589 1.00 90.94 378 THR A CA 1
ATOM 3011 C C . THR A 1 378 ? 11.704 -9.784 16.827 1.00 90.94 378 THR A C 1
ATOM 3013 O O . THR A 1 378 ? 12.433 -8.825 17.059 1.00 90.94 378 THR A O 1
ATOM 3016 N N . PRO A 1 379 ? 12.046 -10.723 15.925 1.00 89.69 379 PRO A N 1
ATOM 3017 C CA . PRO A 1 379 ? 13.311 -10.758 15.170 1.00 89.69 379 PRO A CA 1
ATOM 3018 C C . PRO A 1 379 ? 13.380 -9.861 13.925 1.00 89.69 379 PRO A C 1
ATOM 3020 O O . PRO A 1 379 ? 14.476 -9.451 13.534 1.00 89.69 379 PRO A O 1
ATOM 3023 N N . ILE A 1 380 ? 12.239 -9.514 13.329 1.00 92.19 380 ILE A N 1
ATOM 3024 C CA . ILE A 1 380 ? 12.125 -8.513 12.260 1.00 92.19 380 ILE A CA 1
ATOM 3025 C C . ILE A 1 380 ? 10.787 -7.774 12.363 1.00 92.19 380 ILE A C 1
ATOM 3027 O O . ILE A 1 380 ? 9.773 -8.348 12.758 1.00 92.19 380 ILE A O 1
ATOM 3031 N N . SER A 1 381 ? 10.782 -6.501 11.986 1.00 94.50 381 SER A N 1
ATOM 3032 C CA . SER A 1 381 ? 9.591 -5.655 11.909 1.00 94.50 381 SER A CA 1
ATOM 3033 C C . SER A 1 381 ? 9.620 -4.834 10.622 1.00 94.50 381 SER A C 1
ATOM 3035 O O . SER A 1 381 ? 10.677 -4.634 10.027 1.00 94.50 381 SER A O 1
ATOM 3037 N N . PHE A 1 382 ? 8.437 -4.394 10.199 1.00 96.00 382 PHE A N 1
ATOM 3038 C CA . PHE A 1 382 ? 8.224 -3.511 9.055 1.00 96.00 382 PHE A CA 1
ATOM 3039 C C . PHE A 1 382 ? 7.231 -2.432 9.468 1.00 96.00 382 PHE A C 1
ATOM 3041 O O . PHE A 1 382 ? 6.380 -2.682 10.329 1.00 96.00 382 PHE A O 1
ATOM 3048 N N . ILE A 1 383 ? 7.360 -1.261 8.861 1.00 97.94 383 ILE A N 1
ATOM 3049 C CA . ILE A 1 383 ? 6.533 -0.091 9.133 1.00 97.94 383 ILE A CA 1
ATOM 3050 C C . ILE A 1 383 ? 5.403 -0.038 8.108 1.00 97.94 383 ILE A C 1
ATOM 3052 O O . ILE A 1 383 ? 5.627 -0.320 6.932 1.00 97.94 383 ILE A O 1
ATOM 3056 N N . ASN A 1 384 ? 4.206 0.297 8.577 1.00 97.81 384 ASN A N 1
ATOM 3057 C CA . ASN A 1 384 ? 3.092 0.664 7.721 1.00 97.81 384 ASN A CA 1
ATOM 3058 C C . ASN A 1 384 ? 3.195 2.159 7.402 1.00 97.81 384 ASN A C 1
ATOM 3060 O O . ASN A 1 384 ? 3.263 2.970 8.327 1.00 97.81 384 ASN A O 1
ATOM 3064 N N . GLU A 1 385 ? 3.248 2.526 6.123 1.00 96.44 385 GLU A N 1
ATOM 3065 C CA . GLU A 1 385 ? 3.310 3.935 5.711 1.00 96.44 385 GLU A CA 1
ATOM 3066 C C . GLU A 1 385 ? 2.003 4.672 6.021 1.00 96.44 385 GLU A C 1
ATOM 3068 O O . GLU A 1 385 ? 2.044 5.823 6.447 1.00 96.44 385 GLU A O 1
ATOM 3073 N N . VAL A 1 386 ? 0.866 3.994 5.860 1.00 97.44 386 VAL A N 1
ATOM 3074 C CA . VAL A 1 386 ? -0.473 4.556 6.077 1.00 97.44 386 VAL A CA 1
ATOM 3075 C C . VAL A 1 386 ? -1.000 4.267 7.484 1.00 97.44 386 VAL A C 1
ATOM 3077 O O . VAL A 1 386 ? -0.416 3.488 8.248 1.00 97.44 386 VAL A O 1
ATOM 3080 N N . THR A 1 387 ? -2.112 4.907 7.846 1.00 98.19 387 THR A N 1
ATOM 3081 C CA . THR A 1 387 ? -2.849 4.595 9.076 1.00 98.19 387 THR A CA 1
ATOM 3082 C C . THR A 1 387 ? -3.322 3.134 9.063 1.00 98.19 387 THR A C 1
ATOM 3084 O O . THR A 1 387 ? -3.637 2.558 8.030 1.00 98.19 387 THR A O 1
ATOM 3087 N N . HIS A 1 388 ? -3.358 2.481 10.228 1.00 97.50 388 HIS A N 1
ATOM 3088 C CA . HIS A 1 388 ? -3.928 1.126 10.341 1.00 97.50 388 HIS A CA 1
ATOM 3089 C C . HIS A 1 388 ? -5.444 1.151 10.557 1.00 97.50 388 HIS A C 1
ATOM 3091 O O . HIS A 1 388 ? -6.110 0.110 10.522 1.00 97.50 388 HIS A O 1
ATOM 3097 N N . TRP A 1 389 ? -5.982 2.316 10.908 1.00 98.06 389 TRP A N 1
ATOM 3098 C CA . TRP A 1 389 ? -7.396 2.475 11.177 1.00 98.06 389 TRP A CA 1
ATOM 3099 C C . TRP A 1 389 ? -8.199 2.378 9.888 1.00 98.06 389 TRP A C 1
ATOM 3101 O O . TRP A 1 389 ? -7.727 2.673 8.804 1.00 98.06 389 TRP A O 1
ATOM 3111 N N . TRP A 1 390 ? -9.467 2.005 10.022 1.00 98.25 390 TRP A N 1
ATOM 3112 C CA . TRP A 1 390 ? -10.421 2.217 8.943 1.00 98.25 390 TRP A CA 1
ATOM 3113 C C . TRP A 1 390 ? -10.946 3.655 9.043 1.00 98.25 390 TRP A C 1
ATOM 3115 O O . TRP A 1 390 ? -12.024 3.898 9.602 1.00 98.25 390 TRP A O 1
ATOM 3125 N N . ASP A 1 391 ? -10.129 4.612 8.609 1.00 97.94 391 ASP A N 1
ATOM 3126 C CA . ASP A 1 391 ? -10.391 6.053 8.696 1.00 97.94 391 ASP A CA 1
ATOM 3127 C C . ASP A 1 391 ? -10.530 6.748 7.337 1.00 97.94 391 ASP A C 1
ATOM 3129 O O . ASP A 1 391 ? -10.826 7.944 7.298 1.00 97.94 391 ASP A O 1
ATOM 3133 N N . ALA A 1 392 ? -10.487 5.969 6.257 1.00 98.12 392 ALA A N 1
ATOM 3134 C CA . ALA A 1 392 ? -10.596 6.412 4.880 1.00 98.12 392 ALA A CA 1
ATOM 3135 C C . ALA A 1 392 ? -9.401 7.276 4.424 1.00 98.12 392 ALA A C 1
ATOM 3137 O O . ALA A 1 392 ? -9.563 8.240 3.663 1.00 98.12 392 ALA A O 1
ATOM 3138 N N . SER A 1 393 ? -8.196 6.924 4.875 1.00 97.88 393 SER A N 1
ATOM 3139 C CA . SER A 1 393 ? -6.943 7.605 4.542 1.00 97.88 393 SER A CA 1
ATOM 3140 C C . SER A 1 393 ? -6.598 7.553 3.047 1.00 97.88 393 SER A C 1
ATOM 3142 O O . SER A 1 393 ? -5.973 8.477 2.537 1.00 97.88 393 SER A O 1
ATOM 3144 N N . GLN A 1 394 ? -7.114 6.587 2.281 1.00 96.31 394 GLN A N 1
ATOM 3145 C CA . GLN A 1 394 ? -7.053 6.577 0.811 1.00 96.31 394 GLN A CA 1
ATOM 3146 C C . GLN A 1 394 ? -7.788 7.763 0.163 1.00 96.31 394 GLN A C 1
ATOM 3148 O O . GLN A 1 394 ? -7.513 8.127 -0.979 1.00 96.31 394 GLN A O 1
ATOM 3153 N N . ILE A 1 395 ? -8.732 8.381 0.878 1.00 97.69 395 ILE A N 1
ATOM 3154 C CA . ILE A 1 395 ? -9.420 9.601 0.442 1.00 97.69 395 ILE A CA 1
ATOM 3155 C C . ILE A 1 395 ? -8.740 10.829 1.038 1.00 97.69 395 ILE A C 1
ATOM 3157 O O . ILE A 1 395 ? -8.495 11.788 0.312 1.00 97.69 395 ILE A O 1
ATOM 3161 N N . TYR A 1 396 ? -8.478 10.815 2.347 1.00 97.88 396 TYR A N 1
ATOM 3162 C CA . TYR A 1 396 ? -8.115 12.018 3.100 1.00 97.88 396 TYR A CA 1
ATOM 3163 C C . TYR A 1 396 ? -6.606 12.235 3.259 1.00 97.88 396 TYR A C 1
ATOM 3165 O O . TYR A 1 396 ? -6.184 13.370 3.440 1.00 97.88 396 TYR A O 1
ATOM 3173 N N . GLY A 1 397 ? -5.802 11.181 3.160 1.00 97.25 397 GLY A N 1
ATOM 3174 C CA . GLY A 1 397 ? -4.375 11.178 3.475 1.00 97.25 397 GLY A CA 1
ATOM 3175 C C . GLY A 1 397 ? -4.077 10.507 4.811 1.00 97.25 397 GLY A C 1
ATOM 3176 O O . GLY A 1 397 ? -4.969 10.313 5.632 1.00 97.25 397 GLY A O 1
ATOM 3177 N N . SER A 1 398 ? -2.803 10.166 5.005 1.00 97.56 398 SER A N 1
ATOM 3178 C CA . SER A 1 398 ? -2.249 9.637 6.265 1.00 97.56 398 SER A CA 1
ATOM 3179 C C . SER A 1 398 ? -1.368 10.665 6.993 1.00 97.56 398 SER A C 1
ATOM 3181 O O . SER A 1 398 ? -0.566 10.313 7.856 1.00 97.56 398 SER A O 1
ATOM 3183 N N . ASP A 1 399 ? -1.477 11.940 6.617 1.00 96.50 399 ASP A N 1
ATOM 3184 C CA . ASP A 1 399 ? -0.718 13.050 7.180 1.00 96.50 399 ASP A CA 1
ATOM 3185 C C . ASP A 1 399 ? -1.465 14.383 6.978 1.00 96.50 399 ASP A C 1
ATOM 3187 O O . ASP A 1 399 ? -2.344 14.508 6.117 1.00 96.50 399 ASP A O 1
ATOM 3191 N N . GLN A 1 400 ? -1.131 15.390 7.791 1.00 96.88 400 GLN A N 1
ATOM 3192 C CA . GLN A 1 400 ? -1.837 16.675 7.777 1.00 96.88 400 GLN A CA 1
ATOM 3193 C C . GLN A 1 400 ? -1.598 17.479 6.491 1.00 96.88 400 GLN A C 1
ATOM 3195 O O . GLN A 1 400 ? -2.511 18.160 6.031 1.00 96.88 400 GLN A O 1
ATOM 3200 N N . GLU A 1 401 ? -0.403 17.400 5.902 1.00 95.56 401 GLU A N 1
ATOM 3201 C CA . GLU A 1 401 ? -0.070 18.133 4.677 1.00 95.56 401 GLU A CA 1
ATOM 3202 C C . GLU A 1 401 ? -0.937 17.645 3.508 1.00 95.56 401 GLU A C 1
ATOM 3204 O O . GLU A 1 401 ? -1.505 18.450 2.765 1.00 95.56 401 GLU A O 1
ATOM 3209 N N . THR A 1 402 ? -1.120 16.329 3.393 1.00 95.88 402 THR A N 1
ATOM 3210 C CA . THR A 1 402 ? -2.027 15.716 2.423 1.00 95.88 402 THR A CA 1
ATOM 3211 C C . THR A 1 402 ? -3.478 16.114 2.685 1.00 95.88 402 THR A C 1
ATOM 3213 O O . THR A 1 402 ? -4.149 16.558 1.751 1.00 95.88 402 THR A O 1
ATOM 3216 N N . VAL A 1 403 ? -3.957 16.037 3.934 1.00 97.31 403 VAL A N 1
ATOM 3217 C CA . VAL A 1 403 ? -5.321 16.474 4.287 1.00 97.31 403 VAL A CA 1
ATOM 3218 C C . VAL A 1 403 ? -5.559 17.925 3.868 1.00 97.31 403 VAL A C 1
ATOM 3220 O O . VAL A 1 403 ? -6.569 18.224 3.229 1.00 97.31 403 VAL A O 1
ATOM 3223 N N . ASP A 1 404 ? -4.636 18.831 4.187 1.00 96.62 404 ASP A N 1
ATOM 3224 C CA . ASP A 1 404 ? -4.769 20.251 3.860 1.00 96.62 404 ASP A CA 1
ATOM 3225 C C . ASP A 1 404 ? -4.762 20.477 2.344 1.00 96.62 404 ASP A C 1
ATOM 3227 O O . ASP A 1 404 ? -5.625 21.176 1.817 1.00 96.62 404 ASP A O 1
ATOM 3231 N N . ARG A 1 405 ? -3.869 19.808 1.606 1.00 95.69 405 ARG A N 1
ATOM 3232 C CA . ARG A 1 405 ? -3.790 19.907 0.139 1.00 95.69 405 ARG A CA 1
ATOM 3233 C C . ARG A 1 405 ? -5.076 19.467 -0.572 1.00 95.69 405 ARG A C 1
ATOM 3235 O O . ARG A 1 405 ? -5.419 20.021 -1.624 1.00 95.69 405 ARG A O 1
ATOM 3242 N N . LEU A 1 406 ? -5.774 18.467 -0.033 1.00 97.12 406 LEU A N 1
ATOM 3243 C CA . LEU A 1 406 ? -6.986 17.894 -0.631 1.00 97.12 406 LEU A CA 1
ATOM 3244 C C . LEU A 1 406 ? -8.265 18.659 -0.267 1.00 97.12 406 LEU A C 1
ATOM 3246 O O . LEU A 1 406 ? -9.274 18.552 -0.971 1.00 97.12 406 LEU A O 1
ATOM 3250 N N . ARG A 1 407 ? -8.252 19.447 0.811 1.00 97.56 407 ARG A N 1
ATOM 3251 C CA . ARG A 1 407 ? -9.412 20.229 1.254 1.00 97.56 407 ARG A CA 1
ATOM 3252 C C . ARG A 1 407 ? -9.604 21.484 0.412 1.00 97.56 407 ARG A C 1
ATOM 3254 O O . ARG A 1 407 ? -8.661 22.128 -0.033 1.00 97.56 407 ARG A O 1
ATOM 3261 N N . SER A 1 408 ? -10.863 21.868 0.204 1.00 97.25 408 SER A N 1
ATOM 3262 C CA . SER A 1 408 ? -11.196 23.163 -0.407 1.00 97.25 408 SER A CA 1
ATOM 3263 C C . SER A 1 408 ? -11.038 24.324 0.577 1.00 97.25 408 SER A C 1
ATOM 3265 O O . SER A 1 408 ? -11.016 25.478 0.161 1.00 97.25 408 SER A O 1
ATOM 3267 N N . HIS A 1 409 ? -10.985 24.010 1.879 1.00 95.38 409 HIS A N 1
ATOM 3268 C CA . HIS A 1 409 ? -11.104 24.951 2.997 1.00 95.38 409 HIS A CA 1
ATOM 3269 C C . HIS A 1 409 ? -12.398 25.781 2.987 1.00 95.38 409 HIS A C 1
ATOM 3271 O O . HIS A 1 409 ? -12.493 26.796 3.672 1.00 95.38 409 HIS A O 1
ATOM 3277 N N . ASP A 1 410 ? -13.414 25.306 2.267 1.00 95.56 410 ASP A N 1
ATOM 3278 C CA . ASP A 1 410 ? -14.740 25.906 2.175 1.00 95.56 410 ASP A CA 1
ATOM 3279 C C . ASP A 1 410 ? -15.797 24.862 2.545 1.00 95.56 410 ASP A C 1
ATOM 3281 O O . ASP A 1 410 ? -15.791 23.748 2.016 1.00 95.56 410 ASP A O 1
ATOM 3285 N N . ASP A 1 411 ? -16.670 25.196 3.497 1.00 95.06 411 ASP A N 1
ATOM 3286 C CA . ASP A 1 411 ? -17.746 24.328 4.002 1.00 95.06 411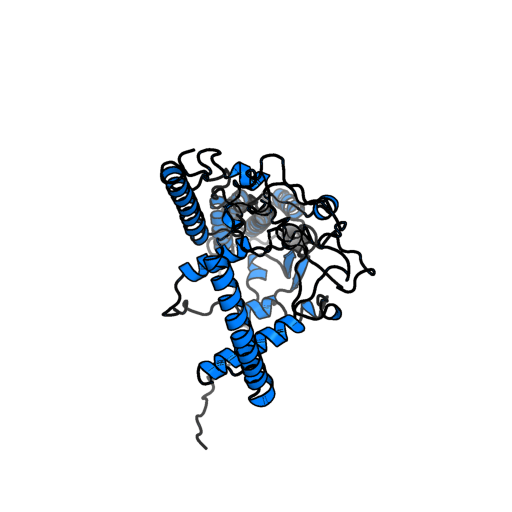 ASP A CA 1
ATOM 3287 C C . ASP A 1 411 ? -17.313 22.916 4.434 1.00 95.06 411 ASP A C 1
ATOM 3289 O O . ASP A 1 411 ? -18.101 21.971 4.424 1.00 95.06 411 ASP A O 1
ATOM 3293 N N . GLY A 1 412 ? -16.039 22.756 4.801 1.00 94.62 412 GLY A N 1
ATOM 3294 C CA . GLY A 1 412 ? -15.461 21.466 5.174 1.00 94.62 412 GLY A CA 1
ATOM 3295 C C . GLY A 1 412 ? -15.295 20.483 4.012 1.00 94.62 412 GLY A C 1
ATOM 3296 O O . GLY A 1 412 ? -15.071 19.313 4.281 1.00 94.62 412 GLY A O 1
ATOM 3297 N N . LYS A 1 413 ? -15.407 20.926 2.755 1.00 98.25 413 LYS A N 1
ATOM 3298 C CA . LYS A 1 413 ? -15.385 20.065 1.564 1.00 98.25 413 LYS A CA 1
ATOM 3299 C C . LYS A 1 413 ? -13.976 19.659 1.122 1.00 98.25 413 LYS A C 1
ATOM 3301 O O . LYS A 1 413 ? -12.972 20.305 1.435 1.00 98.25 413 LYS A O 1
ATOM 3306 N N . LEU A 1 414 ? -13.930 18.606 0.310 1.00 98.38 414 LEU A N 1
ATOM 3307 C CA . LEU A 1 414 ? -12.792 18.233 -0.525 1.00 98.38 414 LEU A CA 1
ATOM 3308 C C . LEU A 1 414 ? -12.821 18.990 -1.855 1.00 98.38 414 LEU A C 1
ATOM 3310 O O . LEU A 1 414 ? -13.892 19.317 -2.384 1.00 98.38 414 LEU A O 1
ATOM 3314 N N . ARG A 1 415 ? -11.637 19.237 -2.421 1.00 97.88 415 ARG A N 1
ATOM 3315 C CA . ARG A 1 415 ? -11.482 19.826 -3.754 1.00 97.88 415 ARG A CA 1
ATOM 3316 C C . ARG A 1 415 ? -12.041 18.876 -4.810 1.00 97.88 415 ARG A C 1
ATOM 3318 O O . ARG A 1 415 ? -11.652 17.717 -4.892 1.00 97.88 415 ARG A O 1
ATOM 3325 N N . ILE A 1 416 ? -12.932 19.401 -5.643 1.00 97.00 416 ILE A N 1
ATOM 3326 C CA . ILE A 1 416 ? -13.468 18.741 -6.836 1.00 97.00 416 ILE A CA 1
ATOM 3327 C C . ILE A 1 416 ? -13.518 19.761 -7.975 1.00 97.00 416 ILE A C 1
ATOM 3329 O O . ILE A 1 416 ? -13.737 20.952 -7.740 1.00 97.00 416 ILE A O 1
ATOM 3333 N N . ASN A 1 417 ? -13.313 19.305 -9.205 1.00 96.38 417 ASN A N 1
ATOM 3334 C CA . ASN A 1 417 ? -13.454 20.129 -10.399 1.00 96.38 417 ASN A CA 1
ATOM 3335 C C . ASN A 1 417 ? -14.934 20.436 -10.675 1.00 96.38 417 ASN A C 1
ATOM 3337 O O . ASN A 1 417 ? -15.843 19.765 -10.180 1.00 96.38 417 ASN A O 1
ATOM 3341 N N . ALA A 1 418 ? -15.189 21.437 -11.520 1.00 94.50 418 ALA A N 1
ATOM 3342 C CA . ALA A 1 418 ? -16.548 21.845 -11.883 1.00 94.50 418 ALA A CA 1
ATOM 3343 C C . ALA A 1 418 ? -17.357 20.740 -12.596 1.00 94.50 418 ALA A C 1
ATOM 3345 O O . ALA A 1 418 ? -18.584 20.734 -12.523 1.00 94.50 418 ALA A O 1
ATOM 3346 N N . ASP A 1 419 ? -16.683 19.803 -13.266 1.00 94.38 419 ASP A N 1
ATOM 3347 C CA . ASP A 1 419 ? -17.294 18.636 -13.914 1.00 94.38 419 ASP A CA 1
ATOM 3348 C C . ASP A 1 419 ? -17.553 17.463 -12.945 1.00 94.38 419 ASP A C 1
ATOM 3350 O O . ASP A 1 419 ? -18.118 16.441 -13.335 1.00 94.38 419 ASP A O 1
ATOM 3354 N N . GLY A 1 420 ? -17.180 17.616 -11.670 1.00 93.12 420 GLY A N 1
ATOM 3355 C CA . GLY A 1 420 ? -17.337 16.611 -10.625 1.00 93.12 420 GLY A CA 1
ATOM 3356 C C . GLY A 1 420 ? -16.230 15.556 -10.580 1.00 93.12 420 GLY A C 1
ATOM 3357 O O . GLY A 1 420 ? -16.366 14.608 -9.806 1.00 93.12 420 GLY A O 1
ATOM 3358 N N . SER A 1 421 ? -15.168 15.696 -11.380 1.00 95.19 421 SER A N 1
ATOM 3359 C CA . SER A 1 421 ? -13.947 14.891 -11.264 1.00 95.19 421 SER A CA 1
ATOM 3360 C C . SER A 1 421 ? -13.043 15.394 -10.132 1.00 95.19 421 SER A C 1
ATOM 3362 O O . SER A 1 421 ? -13.195 16.518 -9.643 1.00 95.19 421 SER A O 1
ATOM 3364 N N . LEU A 1 422 ? -12.094 14.564 -9.703 1.00 96.06 422 LEU A N 1
ATOM 3365 C CA . LEU A 1 422 ? -11.020 15.006 -8.817 1.00 96.06 422 LEU A CA 1
ATOM 3366 C C . LEU A 1 422 ? -9.989 15.842 -9.595 1.00 96.06 422 LEU A C 1
ATOM 3368 O O . LEU A 1 422 ? -9.766 15.570 -10.779 1.00 96.06 422 LEU A O 1
ATOM 3372 N N . PRO A 1 423 ? -9.345 16.842 -8.961 1.00 95.25 423 PRO A N 1
ATOM 3373 C CA . PRO A 1 423 ? -8.173 17.495 -9.534 1.00 95.25 423 PRO A CA 1
ATOM 3374 C C . PRO A 1 423 ? -7.126 16.452 -9.924 1.00 95.25 423 PRO A C 1
ATOM 3376 O O . PRO A 1 423 ? -6.963 15.450 -9.234 1.00 95.25 423 PRO A O 1
ATOM 3379 N N . VAL A 1 424 ? -6.428 16.688 -11.028 1.00 91.19 424 VAL A N 1
ATOM 3380 C CA . VAL A 1 424 ? -5.373 15.799 -11.518 1.00 91.19 424 VAL A CA 1
ATOM 3381 C C . VAL A 1 424 ? -4.040 16.502 -11.320 1.00 91.19 424 VAL A C 1
ATOM 3383 O O . VAL A 1 424 ? -3.901 17.674 -11.683 1.00 91.19 424 VAL A O 1
ATOM 3386 N N . GLY A 1 425 ? -3.086 15.798 -10.715 1.00 82.12 425 GLY A N 1
ATOM 3387 C CA . GLY A 1 425 ? -1.733 16.296 -10.513 1.00 82.12 425 GLY A CA 1
ATOM 3388 C C . GLY A 1 425 ? -0.974 16.443 -11.833 1.00 82.12 425 GLY A C 1
ATOM 3389 O O . GLY A 1 425 ? -1.434 16.042 -12.902 1.00 82.12 425 GLY A O 1
ATOM 3390 N N . GLN A 1 426 ? 0.242 16.986 -11.770 1.00 75.31 426 GLN A N 1
ATOM 3391 C CA . GLN A 1 426 ? 1.099 17.147 -12.958 1.00 75.31 426 GLN A CA 1
ATOM 3392 C C . GLN A 1 426 ? 1.453 15.814 -13.641 1.00 75.31 426 GLN A C 1
ATOM 3394 O O . GLN A 1 426 ? 1.819 15.802 -14.808 1.00 75.31 426 GLN A O 1
ATOM 3399 N N . ASN A 1 427 ? 1.310 14.710 -12.914 1.00 73.94 427 ASN A N 1
ATOM 3400 C CA . ASN A 1 427 ? 1.588 13.336 -13.323 1.00 73.94 427 ASN A CA 1
ATOM 3401 C C . ASN A 1 427 ? 0.381 12.611 -13.950 1.00 73.94 427 ASN A C 1
ATOM 3403 O O . ASN A 1 427 ? 0.438 11.404 -14.164 1.00 73.94 427 ASN A O 1
ATOM 3407 N N . GLY A 1 428 ? -0.743 13.298 -14.178 1.00 81.25 428 GLY A N 1
ATOM 3408 C CA . GLY A 1 428 ? -1.925 12.683 -14.788 1.00 81.25 428 GLY A CA 1
ATOM 3409 C C . GLY A 1 428 ? -2.740 11.767 -13.863 1.00 81.25 428 GLY A C 1
ATOM 3410 O O . GLY A 1 428 ? -3.743 11.212 -14.312 1.00 81.25 428 GLY A O 1
ATOM 3411 N N . VAL A 1 429 ? -2.367 11.639 -12.585 1.00 86.12 429 VAL A N 1
ATOM 3412 C CA . VAL A 1 429 ? -3.105 10.871 -11.567 1.00 86.12 429 VAL A CA 1
ATOM 3413 C C . VAL A 1 429 ? -3.950 11.818 -10.716 1.00 86.12 429 VAL A C 1
ATOM 3415 O O . VAL A 1 429 ? -3.547 12.951 -10.440 1.00 86.12 429 VAL A O 1
ATOM 3418 N N . GLU A 1 430 ? -5.144 11.383 -10.307 1.00 91.06 430 GLU A N 1
ATOM 3419 C CA . GLU A 1 430 ? -5.985 12.200 -9.434 1.00 91.06 430 GLU A CA 1
ATOM 3420 C C . GLU A 1 430 ? -5.305 12.528 -8.087 1.00 91.06 430 GLU A C 1
ATOM 3422 O O . GLU A 1 430 ? -4.564 11.727 -7.516 1.00 91.06 430 GLU A O 1
ATOM 3427 N N . GLU A 1 431 ? -5.577 13.714 -7.547 1.00 92.81 431 GLU A N 1
ATOM 3428 C CA . GLU A 1 431 ? -5.154 14.096 -6.204 1.00 92.81 431 GLU A CA 1
ATOM 3429 C C . GLU A 1 431 ? -6.067 13.421 -5.167 1.00 92.81 431 GLU A C 1
ATOM 3431 O O . GLU A 1 431 ? -7.244 13.765 -5.038 1.00 92.81 431 GLU A O 1
ATOM 3436 N N . THR A 1 432 ? -5.519 12.460 -4.418 1.00 94.44 432 THR A N 1
ATOM 3437 C CA . THR A 1 432 ? -6.204 11.747 -3.320 1.00 94.44 432 THR A CA 1
ATOM 3438 C C . THR A 1 432 ? -5.258 11.551 -2.137 1.00 94.44 432 THR A C 1
ATOM 3440 O O . THR A 1 432 ? -4.103 11.992 -2.174 1.00 94.44 432 THR A O 1
ATOM 3443 N N . GLY A 1 433 ? -5.756 10.903 -1.082 1.00 93.94 433 GLY A N 1
ATOM 3444 C CA . GLY A 1 433 ? -4.964 10.515 0.075 1.00 93.94 433 GLY A CA 1
ATOM 3445 C C . GLY A 1 433 ? -3.897 9.452 -0.204 1.00 93.94 433 GLY A C 1
ATOM 3446 O O . GLY A 1 433 ? -2.893 9.422 0.500 1.00 93.94 433 GLY A O 1
ATOM 3447 N N . PHE A 1 434 ? -4.069 8.617 -1.238 1.00 92.25 434 PHE A N 1
ATOM 3448 C CA . PHE A 1 434 ? -3.098 7.587 -1.616 1.00 92.25 434 PHE A CA 1
ATOM 3449 C C . PHE A 1 434 ? -3.168 7.231 -3.110 1.00 92.25 434 PHE A C 1
ATOM 3451 O O . PHE A 1 434 ? -4.225 6.866 -3.632 1.00 92.25 434 PHE A O 1
ATOM 3458 N N . THR A 1 435 ? -2.019 7.255 -3.796 1.00 88.12 435 THR A N 1
ATOM 3459 C CA . THR A 1 435 ? -1.953 7.167 -5.269 1.00 88.12 435 THR A CA 1
ATOM 3460 C C . THR A 1 435 ? -0.994 6.109 -5.840 1.00 88.12 435 THR A C 1
ATOM 3462 O O . THR A 1 435 ? -0.882 6.013 -7.062 1.00 88.12 435 THR A O 1
ATOM 3465 N N . ARG A 1 436 ? -0.330 5.270 -5.023 1.00 87.56 436 ARG A N 1
ATOM 3466 C CA . ARG A 1 436 ? 0.535 4.183 -5.548 1.00 87.56 436 ARG A CA 1
ATOM 3467 C C . ARG A 1 436 ? -0.277 3.082 -6.227 1.00 87.56 436 ARG A C 1
ATOM 3469 O O . ARG A 1 436 ? -1.422 2.834 -5.859 1.00 87.56 436 ARG A O 1
ATOM 3476 N N . ASN A 1 437 ? 0.353 2.374 -7.172 1.00 84.06 437 ASN A N 1
ATOM 3477 C CA . ASN A 1 437 ? -0.218 1.204 -7.863 1.00 84.06 437 ASN A CA 1
ATOM 3478 C C . ASN A 1 437 ? -1.621 1.469 -8.440 1.00 84.06 437 ASN A C 1
ATOM 3480 O O . ASN A 1 437 ? -2.544 0.654 -8.339 1.00 84.06 437 ASN A O 1
ATOM 3484 N N . TRP A 1 438 ? -1.778 2.659 -9.012 1.00 86.44 438 TRP A N 1
ATOM 3485 C CA . TRP A 1 438 ? -3.052 3.182 -9.466 1.00 86.44 438 TRP A CA 1
ATOM 3486 C C . TRP A 1 438 ? -3.597 2.465 -10.713 1.00 86.44 438 TRP A C 1
ATOM 3488 O O . TRP A 1 438 ? -2.853 2.016 -11.584 1.00 86.44 438 TRP A O 1
ATOM 3498 N N . TRP A 1 439 ? -4.928 2.396 -10.819 1.00 89.19 439 TRP A N 1
ATOM 3499 C CA . TRP A 1 439 ? -5.648 2.015 -12.037 1.00 89.19 439 TRP A CA 1
ATOM 3500 C C . TRP A 1 439 ? -7.050 2.636 -12.039 1.00 89.19 439 TRP A C 1
ATOM 3502 O O . TRP A 1 439 ? -7.590 2.974 -10.986 1.00 89.19 439 TRP A O 1
ATOM 3512 N N . ILE A 1 440 ? -7.690 2.699 -13.211 1.00 89.56 440 ILE A N 1
ATOM 3513 C CA . ILE A 1 440 ? -8.975 3.394 -13.431 1.00 89.56 440 ILE A CA 1
ATOM 3514 C C . ILE A 1 440 ? -10.112 2.983 -12.473 1.00 89.56 440 ILE A C 1
ATOM 3516 O O . ILE A 1 440 ? -11.009 3.776 -12.189 1.00 89.56 440 ILE A O 1
ATOM 3520 N N . GLY A 1 441 ? -10.093 1.749 -11.953 1.00 92.56 441 GLY A N 1
ATOM 3521 C CA . GLY A 1 441 ? -11.081 1.289 -10.974 1.00 92.56 441 GLY A CA 1
ATOM 3522 C C . GLY A 1 441 ? -11.047 2.088 -9.666 1.00 92.56 441 GLY A C 1
ATOM 3523 O O . GLY A 1 441 ? -12.095 2.294 -9.054 1.00 92.56 441 GLY A O 1
ATOM 3524 N N . LEU A 1 442 ? -9.869 2.574 -9.262 1.00 93.31 442 LEU A N 1
ATOM 3525 C CA . LEU A 1 442 ? -9.690 3.397 -8.067 1.00 93.31 442 LEU A CA 1
ATOM 3526 C C . LEU A 1 442 ? -10.221 4.815 -8.268 1.00 93.31 442 LEU A C 1
ATOM 3528 O O . LEU A 1 442 ? -10.950 5.294 -7.405 1.00 93.31 442 LEU A O 1
ATOM 3532 N N . THR A 1 443 ? -9.966 5.444 -9.420 1.00 92.50 443 THR A N 1
ATOM 3533 C CA . THR A 1 443 ? -10.466 6.797 -9.736 1.00 92.50 443 THR A CA 1
ATOM 3534 C C . THR A 1 443 ? -11.970 6.914 -9.548 1.00 92.50 443 THR A C 1
ATOM 3536 O O . THR A 1 443 ? -12.462 7.909 -9.010 1.00 92.50 443 THR A O 1
ATOM 3539 N N . LEU A 1 444 ? -12.714 5.882 -9.959 1.00 93.81 444 LEU A N 1
ATOM 3540 C CA . LEU A 1 444 ? -14.166 5.837 -9.799 1.00 93.81 444 LEU A CA 1
ATOM 3541 C C . LEU A 1 444 ? -14.573 5.880 -8.322 1.00 93.81 444 LEU A C 1
ATOM 3543 O O . LEU A 1 444 ? -15.499 6.608 -7.970 1.00 93.81 444 LEU A O 1
ATOM 3547 N N . LEU A 1 445 ? -13.883 5.125 -7.464 1.00 96.44 445 LEU A N 1
ATOM 3548 C CA . LEU A 1 445 ? -14.165 5.066 -6.031 1.00 96.44 445 LEU A CA 1
ATOM 3549 C C . LEU A 1 445 ? -13.689 6.326 -5.304 1.00 96.44 445 LEU A C 1
ATOM 3551 O O . LEU A 1 445 ? -14.476 6.906 -4.560 1.00 96.44 445 LEU A O 1
ATOM 3555 N N . HIS A 1 446 ? -12.474 6.813 -5.573 1.00 96.69 446 HIS A N 1
ATOM 3556 C CA . HIS A 1 446 ? -11.985 8.082 -5.025 1.00 96.69 446 HIS A CA 1
ATOM 3557 C C . HIS A 1 446 ? -12.957 9.225 -5.346 1.00 96.69 446 HIS A C 1
ATOM 3559 O O . HIS A 1 446 ? -13.408 9.934 -4.446 1.00 96.69 446 HIS A O 1
ATOM 3565 N N . THR A 1 447 ? -13.363 9.353 -6.613 1.00 96.31 447 THR A N 1
ATOM 3566 C CA . THR A 1 447 ? -14.305 10.396 -7.045 1.00 96.31 447 THR A CA 1
ATOM 3567 C C . THR A 1 447 ? -15.677 10.220 -6.396 1.00 96.31 447 THR A C 1
ATOM 3569 O O . THR A 1 447 ? -16.262 11.193 -5.919 1.00 96.31 447 THR A O 1
ATOM 3572 N N . LEU A 1 448 ? -16.208 8.991 -6.353 1.00 97.44 448 LEU A N 1
ATOM 3573 C CA . LEU A 1 448 ? -17.504 8.707 -5.733 1.00 97.44 448 LEU A CA 1
ATOM 3574 C C . LEU A 1 448 ? -17.520 9.126 -4.260 1.00 97.44 448 LEU A C 1
ATOM 3576 O O . LEU A 1 448 ? -18.432 9.839 -3.846 1.00 97.44 448 LEU A O 1
ATOM 3580 N N . PHE A 1 449 ? -16.519 8.718 -3.480 1.00 98.31 449 PHE A N 1
ATOM 3581 C CA . PHE A 1 449 ? -16.504 9.005 -2.049 1.00 98.31 449 PHE A CA 1
ATOM 3582 C C . PHE A 1 449 ? -16.104 10.445 -1.717 1.00 98.31 449 PHE A C 1
ATOM 3584 O O . PHE A 1 449 ? -16.598 10.981 -0.728 1.00 98.31 449 PHE A O 1
ATOM 3591 N N . ALA A 1 450 ? -15.314 11.120 -2.556 1.00 98.19 450 ALA A N 1
ATOM 3592 C CA . ALA A 1 450 ? -15.099 12.560 -2.411 1.00 98.19 450 ALA A CA 1
ATOM 3593 C C . ALA A 1 450 ? -16.397 13.353 -2.639 1.00 98.19 450 ALA A C 1
ATOM 3595 O O . ALA A 1 450 ? -16.711 14.296 -1.908 1.00 98.19 450 ALA A O 1
ATOM 3596 N N . ARG A 1 451 ? -17.209 12.935 -3.618 1.00 98.25 451 ARG A N 1
ATOM 3597 C CA . ARG A 1 451 ? -18.538 13.516 -3.847 1.00 98.25 451 ARG A CA 1
ATOM 3598 C C . ARG A 1 451 ? -19.512 13.193 -2.717 1.00 98.25 451 ARG A C 1
ATOM 3600 O O . ARG A 1 451 ? -20.273 14.077 -2.334 1.00 98.25 451 ARG A O 1
ATOM 3607 N N . GLU A 1 452 ? -19.472 11.977 -2.177 1.00 98.56 452 GLU A N 1
ATOM 3608 C CA . GLU A 1 452 ? -20.269 11.592 -1.005 1.00 98.56 452 GLU A CA 1
ATOM 3609 C C . GLU A 1 452 ? -19.908 12.454 0.211 1.00 98.56 452 GLU A C 1
ATOM 3611 O O . GLU A 1 452 ? -20.795 13.014 0.850 1.00 98.56 452 GLU A O 1
ATOM 3616 N N . HIS A 1 453 ? -18.614 12.652 0.480 1.00 98.56 453 HIS A N 1
ATOM 3617 C CA . HIS A 1 453 ? -18.142 13.560 1.525 1.00 98.56 453 HIS A CA 1
ATOM 3618 C C . HIS A 1 453 ? -18.720 14.972 1.341 1.00 98.56 453 HIS A C 1
ATOM 3620 O O . HIS A 1 453 ? -19.345 15.513 2.253 1.00 98.56 453 HIS A O 1
ATOM 3626 N N . ASN A 1 454 ? -18.593 15.548 0.141 1.00 98.50 454 ASN A N 1
ATOM 3627 C CA . ASN A 1 454 ? -19.108 16.890 -0.139 1.00 98.50 454 ASN A CA 1
ATOM 3628 C C . ASN A 1 454 ? -20.639 16.977 -0.002 1.00 98.50 454 ASN A C 1
ATOM 3630 O O . ASN A 1 454 ? -21.146 17.979 0.505 1.00 98.50 454 ASN A O 1
ATOM 3634 N N . ALA A 1 455 ? -21.373 15.927 -0.387 1.00 98.44 455 ALA A N 1
ATOM 3635 C CA . ALA A 1 455 ? -22.820 15.840 -0.193 1.00 98.44 455 ALA A CA 1
ATOM 3636 C C . ALA A 1 455 ? -23.211 15.776 1.295 1.00 98.44 455 ALA A C 1
ATOM 3638 O O . ALA A 1 455 ? -24.202 16.391 1.701 1.00 98.44 455 ALA A O 1
ATOM 3639 N N . ILE A 1 456 ? -22.427 15.080 2.126 1.00 98.31 456 ILE A N 1
ATOM 3640 C CA . ILE A 1 456 ? -22.600 15.071 3.584 1.00 98.31 456 ILE A CA 1
ATOM 3641 C C . ILE A 1 456 ? -22.343 16.471 4.153 1.00 98.31 456 ILE A C 1
ATOM 3643 O O . ILE A 1 456 ? -23.164 16.949 4.938 1.00 98.31 456 ILE A O 1
ATOM 3647 N N . CYS A 1 457 ? -21.276 17.158 3.730 1.00 97.81 457 CYS A N 1
ATOM 3648 C CA . CYS A 1 457 ? -20.995 18.536 4.147 1.00 97.81 457 CYS A CA 1
ATOM 3649 C C . CYS A 1 457 ? -22.158 1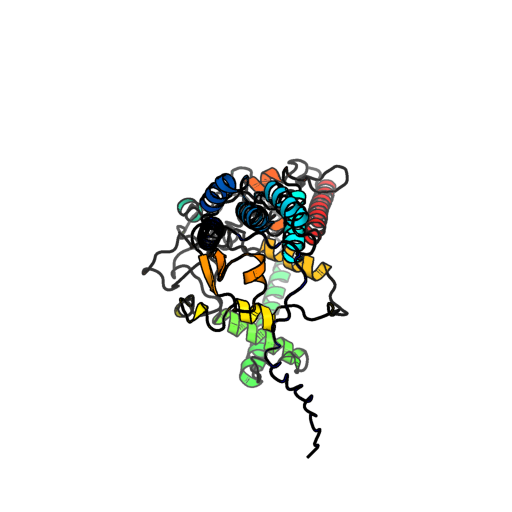9.480 3.814 1.00 97.81 457 CYS A C 1
ATO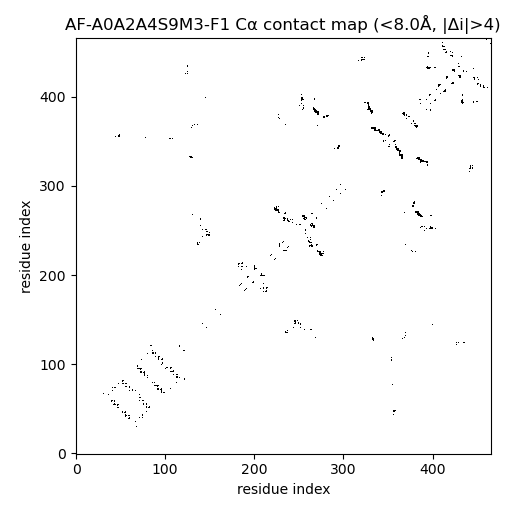M 3651 O O . CYS A 1 457 ? -22.637 20.197 4.692 1.00 97.81 457 CYS A O 1
ATOM 3653 N N . ASP A 1 458 ? -22.687 19.417 2.587 1.00 97.94 458 ASP A N 1
ATOM 3654 C CA . ASP A 1 458 ? -23.861 20.199 2.184 1.00 97.94 458 ASP A CA 1
ATOM 3655 C C . ASP A 1 458 ? -25.074 19.906 3.072 1.00 97.94 458 ASP A C 1
ATOM 3657 O O . ASP A 1 458 ? -25.780 20.821 3.505 1.00 97.94 458 ASP A O 1
ATOM 3661 N N . LYS A 1 459 ? -25.320 18.628 3.383 1.00 98.00 459 LYS A N 1
ATOM 3662 C CA . LYS A 1 459 ? -26.447 18.235 4.230 1.00 98.00 459 LYS A CA 1
ATOM 3663 C C . LYS A 1 459 ? -26.291 18.717 5.672 1.00 98.00 459 LYS A C 1
ATOM 3665 O O . LYS A 1 459 ? -27.279 19.147 6.280 1.00 98.00 459 LYS A O 1
ATOM 3670 N N . LEU A 1 460 ? -25.079 18.641 6.217 1.00 95.88 460 LEU A N 1
ATOM 3671 C CA . LEU A 1 460 ? -24.765 19.132 7.554 1.00 95.88 460 LEU A CA 1
ATOM 3672 C C . LEU A 1 460 ? -24.922 20.650 7.613 1.00 95.88 460 LEU A C 1
ATOM 3674 O O . LEU A 1 460 ? -25.677 21.111 8.461 1.00 95.88 460 LEU A O 1
ATOM 3678 N N . LYS A 1 461 ? -24.360 21.401 6.659 1.00 95.31 461 LYS A N 1
ATOM 3679 C CA . LYS A 1 461 ? -24.509 22.863 6.569 1.00 95.31 461 LYS A CA 1
ATOM 3680 C C . LYS A 1 461 ? -25.966 23.308 6.413 1.00 95.31 461 LYS A C 1
ATOM 3682 O O . LYS A 1 461 ? -26.399 24.272 7.029 1.00 95.31 461 LYS A O 1
ATOM 3687 N N . GLN A 1 462 ? -26.774 22.588 5.632 1.00 96.38 462 GLN A N 1
ATOM 3688 C CA . GLN A 1 462 ? -28.214 22.875 5.534 1.00 96.38 462 GLN A CA 1
ATOM 3689 C C . GLN A 1 462 ? -28.949 22.706 6.871 1.00 96.38 462 GLN A C 1
ATOM 3691 O O . GLN A 1 462 ? -29.953 23.372 7.112 1.00 96.38 462 GLN A O 1
ATOM 3696 N N . THR A 1 463 ? -28.491 21.776 7.710 1.00 94.94 463 THR A N 1
ATOM 3697 C CA . THR A 1 463 ? -29.120 21.456 9.002 1.00 94.94 463 THR A CA 1
ATOM 3698 C C . THR A 1 463 ? -28.560 22.323 10.135 1.00 94.94 463 THR A C 1
ATOM 3700 O O . THR A 1 463 ? -29.279 22.632 11.084 1.00 94.94 463 THR A O 1
ATOM 3703 N N . HIS A 1 464 ? -27.299 22.731 10.007 1.00 91.19 464 HIS A N 1
ATOM 3704 C CA . HIS A 1 464 ? -26.516 23.530 10.944 1.00 91.19 464 HIS A CA 1
ATOM 3705 C C . HIS A 1 464 ? -25.819 24.658 10.152 1.00 91.19 464 HIS A C 1
ATOM 3707 O O . HIS A 1 464 ? -24.700 24.454 9.687 1.00 91.19 464 HIS A O 1
ATOM 3713 N N . PRO A 1 465 ? -26.515 25.785 9.885 1.00 88.00 465 PRO A N 1
ATOM 3714 C CA . PRO A 1 465 ? -26.007 26.844 8.997 1.00 88.00 465 PRO A CA 1
ATOM 3715 C C . PRO A 1 465 ? -24.864 27.692 9.570 1.00 88.00 465 PRO A C 1
ATOM 3717 O O . PRO A 1 465 ? -24.127 28.309 8.801 1.00 88.00 465 PRO A O 1
ATOM 3720 N N . ASP A 1 466 ? -24.792 27.767 10.894 1.00 81.38 466 ASP A N 1
ATOM 3721 C CA . ASP A 1 466 ? -23.754 28.381 11.727 1.00 81.38 466 ASP A CA 1
ATOM 3722 C C . ASP A 1 466 ? -22.571 27.432 11.958 1.00 81.38 466 ASP A C 1
ATOM 3724 O O . ASP A 1 466 ? -21.428 27.950 11.986 1.00 81.38 466 ASP A O 1
#

Sequence (466 aa):
MIDHGFSTPKSSQLTPRSIGEYTAGDHRGWIEMDNGEQAVRAEAQELLEQRKYRDALDLLKNRLPQETDGEGHALLGLAHYHLEEYASAVEQYAVALQLDAGNQEWQEMLDAARANTVAEIQVPVPDVYFFDRDKLLAEPIVPDGALPPRPLIVRGPGPLKRLKVILETLIGAILGFITDVLIQLAGKVIGYRGKVWTDWYNRWYLIGTFTLAYLRVVLTKNNLKDTYPKGTLIGFQTPGQSPPEGVTHFRTADGSWNNLADPKEGAAGTRFTRNVENDAIHPETGNILMSPNPREVSLQFLTRQGEMKTIPFLNLWAAAWINFQNHDWIDHGQTLTDEYHEIPLPADDPARERFRQTKMLLPKSQPDPTRRPGQEETPISFINEVTHWWDASQIYGSDQETVDRLRSHDDGKLRINADGSLPVGQNGVEETGFTRNWWIGLTLLHTLFAREHNAICDKLKQTHPD

Solvent-accessible surface area (backbone atoms only — not comparable to full-atom values): 27336 Å² total; per-residue (Å²): 145,82,87,79,82,81,81,76,80,79,81,80,79,80,72,84,79,74,89,73,82,88,76,90,85,80,92,70,89,74,80,81,75,54,75,67,57,56,50,53,50,51,51,32,44,51,26,48,59,69,66,36,29,67,60,24,38,57,59,44,66,79,44,56,95,73,61,90,66,26,62,66,32,39,52,41,12,49,27,26,44,77,69,55,38,20,65,59,13,30,55,26,20,54,52,14,36,73,67,41,74,82,48,63,61,49,50,53,50,28,52,49,23,46,52,40,46,76,65,46,69,71,60,68,56,61,77,91,63,78,91,51,48,67,69,45,48,47,80,83,80,80,60,90,78,74,51,64,75,72,76,80,83,74,81,75,77,53,72,70,55,46,52,49,51,52,51,53,51,52,53,48,51,53,52,47,52,54,48,50,52,48,21,50,42,29,31,73,70,72,48,50,69,38,98,67,73,47,50,45,88,81,42,62,67,68,59,18,51,27,20,50,54,28,50,47,55,53,41,64,73,69,32,69,36,74,60,64,55,91,93,59,38,52,56,72,47,73,81,85,66,78,79,68,80,22,44,92,81,46,85,48,46,32,33,34,38,71,37,73,86,32,44,40,45,47,12,32,49,28,67,53,65,40,62,57,61,47,87,68,44,65,83,70,56,73,69,60,55,46,57,73,45,63,59,58,51,40,62,75,73,65,52,83,75,80,75,89,82,85,55,98,89,60,58,70,65,58,56,26,47,55,52,49,49,40,55,18,40,62,40,67,63,51,57,38,93,87,46,63,47,78,42,68,50,61,95,86,38,66,62,35,71,72,65,54,29,69,52,48,76,42,58,34,74,44,75,37,71,77,65,56,87,95,76,45,74,39,72,63,64,40,37,22,53,34,18,55,45,98,74,52,24,27,58,47,12,38,32,59,69,48,33,58,71,45,37,57,84,50,79,84,22,56,54,60,42,97,88,64,43,52,49,61,45,99,83,75,45,62,66,61,28,54,57,61,94,70,54,76,57,40,56,54,52,50,36,51,51,48,50,49,51,34,52,49,33,52,53,48,39,75,76,52,80,126

pLDDT: mean 87.93, std 16.68, range [26.8, 98.56]